Protein AF-A0AAX7T436-F1 (afdb_monomer_lite)

Organism: Astatotilapia calliptera (NCBI:txid8154)

Secondary structure (DSSP, 8-state):
--------------PPPP---TTS------EEEEEEE-HHHHHHHHHHHHHTTTHHHHHHHH-HHHHHHHHEEEE-GGG-SEEEEE-TTS-EEEEEPEEEE--TT-SGGGT--S------S---------EEEEEEETTEEEEEEGGGTEEEEGGGGTTT-BHHHHHHGGG-B-HHHHHHHHHHH--S--------HHHHHHHHHTSHHHHHHHHHHHHHHHTT-HHHHHHHHHHHHHHHHHHHHHHHHHHHHHHHHH----EEEEEBTTS-EEEEEGGG--TT-EEEE-TT-EE--SEEEEEESEEEEE-HHHH---S-EEE-PPPP-SSBP-TTTTGGGEE-TT-EEEEEESSSTTSB-EEEEEEE-GGGSHHHHHHHHHHS------HHHHHHHHHHHHHHHHHHHHHHHHHHHTTTS-HHHHHHHHHHHHHHHS-TTHHHHHHHHHHHHHHHHHTTT---SSGGGHHHHTT-------TBTTTB-SS-----B--EETTEE---BS-GGGSPSSHHHHHHHHS---EEETTEEES-HHHHHHHHHHT-EEEPPPSS-HHHHHHTTT--EEEEEE-S-TT-TT--EEEE-----

Sequence (597 aa):
MNGSGSVVEPQSGLPSPSPRDPLLSPDTHMDVQGYKWVRWRVWLCRLAALLSLGLLLLVFHWRPRFGVFARCKSCPPALADILLLRDSFGQQHVVEVLTEEMEEGSLELLGQSEDTESRDTVQLYKEEKTLLRYYLFEGLRYVWVDRKGAFCRVSVLNEDWTCNNLHGSQKGLSPLEQSFRRTIYGTNLIDVPVKPYPKLLFEEILNPFYVFQMFSIILWTVDQYYIYAICIFIISVISIGISLYETRKQSITLRNMAQLITTVTIRRKSGEEECVSSVELVPGDCLIIPQEGMLLPCDAALLAGECLVNESMLTGESVPVLKTPLQASDRKYSSDTERRHTLFSGTQLIQAKGGRPGGGGAVAVVTSTGFFTAKGDLVSSILYPQPIDFRFYRDAVKFLLILASVALIGTIYIFVVLYRSNVSELVIRSLDIVTIAVPPALPAAITTGTIYAQRRLKQRGIFCISPPRINICGKVSLFCFDKTGTLTEEGLDVWGVLEAGPAGFSELVPEPRLLPPGHLRSGLACCHTVALLRGQLLGDPLELKMVESTGWTLQEPDGDGSVLNAEFGGHKVLAVMRPPDQQAYGAVIGFIKANAY

Foldseek 3Di:
DDDDDDDDDDDPDDDDDDDDDPPDDPPWPKDKWAKAFDVVLVVVLVVVCVVVVNVSVLVCVVPVVVVRVSGIDTDQNVPGQWIWIATPVRDTDIWGKDKDFDDPPLCVVLVNDDDDPDDDDDPDDDPPGDIWIWIADLNWIWTQDVVVSDTHTLLVSQQQDFLQNLVVLLLFEAPSVLVSLCVSQPWQWQAQDQDDLVVLLVVVCSPPLVVLLVVLLVLCVVVVVNVVSVVSVVVVVVLSVVVSVVVNVLSVVLRVLRGDKDWFWWAHNVRDIDTDINRSDGFSTKTWAFFQWDQASAKWFFAFWKWWKQPCVQPVAGDTAIADHDDHDRDRDDCVVRVSRMDFHRITTRGTFGCDDVTTTTIIGGSGGHLRTSSNVVSSCLSDPDDDPDVVVVVVVVLLVVLVVVLVVVLVVLCVVCVVPDPVVNVSVSVNSVSVSDDSCPVSVVVVVLVVLQVVCVVVVRHDSHSVCSVVVVVDPDDDADVEVTVDDHFDAQQFDWDQDPVGTDPTDRQLLPDDPDDVLVCLQPVAPWDADPNDTDHDRVSSNSNVSNQKGKAADDPPCVVVCVVVVNFDFGIWIGHPDPPDPPPIDTDGPDPPD

Structure (mmCIF, N/CA/C/O backbone):
data_AF-A0AAX7T436-F1
#
_entry.id   AF-A0AAX7T436-F1
#
loop_
_atom_site.group_PDB
_atom_site.id
_atom_site.type_symbol
_atom_site.label_atom_id
_atom_site.label_alt_id
_atom_site.label_comp_id
_atom_site.label_asym_id
_atom_site.label_entity_id
_atom_site.label_seq_id
_atom_site.pdbx_PDB_ins_code
_atom_site.Cartn_x
_atom_site.Cartn_y
_atom_site.Cartn_z
_atom_site.occupancy
_atom_site.B_iso_or_equiv
_atom_site.auth_seq_id
_atom_site.auth_comp_id
_atom_site.auth_asym_id
_atom_site.auth_atom_id
_atom_site.pdbx_PDB_model_num
ATOM 1 N N . MET A 1 1 ? -20.497 16.159 -52.956 1.00 30.75 1 MET A N 1
ATOM 2 C CA . MET A 1 1 ? -19.469 15.561 -53.833 1.00 30.75 1 MET A CA 1
ATOM 3 C C . MET A 1 1 ? -18.239 15.280 -52.989 1.00 30.75 1 MET A C 1
ATOM 5 O O . MET A 1 1 ? -17.733 16.223 -52.405 1.00 30.75 1 MET A O 1
ATOM 9 N N . ASN A 1 2 ? -17.852 14.000 -52.933 1.00 28.84 2 ASN A N 1
ATOM 10 C CA . ASN A 1 2 ? -16.603 13.395 -52.431 1.00 28.84 2 ASN A CA 1
ATOM 11 C C . ASN A 1 2 ? -16.204 13.702 -50.968 1.00 28.84 2 ASN A C 1
ATOM 13 O O . ASN A 1 2 ? -15.965 14.843 -50.619 1.00 28.84 2 ASN A O 1
ATOM 17 N N . GLY A 1 3 ? -16.077 12.755 -50.036 1.00 28.00 3 GLY A N 1
ATOM 18 C CA . GLY A 1 3 ? -15.868 11.310 -50.144 1.00 28.00 3 GLY A CA 1
ATOM 19 C C . GLY A 1 3 ? -14.471 10.950 -49.632 1.00 28.00 3 GLY A C 1
ATOM 20 O O . GLY A 1 3 ? -13.509 11.062 -50.381 1.00 28.00 3 GLY A O 1
ATOM 21 N N . SER A 1 4 ? -14.368 10.488 -48.385 1.00 28.75 4 SER A N 1
ATOM 22 C CA . SER A 1 4 ? -13.281 9.617 -47.921 1.00 28.75 4 SER A CA 1
ATOM 23 C C . SER A 1 4 ? -13.739 8.877 -46.662 1.00 28.75 4 SER A C 1
ATOM 25 O O . SER A 1 4 ? -13.955 9.458 -45.602 1.00 28.75 4 SER A O 1
ATOM 27 N N . GLY A 1 5 ? -13.991 7.579 -46.832 1.00 26.27 5 GLY A N 1
ATOM 28 C CA . GLY A 1 5 ? -14.487 6.691 -45.791 1.00 26.27 5 GLY A CA 1
ATOM 29 C C . GLY A 1 5 ? -13.394 6.293 -44.805 1.00 26.27 5 GLY A C 1
ATOM 30 O O . GLY A 1 5 ? -12.285 5.933 -45.199 1.00 26.27 5 GLY A O 1
ATOM 31 N N . SER A 1 6 ? -13.735 6.314 -43.521 1.00 26.58 6 SER A N 1
ATOM 32 C CA . SER A 1 6 ? -13.041 5.541 -42.500 1.00 26.58 6 SER A CA 1
ATOM 33 C C . SER A 1 6 ? -13.606 4.120 -42.494 1.00 26.58 6 SER A C 1
ATOM 35 O O . SER A 1 6 ? -14.812 3.896 -42.399 1.00 26.58 6 SER A O 1
ATOM 37 N N . VAL A 1 7 ? -12.709 3.153 -42.648 1.00 26.84 7 VAL A N 1
ATOM 38 C CA . VAL A 1 7 ? -12.994 1.722 -42.572 1.00 26.84 7 VAL A CA 1
ATOM 39 C C . VAL A 1 7 ? -13.424 1.391 -41.141 1.00 26.84 7 VAL A C 1
ATOM 41 O O . VAL A 1 7 ? -12.648 1.544 -40.202 1.00 26.84 7 VAL A O 1
ATOM 44 N N . VAL A 1 8 ? -14.677 0.968 -40.986 1.00 27.45 8 VAL A N 1
ATOM 45 C CA . VAL A 1 8 ? -15.225 0.389 -39.755 1.00 27.45 8 VAL A CA 1
ATOM 46 C C . VAL A 1 8 ? -14.882 -1.102 -39.763 1.00 27.45 8 VAL A C 1
ATOM 48 O O . VAL A 1 8 ? -15.338 -1.836 -40.637 1.00 27.45 8 VAL A O 1
ATOM 51 N N . GLU A 1 9 ? -14.049 -1.548 -38.822 1.00 28.75 9 GLU A N 1
ATOM 52 C CA . GLU A 1 9 ? -13.829 -2.976 -38.556 1.00 28.75 9 GLU A CA 1
ATOM 53 C C . GLU A 1 9 ? -15.094 -3.623 -37.952 1.00 28.75 9 GLU A C 1
ATOM 55 O O . GLU A 1 9 ? -15.850 -2.956 -37.238 1.00 28.75 9 GLU A O 1
ATOM 60 N N . PRO A 1 10 ? -15.354 -4.917 -38.219 1.00 26.34 10 PRO A N 1
ATOM 61 C CA . PRO A 1 10 ? -16.623 -5.549 -37.887 1.00 26.34 10 PRO A CA 1
ATOM 62 C C . PRO A 1 10 ? -16.742 -5.811 -36.381 1.00 26.34 10 PRO A C 1
ATOM 64 O O . PRO A 1 10 ? -15.988 -6.592 -35.799 1.00 26.34 10 PRO A O 1
ATOM 67 N N . GLN A 1 11 ? -17.748 -5.196 -35.757 1.00 26.69 11 GLN A N 1
ATOM 68 C CA . GLN A 1 11 ? -18.244 -5.608 -34.448 1.00 26.69 11 GLN A CA 1
ATOM 69 C C . GLN A 1 11 ? -18.874 -7.001 -34.578 1.00 26.69 11 GLN A C 1
ATOM 71 O O . GLN A 1 11 ? -19.904 -7.172 -35.228 1.00 26.69 11 GLN A O 1
ATOM 76 N N . SER A 1 12 ? -18.255 -8.007 -33.960 1.00 27.77 12 SER A N 1
ATOM 77 C CA . SER A 1 12 ? -18.906 -9.292 -33.703 1.00 27.77 12 SER A CA 1
ATOM 78 C C . SER A 1 12 ? -19.720 -9.152 -32.420 1.00 27.77 12 SER A C 1
ATOM 80 O O . SER A 1 12 ? -19.179 -9.082 -31.320 1.00 27.77 12 SER A O 1
ATOM 82 N N . GLY A 1 13 ? -21.034 -9.019 -32.587 1.00 25.03 13 GLY A N 1
ATOM 83 C CA . GLY A 1 13 ? -21.986 -8.943 -31.491 1.00 25.03 13 GLY A CA 1
ATOM 84 C C . GLY A 1 13 ? -22.209 -10.304 -30.836 1.00 25.03 13 GLY A C 1
ATOM 85 O O . GLY A 1 13 ? -22.531 -11.281 -31.508 1.00 25.03 13 GLY A O 1
ATOM 86 N N . LEU A 1 14 ? -22.106 -10.326 -29.511 1.00 24.78 14 LEU A N 1
ATOM 87 C CA . LEU A 1 14 ? -22.911 -11.173 -28.635 1.00 24.78 14 LEU A CA 1
ATOM 88 C C . LEU A 1 14 ? -23.536 -10.239 -27.582 1.00 24.78 14 LEU A C 1
ATOM 90 O O . LEU A 1 14 ? -22.854 -9.323 -27.116 1.00 24.78 14 LEU A O 1
ATOM 94 N N . PRO A 1 15 ? -24.830 -10.397 -27.258 1.00 24.20 15 PRO A N 1
ATOM 95 C CA . PRO A 1 15 ? -25.561 -9.438 -26.443 1.00 24.20 15 PRO A CA 1
ATOM 96 C C . PRO A 1 15 ? -25.141 -9.543 -24.973 1.00 24.20 15 PRO A C 1
ATOM 98 O O . PRO A 1 15 ? -25.211 -10.606 -24.364 1.00 24.20 15 PRO A O 1
ATOM 101 N N . SER A 1 16 ? -24.733 -8.416 -24.396 1.00 25.06 16 SER A N 1
ATOM 102 C CA . SER A 1 16 ? -24.646 -8.226 -22.949 1.00 25.06 16 SER A CA 1
ATOM 103 C C . SER A 1 16 ? -26.055 -8.242 -22.337 1.00 25.06 16 SER A C 1
ATOM 105 O O . SER A 1 16 ? -26.913 -7.512 -22.844 1.00 25.06 16 SER A O 1
ATOM 107 N N . PRO A 1 17 ? -26.324 -8.974 -21.244 1.00 27.48 17 PRO A N 1
ATOM 108 C CA . PRO A 1 17 ? -27.559 -8.781 -20.501 1.00 27.48 17 PRO A CA 1
ATOM 109 C C . PRO A 1 17 ? -27.482 -7.470 -19.694 1.00 27.48 17 PRO A C 1
ATOM 111 O O . PRO A 1 17 ? -26.528 -7.216 -18.965 1.00 27.48 17 PRO A O 1
ATOM 114 N N . SER A 1 18 ? -28.490 -6.617 -19.869 1.00 26.55 18 SER A N 1
ATOM 115 C CA . SER A 1 18 ? -28.856 -5.463 -19.021 1.00 26.55 18 SER A CA 1
ATOM 116 C C . SER A 1 18 ? -29.828 -5.902 -17.897 1.00 26.55 18 SER A C 1
ATOM 118 O O . SER A 1 18 ? -30.373 -6.994 -18.055 1.00 26.55 18 SER A O 1
ATOM 120 N N . PRO A 1 19 ? -30.203 -5.088 -16.875 1.00 34.84 19 PRO A N 1
ATOM 121 C CA . PRO A 1 19 ? -29.939 -3.664 -16.650 1.00 34.84 19 PRO A CA 1
ATOM 122 C C . PRO A 1 19 ? -29.314 -3.330 -15.274 1.00 34.84 19 PRO A C 1
ATOM 124 O O . PRO A 1 19 ? -29.032 -4.184 -14.446 1.00 34.84 19 PRO A O 1
ATOM 127 N N . ARG A 1 20 ? -29.051 -2.032 -15.109 1.00 34.28 20 ARG A N 1
ATOM 128 C CA . ARG A 1 20 ? -28.282 -1.361 -14.059 1.00 34.28 20 ARG A CA 1
ATOM 129 C C . ARG A 1 20 ? -29.096 -1.181 -12.778 1.00 34.28 20 ARG A C 1
ATOM 131 O O . ARG A 1 20 ? -30.175 -0.598 -12.848 1.00 34.28 20 ARG A O 1
ATOM 138 N N . ASP A 1 21 ? -28.512 -1.538 -11.639 1.00 25.41 21 ASP A N 1
ATOM 139 C CA . ASP A 1 21 ? -28.921 -1.018 -10.333 1.00 25.41 21 ASP A CA 1
ATOM 140 C C . ASP A 1 21 ? -28.110 0.253 -10.013 1.00 25.41 21 ASP A C 1
ATOM 142 O O . ASP A 1 21 ? -26.878 0.204 -9.995 1.00 25.41 21 ASP A O 1
ATOM 146 N N . PRO A 1 22 ? -28.753 1.409 -9.770 1.00 23.86 22 PRO A N 1
ATOM 147 C CA . PRO A 1 22 ? -28.076 2.685 -9.519 1.00 23.86 22 PRO A CA 1
ATOM 148 C C . PRO A 1 22 ? -27.512 2.839 -8.090 1.00 23.86 22 PRO A C 1
ATOM 150 O O . PRO A 1 22 ? -27.090 3.934 -7.727 1.00 23.86 22 PRO A O 1
ATOM 153 N N . LEU A 1 23 ? -27.502 1.772 -7.280 1.00 23.27 23 LEU A N 1
ATOM 154 C CA . LEU A 1 23 ? -26.997 1.758 -5.896 1.00 23.27 23 LEU A CA 1
ATOM 155 C C . LEU A 1 23 ? -25.682 0.982 -5.713 1.00 23.27 23 LEU A C 1
ATOM 157 O O . LEU A 1 23 ? -25.148 0.950 -4.608 1.00 23.27 23 LEU A O 1
ATOM 161 N N . LEU A 1 24 ? -25.141 0.387 -6.778 1.00 25.98 24 LEU A N 1
ATOM 162 C CA . LEU A 1 24 ? -23.793 -0.177 -6.764 1.00 25.98 24 LEU A CA 1
ATOM 163 C C . LEU A 1 24 ? -22.792 0.950 -7.035 1.00 25.98 24 LEU A C 1
ATOM 165 O O . LEU A 1 24 ? -22.866 1.630 -8.062 1.00 25.98 24 LEU A O 1
ATOM 169 N N . SER A 1 25 ? -21.868 1.150 -6.098 1.00 26.78 25 SER A N 1
ATOM 170 C CA . SER A 1 25 ? -20.644 1.926 -6.298 1.00 26.78 25 SER A CA 1
ATOM 171 C C . SER A 1 25 ? -20.007 1.573 -7.650 1.00 26.78 25 SER A C 1
ATOM 173 O O . SER A 1 25 ? -20.112 0.430 -8.102 1.00 26.78 25 SER A O 1
ATOM 175 N N . PRO A 1 26 ? -19.349 2.522 -8.339 1.00 27.81 26 PRO A N 1
ATOM 176 C CA . PRO A 1 26 ? -18.664 2.254 -9.595 1.00 27.81 26 PRO A CA 1
ATOM 177 C C . PRO A 1 26 ? -17.378 1.471 -9.307 1.00 27.81 26 PRO A C 1
ATOM 179 O O . PRO A 1 26 ? -16.271 1.975 -9.484 1.00 27.81 26 PRO A O 1
ATOM 182 N N . ASP A 1 27 ? -17.505 0.233 -8.845 1.00 37.34 27 ASP A N 1
ATOM 183 C CA . ASP A 1 27 ? -16.390 -0.685 -8.716 1.00 37.34 27 ASP A CA 1
ATOM 184 C C . ASP A 1 27 ? -15.993 -1.142 -10.116 1.00 37.34 27 ASP A C 1
ATOM 186 O O . ASP A 1 27 ? -16.492 -2.129 -10.648 1.00 37.34 27 ASP A O 1
ATOM 190 N N . THR A 1 28 ? -15.149 -0.318 -10.748 1.00 45.72 28 THR A N 1
ATOM 191 C CA . THR A 1 28 ? -14.091 -0.714 -11.691 1.00 45.72 28 THR A CA 1
ATOM 192 C C . THR A 1 28 ? -14.415 -2.000 -12.449 1.00 45.72 28 THR A C 1
ATOM 194 O O . THR A 1 28 ? -13.854 -3.064 -12.195 1.00 45.72 28 THR A O 1
ATOM 197 N N . HIS A 1 29 ? -15.342 -1.898 -13.404 1.00 52.03 29 HIS A N 1
ATOM 198 C CA . HIS A 1 29 ? -15.631 -2.983 -14.330 1.00 52.03 29 HIS A CA 1
ATOM 199 C C . HIS A 1 29 ? -14.396 -3.168 -15.226 1.00 52.03 29 HIS A C 1
ATOM 201 O O . HIS A 1 29 ? -14.271 -2.537 -16.277 1.00 52.03 29 HIS A O 1
ATOM 207 N N . MET A 1 30 ? -13.431 -3.968 -14.770 1.00 67.31 30 MET A N 1
ATOM 208 C CA . MET A 1 30 ? -12.274 -4.338 -15.575 1.00 67.31 30 MET A CA 1
ATOM 209 C C . MET A 1 30 ? -12.764 -5.256 -16.691 1.00 67.31 30 MET A C 1
ATOM 211 O O . MET A 1 30 ? -13.395 -6.279 -16.431 1.00 67.31 30 MET A O 1
ATOM 215 N N . ASP A 1 31 ? -12.497 -4.892 -17.942 1.00 77.62 31 ASP A N 1
ATOM 216 C CA . ASP A 1 31 ? -12.788 -5.778 -19.069 1.00 77.62 31 ASP A CA 1
ATOM 217 C C . ASP A 1 31 ? -11.720 -6.882 -19.092 1.00 77.62 31 ASP A C 1
ATOM 219 O O . ASP A 1 31 ? -10.520 -6.600 -19.188 1.00 77.62 31 ASP A O 1
ATOM 223 N N . VAL A 1 32 ? -12.158 -8.133 -18.929 1.00 83.50 32 VAL A N 1
ATOM 224 C CA . VAL A 1 32 ? -11.290 -9.307 -18.777 1.00 83.50 32 VAL A CA 1
ATOM 225 C C . VAL A 1 32 ? -11.388 -10.171 -20.024 1.00 83.50 32 VAL A C 1
ATOM 227 O O . VAL A 1 32 ? -12.417 -10.787 -20.300 1.00 83.50 32 VAL A O 1
ATOM 230 N N . GLN A 1 33 ? -10.282 -10.282 -20.757 1.00 85.62 33 GLN A N 1
ATOM 231 C CA . GLN A 1 33 ? -10.202 -11.131 -21.944 1.00 85.62 33 GLN A CA 1
ATOM 232 C C . GLN A 1 33 ? -9.290 -12.333 -21.702 1.00 85.62 33 GLN A C 1
ATOM 234 O O . GLN A 1 33 ? -8.131 -12.177 -21.318 1.00 85.62 33 GLN A O 1
ATOM 239 N N . GLY A 1 34 ? -9.806 -13.534 -21.970 1.00 86.81 34 GLY A N 1
ATOM 240 C CA . GLY A 1 34 ? -9.086 -14.791 -21.798 1.00 86.81 34 GLY A CA 1
ATOM 241 C C . GLY A 1 34 ? -8.243 -15.202 -23.005 1.00 86.81 34 GLY A C 1
ATOM 242 O O . GLY A 1 34 ? -8.670 -15.091 -24.159 1.00 86.81 34 GLY A O 1
ATOM 243 N N . TYR A 1 35 ? -7.047 -15.724 -22.735 1.00 88.44 35 TYR A N 1
ATOM 244 C CA . TYR A 1 35 ? -6.127 -16.271 -23.727 1.00 88.44 35 TYR A CA 1
ATOM 245 C C . TYR A 1 35 ? -5.529 -17.606 -23.264 1.00 88.44 35 TYR A C 1
ATOM 247 O O . TYR A 1 35 ? -5.199 -17.795 -22.094 1.00 88.44 35 TYR A O 1
ATOM 255 N N . LYS A 1 36 ? -5.348 -18.529 -24.213 1.00 90.12 36 LYS A N 1
ATOM 256 C CA . LYS A 1 36 ? -4.738 -19.848 -23.996 1.00 90.12 36 LYS A CA 1
ATOM 257 C C . LYS A 1 36 ? -3.451 -19.999 -24.798 1.00 90.12 36 LYS A C 1
ATOM 259 O O . LYS A 1 36 ? -3.377 -19.542 -25.949 1.00 90.12 36 LYS A O 1
ATOM 264 N N . TRP A 1 37 ? -2.451 -20.665 -24.224 1.00 86.25 37 TRP A N 1
ATOM 265 C CA . TRP A 1 37 ? -1.170 -20.892 -24.894 1.00 86.25 37 TRP A CA 1
ATOM 266 C C . TRP A 1 37 ? -1.297 -21.805 -26.118 1.00 86.25 37 TRP A C 1
ATOM 268 O O . TRP A 1 37 ? -1.946 -22.852 -26.084 1.00 86.25 37 TRP A O 1
ATOM 278 N N . VAL A 1 38 ? -0.603 -21.447 -27.204 1.00 89.12 38 VAL A N 1
ATOM 279 C CA . VAL A 1 38 ? -0.532 -22.267 -28.422 1.00 89.12 38 VAL A CA 1
ATOM 280 C C . VAL A 1 38 ? 0.918 -22.672 -28.684 1.00 89.12 38 VAL A C 1
ATOM 282 O O . VAL A 1 38 ? 1.739 -21.859 -29.103 1.00 89.12 38 VAL A O 1
ATOM 285 N N . ARG A 1 39 ? 1.241 -23.955 -28.469 1.00 88.25 39 ARG A N 1
ATOM 286 C CA . ARG A 1 39 ? 2.626 -24.474 -28.476 1.00 88.25 39 ARG A CA 1
ATOM 287 C C . ARG A 1 39 ? 3.422 -24.122 -29.742 1.00 88.25 39 ARG A C 1
ATOM 289 O O . ARG A 1 39 ? 4.566 -23.691 -29.629 1.00 88.25 39 ARG A O 1
ATOM 296 N N . TRP A 1 40 ? 2.831 -24.255 -30.932 1.00 87.62 40 TRP A N 1
ATOM 297 C CA . TRP A 1 40 ? 3.531 -23.952 -32.191 1.00 87.62 40 TRP A CA 1
ATOM 298 C C . TRP A 1 40 ? 3.807 -22.452 -32.369 1.00 87.62 40 TRP A C 1
ATOM 300 O O . TRP A 1 40 ? 4.873 -22.076 -32.850 1.00 87.62 40 TRP A O 1
ATOM 310 N N . ARG A 1 41 ? 2.888 -21.584 -31.917 1.00 88.50 41 ARG A N 1
ATOM 311 C CA . ARG A 1 41 ? 3.064 -20.125 -31.952 1.00 88.50 41 ARG A CA 1
ATOM 312 C C . ARG A 1 41 ? 4.196 -19.681 -31.034 1.00 88.50 41 ARG A C 1
ATOM 314 O O . ARG A 1 41 ? 5.015 -18.855 -31.418 1.00 88.50 41 ARG A O 1
ATOM 321 N N . VAL A 1 42 ? 4.291 -20.281 -29.847 1.00 86.69 42 VAL A N 1
ATOM 322 C CA . VAL A 1 42 ? 5.401 -20.035 -28.913 1.00 86.69 42 VAL A CA 1
ATOM 323 C C . VAL A 1 42 ? 6.742 -20.411 -29.539 1.00 86.69 42 VAL A C 1
ATOM 325 O O . VAL A 1 42 ? 7.693 -19.634 -29.450 1.00 86.69 42 VAL A O 1
ATOM 328 N N . TRP A 1 43 ? 6.818 -21.571 -30.194 1.00 89.62 43 TRP A N 1
ATOM 329 C CA . TRP A 1 43 ? 8.021 -22.002 -30.910 1.00 89.62 43 TRP A CA 1
ATOM 330 C C . TRP A 1 43 ? 8.405 -21.041 -32.035 1.00 89.62 43 TRP A C 1
ATOM 332 O O . TRP A 1 43 ? 9.565 -20.638 -32.118 1.00 89.62 43 TRP A O 1
ATOM 342 N N . LEU A 1 44 ? 7.431 -20.600 -32.834 1.00 88.94 44 LEU A N 1
ATOM 343 C CA . LEU A 1 44 ? 7.652 -19.611 -33.888 1.00 88.94 44 LEU A CA 1
ATOM 344 C C . LEU A 1 44 ? 8.184 -18.285 -33.321 1.00 88.94 44 LEU A C 1
ATOM 346 O O . LEU A 1 44 ? 9.150 -17.736 -33.845 1.00 88.94 44 LEU A O 1
ATOM 350 N N . CYS A 1 45 ? 7.616 -17.794 -32.215 1.00 86.69 45 CYS A N 1
ATOM 351 C CA . CYS A 1 45 ? 8.100 -16.584 -31.550 1.00 86.69 45 CYS A CA 1
ATOM 352 C C . CYS A 1 45 ? 9.526 -16.735 -31.005 1.00 86.69 45 CYS A C 1
ATOM 354 O O . CYS A 1 45 ? 10.296 -15.781 -31.071 1.00 86.69 45 CYS A O 1
ATOM 356 N N . ARG A 1 46 ? 9.895 -17.909 -30.475 1.00 86.06 46 ARG A N 1
ATOM 357 C CA . ARG A 1 46 ? 11.266 -18.179 -30.003 1.00 86.06 46 ARG A CA 1
ATOM 358 C C . ARG A 1 46 ? 12.266 -18.210 -31.159 1.00 86.06 46 ARG A C 1
ATOM 360 O O . ARG A 1 46 ? 13.344 -17.638 -31.035 1.00 86.06 46 ARG A O 1
ATOM 367 N N . LEU A 1 47 ? 11.890 -18.812 -32.287 1.00 87.88 47 LEU A N 1
ATOM 368 C CA . LEU A 1 47 ? 12.707 -18.814 -33.500 1.00 87.88 47 LEU A CA 1
ATOM 369 C C . LEU A 1 47 ? 12.890 -17.391 -34.050 1.00 87.88 47 LEU A C 1
ATOM 371 O O . LEU A 1 47 ? 14.012 -16.974 -34.320 1.00 87.88 47 LEU A O 1
ATOM 375 N N . ALA A 1 48 ? 11.804 -16.620 -34.150 1.00 87.44 48 ALA A N 1
ATOM 376 C CA . ALA A 1 48 ? 11.850 -15.227 -34.590 1.00 87.44 48 ALA A CA 1
ATOM 377 C C . ALA A 1 48 ? 12.675 -14.345 -33.637 1.00 87.44 48 ALA A C 1
ATOM 379 O O . ALA A 1 48 ? 13.437 -13.493 -34.088 1.00 87.44 48 ALA A O 1
ATOM 380 N N . ALA A 1 49 ? 12.585 -14.581 -32.324 1.00 87.00 49 ALA A N 1
ATOM 381 C CA . ALA A 1 49 ? 13.428 -13.910 -31.342 1.00 87.00 49 ALA A CA 1
ATOM 382 C C . ALA A 1 49 ? 14.917 -14.184 -31.589 1.00 87.00 49 ALA A C 1
ATOM 384 O O . ALA A 1 49 ? 15.699 -13.234 -31.602 1.00 87.00 49 ALA A O 1
ATOM 385 N N . LEU A 1 50 ? 15.290 -15.440 -31.847 1.00 88.94 50 LEU A N 1
ATOM 386 C CA . LEU A 1 50 ? 16.670 -15.834 -32.139 1.00 88.94 50 LEU A CA 1
ATOM 387 C C . LEU A 1 50 ? 17.184 -15.197 -33.439 1.00 88.94 50 LEU A C 1
ATOM 389 O O . LEU A 1 50 ? 18.270 -14.626 -33.446 1.00 88.94 50 LEU A O 1
ATOM 393 N N . LEU A 1 51 ? 16.373 -15.207 -34.503 1.00 87.62 51 LEU A N 1
ATOM 394 C CA . LEU A 1 51 ? 16.702 -14.552 -35.777 1.00 87.62 51 LEU A CA 1
ATOM 395 C C . LEU A 1 51 ? 16.844 -13.028 -35.641 1.00 87.62 51 LEU A C 1
ATOM 397 O O . LEU A 1 51 ? 17.658 -12.419 -36.326 1.00 87.62 51 LEU A O 1
ATOM 401 N N . SER A 1 52 ? 16.077 -12.412 -34.740 1.00 86.44 52 SER A N 1
ATOM 402 C CA . SER A 1 52 ? 16.129 -10.970 -34.462 1.00 86.44 52 SER A CA 1
ATOM 403 C C . SER A 1 52 ? 17.203 -10.557 -33.447 1.00 86.44 52 SER A C 1
ATOM 405 O O . SER A 1 52 ? 17.189 -9.410 -33.004 1.00 86.44 52 SER A O 1
ATOM 407 N N . LEU A 1 53 ? 18.074 -11.478 -33.007 1.00 84.56 53 LEU A N 1
ATOM 408 C CA . LEU A 1 53 ? 19.043 -11.245 -31.922 1.00 84.56 53 LEU A CA 1
ATOM 409 C C . LEU A 1 53 ? 18.390 -10.690 -30.635 1.00 84.56 53 LEU A C 1
ATOM 411 O O . LEU A 1 53 ? 18.973 -9.888 -29.912 1.00 84.56 53 LEU A O 1
ATOM 415 N N . GLY A 1 54 ? 17.152 -11.103 -30.343 1.00 79.88 54 GLY A N 1
ATOM 416 C CA . GLY A 1 54 ? 16.399 -10.684 -29.156 1.00 79.88 54 GLY A CA 1
ATOM 417 C C . GLY A 1 54 ? 15.586 -9.392 -29.305 1.00 79.88 54 GLY A C 1
ATOM 418 O O . GLY A 1 54 ? 14.827 -9.066 -28.389 1.00 79.88 54 GLY A O 1
ATOM 419 N N . LEU A 1 55 ? 15.641 -8.699 -30.449 1.00 79.50 55 LEU A N 1
ATOM 420 C CA . LEU A 1 55 ? 14.876 -7.464 -30.679 1.00 79.50 55 LEU A CA 1
ATOM 421 C C . LEU A 1 55 ? 13.359 -7.684 -30.527 1.00 79.50 55 LEU A C 1
ATOM 423 O O . LEU A 1 55 ? 12.656 -6.865 -29.938 1.00 79.50 55 LEU A O 1
ATOM 427 N N . LEU A 1 56 ? 12.854 -8.836 -30.981 1.00 82.31 56 LEU A N 1
ATOM 428 C CA . LEU A 1 56 ? 11.445 -9.215 -30.826 1.00 82.31 56 LEU A CA 1
ATOM 429 C C . LEU A 1 56 ? 11.033 -9.366 -29.348 1.00 82.31 56 LEU A C 1
ATOM 431 O O . LEU A 1 56 ? 9.929 -8.980 -28.967 1.00 82.31 56 LEU A O 1
ATOM 435 N N . LEU A 1 57 ? 11.916 -9.906 -28.499 1.00 80.12 57 LEU A N 1
ATOM 436 C CA . LEU A 1 57 ? 11.651 -10.048 -27.060 1.00 80.12 57 LEU A CA 1
ATOM 437 C C . LEU A 1 57 ? 11.605 -8.689 -26.369 1.00 80.12 57 LEU A C 1
ATOM 439 O O . LEU A 1 57 ? 10.805 -8.494 -25.458 1.00 80.12 57 LEU A O 1
ATOM 443 N N . LEU A 1 58 ? 12.418 -7.748 -26.839 1.00 78.56 58 LEU A N 1
ATOM 444 C CA . LEU A 1 58 ? 12.446 -6.379 -26.346 1.00 78.56 58 LEU A CA 1
ATOM 445 C C . LEU A 1 58 ? 11.147 -5.637 -26.707 1.00 78.56 58 LEU A C 1
ATOM 447 O O . LEU A 1 58 ? 10.538 -4.995 -25.851 1.00 78.56 58 LEU A O 1
ATOM 451 N N . VAL A 1 59 ? 10.628 -5.842 -27.924 1.00 81.06 59 VAL A N 1
ATOM 452 C CA . VAL A 1 59 ? 9.288 -5.363 -28.314 1.00 81.06 59 VAL A CA 1
ATOM 453 C C . VAL A 1 59 ? 8.198 -5.994 -27.446 1.00 81.06 59 VAL A C 1
ATOM 455 O O . VAL A 1 59 ? 7.295 -5.288 -26.998 1.00 81.06 59 VAL A O 1
ATOM 458 N N . PHE A 1 60 ? 8.271 -7.299 -27.164 1.00 82.38 60 PHE A N 1
ATOM 459 C CA . PHE A 1 60 ? 7.318 -7.952 -26.259 1.00 82.38 60 PHE A CA 1
ATOM 460 C C . PHE A 1 60 ? 7.427 -7.449 -24.819 1.00 82.38 60 PHE A C 1
ATOM 462 O O . PHE A 1 60 ? 6.413 -7.405 -24.130 1.00 82.38 60 PHE A O 1
ATOM 469 N N . HIS A 1 61 ? 8.613 -7.041 -24.373 1.00 79.75 61 HIS A N 1
ATOM 470 C CA . HIS A 1 61 ? 8.804 -6.437 -23.059 1.00 79.75 61 HIS A CA 1
ATOM 471 C C . HIS A 1 61 ? 8.153 -5.047 -22.976 1.00 79.75 61 HIS A C 1
ATOM 473 O O . HIS A 1 61 ? 7.408 -4.779 -22.037 1.00 79.75 61 HIS A O 1
ATOM 479 N N . TRP A 1 62 ? 8.350 -4.187 -23.981 1.00 77.75 62 TRP A N 1
ATOM 480 C CA . TRP A 1 62 ? 7.737 -2.850 -24.017 1.00 77.75 62 TRP A CA 1
ATOM 481 C C . TRP A 1 62 ? 6.237 -2.865 -24.337 1.00 77.75 62 TRP A C 1
ATOM 483 O O . TRP A 1 62 ? 5.491 -1.976 -23.924 1.00 77.75 62 TRP A O 1
ATOM 493 N N . ARG A 1 63 ? 5.775 -3.857 -25.101 1.00 81.06 63 ARG A N 1
ATOM 494 C CA . ARG A 1 63 ? 4.377 -4.021 -25.514 1.00 81.06 63 ARG A CA 1
ATOM 495 C C . ARG A 1 63 ? 3.928 -5.470 -25.279 1.00 81.06 63 ARG A C 1
ATOM 497 O O . ARG A 1 63 ? 3.791 -6.239 -26.239 1.00 81.06 63 ARG A O 1
ATOM 504 N N . PRO A 1 64 ? 3.618 -5.844 -24.024 1.00 79.06 64 PRO A N 1
ATOM 505 C CA . PRO A 1 64 ? 3.268 -7.219 -23.656 1.00 79.06 64 PRO A CA 1
ATOM 506 C C . PRO A 1 64 ? 2.055 -7.770 -24.418 1.00 79.06 64 PRO A C 1
ATOM 508 O O . PRO A 1 64 ? 2.005 -8.966 -24.710 1.00 79.06 64 PRO A O 1
ATOM 511 N N . ARG A 1 65 ? 1.135 -6.900 -24.860 1.00 82.75 65 ARG A N 1
ATOM 512 C CA . ARG A 1 65 ? -0.014 -7.259 -25.709 1.00 82.75 65 ARG A CA 1
ATOM 513 C C . ARG A 1 65 ? 0.387 -7.984 -26.996 1.00 82.75 65 ARG A C 1
ATOM 515 O O . ARG A 1 65 ? -0.211 -9.004 -27.332 1.00 82.75 65 ARG A O 1
ATOM 522 N N . PHE A 1 66 ? 1.402 -7.491 -27.710 1.00 82.81 66 PHE A N 1
ATOM 523 C CA . PHE A 1 66 ? 1.865 -8.151 -28.935 1.00 82.81 66 PHE A CA 1
ATOM 524 C C . PHE A 1 66 ? 2.444 -9.529 -28.625 1.00 82.81 66 PHE A C 1
ATOM 526 O O . PHE A 1 66 ? 2.215 -10.472 -29.378 1.00 82.81 66 PHE A O 1
ATOM 533 N N . GLY A 1 67 ? 3.104 -9.673 -27.473 1.00 79.62 67 GLY A N 1
ATOM 534 C CA . GLY A 1 67 ? 3.566 -10.966 -26.981 1.00 79.62 67 GLY A CA 1
ATOM 535 C C . GLY A 1 67 ? 2.419 -11.942 -26.704 1.00 79.62 67 GLY A C 1
ATOM 536 O O . GLY A 1 67 ? 2.565 -13.132 -26.981 1.00 79.62 67 GLY A O 1
ATOM 537 N N . VAL A 1 68 ? 1.281 -11.478 -26.178 1.00 82.12 68 VAL A N 1
ATOM 538 C CA . VAL A 1 68 ? 0.094 -12.328 -25.957 1.00 82.12 68 VAL A CA 1
ATOM 539 C C . VAL A 1 68 ? -0.529 -12.739 -27.289 1.00 82.12 68 VAL A C 1
ATOM 541 O O . VAL A 1 68 ? -0.710 -13.931 -27.522 1.00 82.12 68 VAL A O 1
ATOM 544 N N . PHE A 1 69 ? -0.769 -11.800 -28.208 1.00 83.69 69 PHE A N 1
ATOM 545 C CA . PHE A 1 69 ? -1.354 -12.113 -29.519 1.00 83.69 69 PHE A CA 1
ATOM 546 C C . PHE A 1 69 ? -0.481 -13.022 -30.380 1.00 83.69 69 PHE A C 1
ATOM 548 O O . PHE A 1 69 ? -0.996 -13.907 -31.065 1.00 83.69 69 PHE A O 1
ATOM 555 N N . ALA A 1 70 ? 0.837 -12.835 -30.322 1.00 82.12 70 ALA A N 1
ATOM 556 C CA . ALA A 1 70 ? 1.764 -13.663 -31.072 1.00 82.12 70 ALA A CA 1
ATOM 557 C C . ALA A 1 70 ? 1.810 -15.103 -30.535 1.00 82.12 70 ALA A C 1
ATOM 559 O O . ALA A 1 70 ? 1.954 -16.029 -31.326 1.00 82.12 70 ALA A O 1
ATOM 560 N N . ARG A 1 71 ? 1.654 -15.311 -29.216 1.00 84.56 71 ARG A N 1
ATOM 561 C CA . ARG A 1 71 ? 1.854 -16.618 -28.552 1.00 84.56 71 ARG A CA 1
ATOM 562 C C . ARG A 1 71 ? 0.565 -17.369 -28.192 1.00 84.56 71 ARG A C 1
ATOM 564 O O . ARG A 1 71 ? 0.610 -18.587 -28.005 1.00 84.56 71 ARG A O 1
ATOM 571 N N . CYS A 1 72 ? -0.567 -16.676 -28.108 1.00 87.12 72 CYS A N 1
ATOM 572 C CA . CYS A 1 72 ? -1.814 -17.208 -27.554 1.00 87.12 72 CYS A CA 1
ATOM 573 C C . CYS A 1 72 ? -2.986 -17.110 -28.545 1.00 87.12 72 CYS A C 1
ATOM 575 O O . CYS A 1 72 ? -2.895 -16.459 -29.590 1.00 87.12 72 CYS A O 1
ATOM 577 N N . LYS A 1 73 ? -4.099 -17.779 -28.222 1.00 88.00 73 LYS A N 1
ATOM 578 C CA . LYS A 1 73 ? -5.398 -17.658 -28.910 1.00 88.00 73 LYS A CA 1
ATOM 579 C C . LYS A 1 73 ? -6.457 -17.217 -27.899 1.00 88.00 73 LYS A C 1
ATOM 581 O O . LYS A 1 73 ? -6.396 -17.645 -26.752 1.00 88.00 73 LYS A O 1
ATOM 586 N N . SER A 1 74 ? -7.404 -16.381 -28.326 1.00 87.62 74 SER A N 1
ATOM 587 C CA . SER A 1 74 ? -8.527 -15.961 -27.480 1.00 87.62 74 SER A CA 1
ATOM 588 C C . SER A 1 74 ? -9.406 -17.157 -27.096 1.00 87.62 74 SER A C 1
ATOM 590 O O . SER A 1 74 ? -9.661 -18.041 -27.924 1.00 87.62 74 SER A O 1
ATOM 592 N N . CYS A 1 75 ? -9.826 -17.192 -25.836 1.00 86.44 75 CYS A N 1
ATOM 593 C CA . CYS A 1 75 ? -10.692 -18.211 -25.252 1.00 86.44 75 CYS A CA 1
ATOM 594 C C . CYS A 1 75 ? -11.590 -17.595 -24.164 1.00 86.44 75 CYS A C 1
ATOM 596 O O . CYS A 1 75 ? -11.259 -16.530 -23.636 1.00 86.44 75 CYS A O 1
ATOM 598 N N . PRO A 1 76 ? -12.691 -18.265 -23.778 1.00 85.25 76 PRO A N 1
ATOM 599 C CA . PRO A 1 76 ? -13.486 -17.848 -22.628 1.00 85.25 76 PRO A CA 1
ATOM 600 C C . PRO A 1 76 ? -12.620 -17.735 -21.359 1.00 85.25 76 PRO A C 1
ATOM 602 O O . PRO A 1 76 ? -11.731 -18.574 -21.175 1.00 85.25 76 PRO A O 1
ATOM 605 N N . PRO A 1 77 ? -12.873 -16.752 -20.472 1.00 83.00 77 PRO A N 1
ATOM 606 C CA . PRO A 1 77 ? -12.092 -16.554 -19.246 1.00 83.00 77 PRO A CA 1
ATOM 607 C C . PRO A 1 77 ? -11.992 -17.807 -18.360 1.00 83.00 77 PRO A C 1
ATOM 609 O O . PRO A 1 77 ? -10.935 -18.060 -17.791 1.00 83.00 77 PRO A O 1
ATOM 612 N N . ALA A 1 78 ? -13.035 -18.644 -18.340 1.00 82.06 78 ALA A N 1
ATOM 613 C CA . ALA A 1 78 ? -13.082 -19.910 -17.599 1.00 82.06 78 ALA A CA 1
ATOM 614 C C . ALA A 1 78 ? -11.926 -20.876 -17.929 1.00 82.06 78 ALA A C 1
ATOM 616 O O . ALA A 1 78 ? -11.468 -21.629 -17.076 1.00 82.06 78 ALA A O 1
ATOM 617 N N . LEU A 1 79 ? -11.451 -20.868 -19.181 1.00 84.00 79 LEU A N 1
ATOM 618 C CA . LEU A 1 79 ? -10.427 -21.790 -19.691 1.00 84.00 79 LEU A CA 1
ATOM 619 C C . LEU A 1 79 ? -9.091 -21.093 -19.979 1.00 84.00 79 LEU A C 1
ATOM 621 O O . LEU A 1 79 ? -8.206 -21.699 -20.590 1.00 84.00 79 LEU A O 1
ATOM 625 N N . ALA A 1 80 ? -8.956 -19.824 -19.595 1.00 85.69 80 ALA A N 1
ATOM 626 C CA . ALA A 1 80 ? -7.806 -19.000 -19.928 1.00 85.69 80 ALA A CA 1
ATOM 627 C C . ALA A 1 80 ? -6.602 -19.294 -19.027 1.00 85.69 80 ALA A C 1
ATOM 629 O O . ALA A 1 80 ? -6.738 -19.360 -17.807 1.00 85.69 80 ALA A O 1
ATOM 630 N N . ASP A 1 81 ? -5.422 -19.419 -19.634 1.00 86.56 81 ASP A N 1
ATOM 631 C CA . ASP A 1 81 ? -4.146 -19.503 -18.909 1.00 86.56 81 ASP A CA 1
ATOM 632 C C . ASP A 1 81 ? -3.597 -18.093 -18.624 1.00 86.56 81 ASP A C 1
ATOM 634 O O . ASP A 1 81 ? -2.883 -17.861 -17.653 1.00 86.56 81 ASP A O 1
ATOM 638 N N . ILE A 1 82 ? -3.927 -17.135 -19.497 1.00 88.12 82 ILE A N 1
ATOM 639 C CA . ILE A 1 82 ? -3.525 -15.732 -19.412 1.00 88.12 82 ILE A CA 1
ATOM 640 C C . ILE A 1 82 ? -4.764 -14.856 -19.556 1.00 88.12 82 ILE A C 1
ATOM 642 O O . ILE A 1 82 ? -5.589 -15.073 -20.444 1.00 88.12 82 ILE A O 1
ATOM 646 N N . LEU A 1 83 ? -4.845 -13.814 -18.739 1.00 88.44 83 LEU A N 1
ATOM 647 C CA . LEU A 1 83 ? -5.857 -12.774 -18.829 1.00 88.44 83 LEU A CA 1
ATOM 648 C C . LEU A 1 83 ? -5.223 -11.460 -19.279 1.00 88.44 83 LEU A C 1
ATOM 650 O O . LEU A 1 83 ? -4.155 -11.061 -18.809 1.00 88.44 83 LEU A O 1
ATOM 654 N N . LEU A 1 84 ? -5.898 -10.781 -20.201 1.00 88.69 84 LEU A N 1
ATOM 655 C CA . LEU A 1 84 ? -5.635 -9.388 -20.533 1.00 88.69 84 LEU A CA 1
ATOM 656 C C . LEU A 1 84 ? -6.697 -8.547 -19.827 1.00 88.69 84 LEU A C 1
ATOM 658 O O . LEU A 1 84 ? -7.868 -8.590 -20.203 1.00 88.69 84 LEU A O 1
ATOM 662 N N . LEU A 1 85 ? -6.273 -7.815 -18.805 1.00 88.12 85 LEU A N 1
ATOM 663 C CA . LEU A 1 85 ? -7.112 -6.903 -18.040 1.00 88.12 85 LEU A CA 1
ATOM 664 C C . LEU A 1 85 ? -7.050 -5.523 -18.677 1.00 88.12 85 LEU A C 1
ATOM 666 O O . LEU A 1 85 ? -5.959 -5.035 -18.987 1.00 88.12 85 LEU A O 1
ATOM 670 N N . ARG A 1 86 ? -8.201 -4.883 -18.854 1.00 82.94 86 ARG A N 1
ATOM 671 C CA . ARG A 1 86 ? -8.278 -3.479 -19.246 1.00 82.94 86 ARG A CA 1
ATOM 672 C C . ARG A 1 86 ? -8.866 -2.672 -18.101 1.00 82.94 86 ARG A C 1
ATOM 674 O O . ARG A 1 86 ? -10.005 -2.900 -17.704 1.00 82.94 86 ARG A O 1
ATOM 681 N N . ASP A 1 87 ? -8.074 -1.739 -17.594 1.00 76.56 87 ASP A N 1
ATOM 682 C CA . ASP A 1 87 ? -8.518 -0.809 -16.563 1.00 76.56 87 ASP A CA 1
ATOM 683 C C . ASP A 1 87 ? -9.454 0.262 -17.160 1.00 76.56 87 ASP A C 1
ATOM 685 O O . ASP A 1 87 ? -9.467 0.510 -18.372 1.00 76.56 87 ASP A O 1
ATOM 689 N N . SER A 1 88 ? -10.216 0.920 -16.294 1.00 69.69 88 SER A N 1
ATOM 690 C CA . SER A 1 88 ? -11.055 2.096 -16.534 1.00 69.69 88 SER A CA 1
ATOM 691 C C . SER A 1 88 ? -10.333 3.221 -17.293 1.00 69.69 88 SER A C 1
ATOM 693 O O . SER A 1 88 ? -10.936 3.881 -18.139 1.00 69.69 88 SER A O 1
ATOM 695 N N . PHE A 1 89 ? -9.019 3.374 -17.092 1.00 67.75 89 PHE A N 1
ATOM 696 C CA . PHE A 1 89 ? -8.162 4.328 -17.814 1.00 67.75 89 PHE A CA 1
ATOM 697 C C . PHE A 1 89 ? -7.688 3.830 -19.192 1.00 67.75 89 PHE A C 1
ATOM 699 O O . PHE A 1 89 ? -6.896 4.484 -19.871 1.00 67.75 89 PHE A O 1
ATOM 706 N N . GLY A 1 90 ? -8.140 2.652 -19.628 1.00 68.31 90 GLY A N 1
ATOM 707 C CA . GLY A 1 90 ? -7.790 2.052 -20.914 1.00 68.31 90 GLY A CA 1
ATOM 708 C C . GLY A 1 90 ? -6.399 1.414 -20.971 1.00 68.31 90 GLY A C 1
ATOM 709 O O . GLY A 1 90 ? -6.018 0.922 -22.039 1.00 68.31 90 GLY A O 1
ATOM 710 N N . GLN A 1 91 ? -5.658 1.388 -19.857 1.00 75.00 91 GLN A N 1
ATOM 711 C CA . GLN A 1 91 ? -4.402 0.645 -19.744 1.00 75.00 91 GLN A CA 1
ATOM 712 C C . GLN A 1 91 ? -4.660 -0.861 -19.747 1.00 75.00 91 GLN A C 1
ATOM 714 O O . GLN A 1 91 ? -5.698 -1.333 -19.291 1.00 75.00 91 GLN A O 1
ATOM 719 N N . GLN A 1 92 ? -3.724 -1.610 -20.328 1.00 80.88 92 GLN A N 1
ATOM 720 C CA . GLN A 1 92 ? -3.845 -3.052 -20.506 1.00 80.88 92 GLN A CA 1
ATOM 721 C C . GLN A 1 92 ? -2.749 -3.772 -19.730 1.00 80.88 92 GLN A C 1
ATOM 723 O O . GLN A 1 92 ? -1.564 -3.529 -19.968 1.00 80.88 92 GLN A O 1
ATOM 728 N N . HIS A 1 93 ? -3.150 -4.696 -18.863 1.00 84.31 93 HIS A N 1
ATOM 729 C CA . HIS A 1 93 ? -2.264 -5.483 -18.013 1.00 84.31 93 HIS A CA 1
ATOM 730 C C . HIS A 1 93 ? -2.398 -6.964 -18.357 1.00 84.31 93 HIS A C 1
ATOM 732 O O . HIS A 1 93 ? -3.491 -7.455 -18.628 1.00 84.31 93 HIS A O 1
ATOM 738 N N . VAL A 1 94 ? -1.275 -7.678 -18.378 1.00 85.94 94 VAL A N 1
ATOM 739 C CA . VAL A 1 94 ? -1.249 -9.121 -18.637 1.00 85.94 94 VAL A CA 1
ATOM 740 C C . VAL A 1 94 ? -1.028 -9.832 -17.313 1.00 85.94 94 VAL A C 1
ATOM 742 O O . VAL A 1 94 ? -0.038 -9.553 -16.637 1.00 85.94 94 VAL A O 1
ATOM 745 N N . VAL A 1 95 ? -1.931 -10.745 -16.966 1.00 88.00 95 VAL A N 1
ATOM 746 C CA . VAL A 1 95 ? -1.880 -11.525 -15.725 1.00 88.00 95 VAL A CA 1
ATOM 747 C C . VAL A 1 95 ? -1.992 -13.013 -16.050 1.00 88.00 95 VAL A C 1
ATOM 749 O O . VAL A 1 95 ? -2.677 -13.403 -16.994 1.00 88.00 95 VAL A O 1
ATOM 752 N N . GLU A 1 96 ? -1.284 -13.846 -15.297 1.00 88.31 96 GLU A N 1
ATOM 753 C CA . GLU A 1 96 ? -1.337 -15.304 -15.411 1.00 88.31 96 GLU A CA 1
ATOM 754 C C . GLU A 1 96 ? -2.388 -15.881 -14.454 1.00 88.31 96 GLU A C 1
ATOM 756 O O . GLU A 1 96 ? -2.517 -15.419 -13.317 1.00 88.31 96 GLU A O 1
ATOM 761 N N . VAL A 1 97 ? -3.147 -16.875 -14.922 1.00 88.00 97 VAL A N 1
ATOM 762 C CA . VAL A 1 97 ? -4.135 -17.587 -14.104 1.00 88.00 97 VAL A CA 1
ATOM 763 C C . VAL A 1 97 ? -3.440 -18.726 -13.374 1.00 88.00 97 VAL A C 1
ATOM 765 O O . VAL A 1 97 ? -2.857 -19.617 -13.991 1.00 88.00 97 VAL A O 1
ATOM 768 N N . LEU A 1 98 ? -3.531 -18.702 -12.052 1.00 89.00 98 LEU A N 1
ATOM 769 C CA . LEU A 1 98 ? -3.023 -19.734 -11.163 1.00 89.00 98 LEU A CA 1
ATOM 770 C C . LEU A 1 98 ? -4.140 -20.724 -10.829 1.00 89.00 98 LEU A C 1
ATOM 772 O O . LEU A 1 98 ? -5.327 -20.391 -10.853 1.00 89.00 98 LEU A O 1
ATOM 776 N N . THR A 1 99 ? -3.748 -21.965 -10.556 1.00 86.19 99 THR A N 1
ATOM 777 C CA . THR A 1 99 ? -4.661 -23.059 -10.220 1.00 86.19 99 THR A CA 1
ATOM 778 C C . THR A 1 99 ? -4.159 -23.748 -8.957 1.00 86.19 99 THR A C 1
ATOM 780 O O . THR A 1 99 ? -2.978 -24.084 -8.882 1.00 86.19 99 THR A O 1
ATOM 783 N N . GLU A 1 100 ? -5.041 -23.948 -7.984 1.00 84.19 100 GLU A N 1
ATOM 784 C CA . GLU A 1 100 ? -4.747 -24.598 -6.702 1.00 84.19 100 GLU A CA 1
ATOM 785 C C . GLU A 1 100 ? -5.735 -25.754 -6.479 1.00 84.19 100 GLU A C 1
ATOM 787 O O . GLU A 1 100 ? -6.917 -25.626 -6.79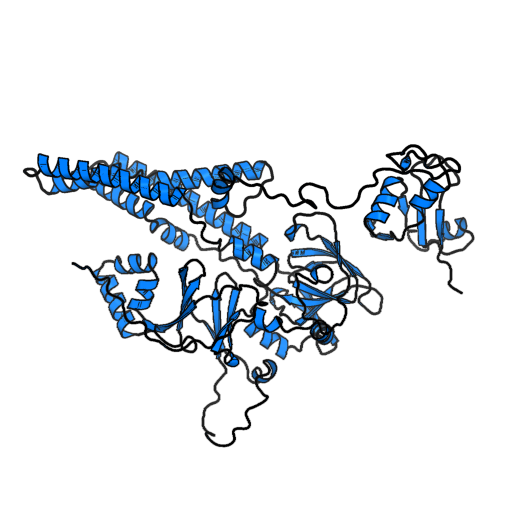8 1.00 84.19 100 GLU A O 1
ATOM 792 N N . GLU A 1 101 ? -5.253 -26.908 -6.007 1.00 80.62 101 GLU A N 1
ATOM 793 C CA . GLU A 1 101 ? -6.106 -28.075 -5.731 1.00 80.62 101 GLU A CA 1
ATOM 794 C C . GLU A 1 101 ? -6.877 -27.868 -4.417 1.00 80.62 101 GLU A C 1
ATOM 796 O O . GLU A 1 101 ? -6.286 -27.447 -3.422 1.00 80.62 101 GLU A O 1
ATOM 801 N N . MET A 1 102 ? -8.179 -28.174 -4.402 1.00 69.69 102 MET A N 1
ATOM 802 C CA . MET A 1 102 ? -9.007 -28.149 -3.190 1.00 69.69 102 MET A CA 1
ATOM 803 C C . MET A 1 102 ? -9.289 -29.573 -2.685 1.00 69.69 102 MET A C 1
ATOM 805 O O . MET A 1 102 ? -9.447 -30.500 -3.480 1.00 69.69 102 MET A O 1
ATOM 809 N N . GLU A 1 103 ? -9.365 -29.750 -1.363 1.00 63.22 103 GLU A N 1
ATOM 810 C CA . GLU A 1 103 ? -9.768 -31.019 -0.732 1.00 63.22 103 GLU A CA 1
ATOM 811 C C . GLU A 1 103 ? -11.290 -31.252 -0.851 1.00 63.22 103 GLU A C 1
ATOM 813 O O . GLU A 1 103 ? -12.071 -30.299 -0.845 1.00 63.22 103 GLU A O 1
ATOM 818 N N . GLU A 1 104 ? -11.725 -32.513 -0.965 1.00 48.22 104 GLU A N 1
ATOM 819 C CA . GLU A 1 104 ? -13.135 -32.913 -1.135 1.00 48.22 104 GLU A CA 1
ATOM 820 C C . GLU A 1 104 ? -14.015 -32.526 0.080 1.00 48.22 104 GLU A C 1
ATOM 822 O O . GLU A 1 104 ? -13.604 -32.673 1.228 1.00 48.22 104 GLU A O 1
ATOM 827 N N . GLY A 1 105 ? -15.239 -32.028 -0.167 1.00 48.50 105 GLY A N 1
ATOM 828 C CA . GLY A 1 105 ? -16.192 -31.546 0.865 1.00 48.50 105 GLY A CA 1
ATOM 829 C C . GLY A 1 105 ? -16.303 -30.016 0.989 1.00 48.50 105 GLY A C 1
ATOM 830 O O . GLY A 1 105 ? -17.108 -29.484 1.747 1.00 48.50 105 GLY A O 1
ATOM 831 N N . SER A 1 106 ? -15.515 -29.297 0.200 1.00 49.00 106 SER A N 1
ATOM 832 C CA . SER A 1 106 ? -15.365 -27.840 0.184 1.00 49.00 106 SER A CA 1
ATOM 833 C C . SER A 1 106 ? -16.471 -27.071 -0.572 1.00 49.00 106 SER A C 1
ATOM 835 O O . SER A 1 106 ? -16.653 -25.873 -0.365 1.00 49.00 106 SER A O 1
ATOM 837 N N . LEU A 1 107 ? -17.241 -27.752 -1.427 1.00 45.41 107 LEU A N 1
ATOM 838 C CA . LEU A 1 107 ? -18.259 -27.153 -2.306 1.00 45.41 107 LEU A CA 1
ATOM 839 C C . LEU A 1 107 ? -19.561 -26.753 -1.581 1.00 45.41 107 LEU A C 1
ATOM 841 O O . LEU A 1 107 ? -20.154 -25.718 -1.891 1.00 45.41 107 LEU A O 1
ATOM 845 N N . GLU A 1 108 ? -20.001 -27.530 -0.585 1.00 46.53 108 GLU A N 1
ATOM 846 C CA . GLU A 1 108 ? -21.262 -27.281 0.142 1.00 46.53 108 GLU A CA 1
ATOM 847 C C . GLU A 1 108 ? -21.236 -25.938 0.902 1.00 46.53 108 GLU A C 1
ATOM 849 O O . GLU A 1 108 ? -22.248 -25.248 1.012 1.00 46.53 108 GLU A O 1
ATOM 854 N N . LEU A 1 109 ? -20.050 -25.500 1.341 1.00 45.00 109 LEU A N 1
ATOM 855 C CA . LEU A 1 109 ? -19.826 -24.270 2.112 1.00 45.00 109 LEU A CA 1
ATOM 856 C C . LEU A 1 109 ? -19.850 -22.978 1.273 1.00 45.00 109 LEU A C 1
ATOM 858 O O . LEU A 1 109 ? -20.031 -21.895 1.826 1.00 45.00 109 LEU A O 1
ATOM 862 N N . LEU A 1 110 ? -19.726 -23.074 -0.056 1.00 43.84 110 LEU A N 1
ATOM 863 C CA . LEU A 1 110 ? -19.971 -21.962 -0.993 1.00 43.84 110 LEU A CA 1
ATOM 864 C C . LEU A 1 110 ? -21.458 -21.831 -1.366 1.00 43.84 110 LEU A C 1
ATOM 866 O O . LEU A 1 110 ? -21.817 -21.077 -2.276 1.00 43.84 110 LEU A O 1
ATOM 870 N N . GLY A 1 111 ? -22.329 -22.586 -0.687 1.00 43.12 111 GLY A N 1
ATOM 871 C CA . GLY A 1 111 ? -23.754 -22.644 -0.974 1.00 43.12 111 GLY A CA 1
ATOM 872 C C . GLY A 1 111 ? -24.054 -23.275 -2.329 1.00 43.12 111 GLY A C 1
ATOM 873 O O . GLY A 1 111 ? -25.093 -22.962 -2.895 1.00 43.12 111 GLY A O 1
ATOM 874 N N . GLN A 1 112 ? -23.162 -24.107 -2.883 1.00 44.66 112 GLN A N 1
ATOM 875 C CA . GLN A 1 112 ? -23.288 -24.681 -4.231 1.00 44.66 112 GLN A CA 1
ATOM 876 C C . GLN A 1 112 ? -24.262 -25.870 -4.336 1.00 44.66 112 GLN A C 1
ATOM 878 O O . GLN A 1 112 ? -24.355 -26.465 -5.404 1.00 44.66 112 GLN A O 1
ATOM 883 N N . SER A 1 113 ? -25.032 -26.188 -3.293 1.00 35.47 113 SER A N 1
ATOM 884 C CA . SER A 1 113 ? -25.968 -27.318 -3.304 1.00 35.47 113 SER A CA 1
ATOM 885 C C . SER A 1 113 ? -27.357 -26.964 -2.775 1.00 35.47 113 SER A C 1
ATOM 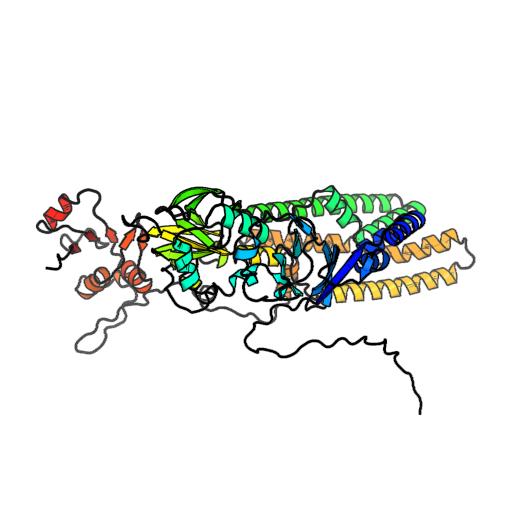887 O O . SER A 1 113 ? -27.804 -27.579 -1.820 1.00 35.47 113 SER A O 1
ATOM 889 N N . GLU A 1 114 ? -28.061 -26.027 -3.403 1.00 34.38 114 GLU A N 1
ATOM 890 C CA . GLU A 1 114 ? -29.525 -26.111 -3.488 1.00 34.38 114 GLU A CA 1
ATOM 891 C C . GLU A 1 114 ? -29.934 -25.699 -4.913 1.00 34.38 114 GLU A C 1
ATOM 893 O O . GLU A 1 114 ? -29.414 -24.726 -5.461 1.00 34.38 114 GLU A O 1
ATOM 898 N N . ASP A 1 115 ? -30.801 -26.515 -5.514 1.00 35.03 115 ASP A N 1
ATOM 899 C CA . ASP A 1 115 ? -31.421 -26.403 -6.841 1.00 35.03 115 ASP A CA 1
ATOM 900 C C . ASP A 1 115 ? -30.620 -26.871 -8.065 1.00 35.03 115 ASP A C 1
ATOM 902 O O . ASP A 1 115 ? -30.309 -26.132 -8.999 1.00 35.03 115 ASP A O 1
ATOM 906 N N . THR A 1 116 ? -30.397 -28.182 -8.158 1.00 31.55 116 THR A N 1
ATOM 907 C CA . THR A 1 116 ? -30.601 -28.862 -9.448 1.00 31.55 116 THR A CA 1
ATOM 908 C C . THR A 1 116 ? -31.193 -30.249 -9.219 1.00 31.55 116 THR A C 1
ATOM 910 O O . THR A 1 116 ? -30.510 -31.270 -9.242 1.00 31.55 116 THR A O 1
ATOM 913 N N . GLU A 1 117 ? -32.516 -30.296 -9.038 1.00 32.47 117 GLU A N 1
ATOM 914 C CA . GLU A 1 117 ? -33.287 -31.460 -9.476 1.00 32.47 117 GLU A CA 1
ATOM 915 C C . GLU A 1 117 ? -33.159 -31.558 -11.003 1.00 32.47 117 GLU A C 1
ATOM 917 O O . GLU A 1 117 ? -33.961 -31.045 -11.781 1.00 32.47 117 GLU A O 1
ATOM 922 N N . SER A 1 118 ? -32.088 -32.187 -11.464 1.00 29.50 118 SER A N 1
ATOM 923 C CA . SER A 1 118 ? -31.982 -32.708 -12.821 1.00 29.50 118 SER A CA 1
ATOM 924 C C . SER A 1 118 ? -31.371 -34.090 -12.715 1.00 29.50 118 SER A C 1
ATOM 926 O O . SER A 1 118 ? -30.160 -34.289 -12.737 1.00 29.50 118 SER A O 1
ATOM 928 N N . ARG A 1 119 ? -32.276 -35.042 -12.496 1.00 33.69 119 ARG A N 1
ATOM 929 C CA . ARG A 1 119 ? -32.026 -36.472 -12.576 1.00 33.69 119 ARG A CA 1
ATOM 930 C C . ARG A 1 119 ? -31.521 -36.857 -13.968 1.00 33.69 119 ARG A C 1
ATOM 932 O O . ARG A 1 119 ? -31.989 -36.342 -14.979 1.00 33.69 119 ARG A O 1
ATOM 939 N N . ASP A 1 120 ? -30.648 -37.857 -13.947 1.00 33.72 120 ASP A N 1
ATOM 940 C CA . ASP A 1 120 ? -30.436 -38.856 -14.992 1.00 33.72 120 ASP A CA 1
ATOM 941 C C . ASP A 1 120 ? -29.762 -38.399 -16.289 1.00 33.72 120 ASP A C 1
ATOM 943 O O . ASP A 1 120 ? -30.376 -38.338 -17.349 1.00 33.72 120 ASP A O 1
ATOM 947 N N . THR A 1 121 ? -28.441 -38.212 -16.248 1.00 31.67 121 THR A N 1
ATOM 948 C CA . THR A 1 121 ? -27.484 -38.967 -17.089 1.00 31.67 121 THR A CA 1
ATOM 949 C C . THR A 1 121 ? -26.046 -38.591 -16.716 1.00 31.67 121 THR A C 1
ATOM 951 O O . THR A 1 121 ? -25.775 -37.462 -16.334 1.00 31.67 121 THR A O 1
ATOM 954 N N . VAL A 1 122 ? -25.114 -39.536 -16.877 1.00 35.50 122 VAL A N 1
ATOM 955 C CA . VAL A 1 122 ? -23.663 -39.434 -16.592 1.00 35.50 122 VAL A CA 1
ATOM 956 C C . VAL A 1 122 ? -23.245 -39.802 -15.155 1.00 35.50 122 VAL A C 1
ATOM 958 O O . VAL A 1 122 ? -22.473 -39.122 -14.490 1.00 35.50 122 VAL A O 1
ATOM 961 N N . GLN A 1 123 ? -23.643 -41.000 -14.718 1.00 33.03 123 GLN A N 1
ATOM 962 C CA . GLN A 1 123 ? -22.738 -41.849 -13.935 1.00 33.03 123 GLN A CA 1
ATOM 963 C C . GLN A 1 123 ? -21.606 -42.305 -14.866 1.00 33.03 123 GLN A C 1
ATOM 965 O O . GLN A 1 123 ? -21.789 -43.293 -15.570 1.00 33.03 123 GLN A O 1
ATOM 970 N N . LEU A 1 124 ? -20.511 -41.537 -14.952 1.00 33.88 124 LEU A N 1
ATOM 971 C CA . LEU A 1 124 ? -19.167 -41.933 -15.426 1.00 33.88 124 LEU A CA 1
ATOM 972 C C . LEU A 1 124 ? -18.329 -40.675 -15.714 1.00 33.88 124 LEU A C 1
ATOM 974 O O . LEU A 1 124 ? -18.001 -40.404 -16.862 1.00 33.88 124 LEU A O 1
ATOM 978 N N . TYR A 1 125 ? -17.943 -39.914 -14.694 1.00 33.62 125 TYR A N 1
ATOM 979 C CA . TYR A 1 125 ? -16.742 -39.080 -14.785 1.00 33.62 125 TYR A CA 1
ATOM 980 C C . TYR A 1 125 ? -15.976 -39.166 -13.465 1.00 33.62 125 TYR A C 1
ATOM 982 O O . TYR A 1 125 ? -16.568 -39.244 -12.395 1.00 33.62 125 TYR A O 1
ATOM 990 N N . LYS A 1 126 ? -14.655 -39.289 -13.613 1.00 31.39 126 LYS A N 1
ATOM 991 C CA . LYS A 1 126 ? -13.614 -39.401 -12.586 1.00 31.39 126 LYS A CA 1
ATOM 992 C C . LYS A 1 126 ? -13.865 -38.507 -11.373 1.00 31.39 126 LYS A C 1
ATOM 994 O O . LYS A 1 126 ? -14.415 -37.428 -11.528 1.00 31.39 126 LYS A O 1
ATOM 999 N N . GLU A 1 127 ? -13.318 -38.927 -10.233 1.00 34.59 127 GLU A N 1
ATOM 1000 C CA . GLU A 1 127 ? -12.869 -38.074 -9.123 1.00 34.59 127 GLU A CA 1
ATOM 1001 C C . GLU A 1 127 ? -12.126 -36.835 -9.677 1.00 34.59 127 GLU A C 1
ATOM 1003 O O . GLU A 1 127 ? -10.906 -36.835 -9.864 1.00 34.59 127 GLU A O 1
ATOM 1008 N N . GLU A 1 128 ? -12.860 -35.794 -10.067 1.00 42.22 128 GLU A N 1
ATOM 1009 C CA . GLU A 1 128 ? -12.294 -34.525 -10.503 1.00 42.22 128 GLU A CA 1
ATOM 1010 C C . GLU A 1 128 ? -12.077 -33.690 -9.251 1.00 42.22 128 GLU A C 1
ATOM 1012 O O . GLU A 1 128 ? -12.985 -33.033 -8.749 1.00 42.22 128 GLU A O 1
ATOM 1017 N N . LYS A 1 129 ? -10.839 -33.736 -8.747 1.00 52.91 129 LYS A N 1
ATOM 1018 C CA . LYS A 1 129 ? -10.324 -32.753 -7.796 1.00 52.91 129 LYS A CA 1
ATOM 1019 C C . LYS A 1 129 ? -10.741 -31.359 -8.259 1.00 52.91 129 LYS A C 1
ATOM 1021 O O . LYS A 1 129 ? -10.404 -30.945 -9.372 1.00 52.91 129 LYS A O 1
ATOM 1026 N N . THR A 1 130 ? -11.470 -30.640 -7.422 1.00 66.12 130 THR A N 1
ATOM 1027 C CA . THR A 1 130 ? -11.958 -29.304 -7.748 1.00 66.12 130 THR A CA 1
ATOM 1028 C C . THR A 1 130 ? -10.778 -28.337 -7.732 1.00 66.12 130 THR A C 1
ATOM 1030 O O . THR A 1 130 ? -10.029 -28.224 -6.763 1.00 66.12 130 THR A O 1
ATOM 1033 N N . LEU A 1 131 ? -10.546 -27.690 -8.872 1.00 79.25 131 LEU A N 1
ATOM 1034 C CA . LEU A 1 131 ? -9.414 -26.795 -9.080 1.00 79.25 131 LEU A CA 1
ATOM 1035 C C . LEU A 1 131 ? -9.865 -25.346 -8.885 1.00 79.25 131 LEU A C 1
ATOM 1037 O O . LEU A 1 131 ? -10.632 -24.818 -9.694 1.00 79.25 131 LEU A O 1
ATOM 1041 N N . LEU A 1 132 ? -9.352 -24.677 -7.853 1.00 84.50 132 LEU A N 1
ATOM 1042 C CA . LEU A 1 132 ? -9.580 -23.252 -7.639 1.00 84.50 132 LEU A CA 1
ATOM 1043 C C . LEU A 1 132 ? -8.742 -22.449 -8.633 1.00 84.50 132 LEU A C 1
ATOM 1045 O O . LEU A 1 132 ? -7.512 -22.448 -8.571 1.00 84.50 132 LEU A O 1
ATOM 1049 N N . ARG A 1 133 ? -9.405 -21.724 -9.537 1.00 88.19 133 ARG A N 1
ATOM 1050 C CA . ARG A 1 133 ? -8.744 -20.812 -10.479 1.00 88.19 133 ARG A CA 1
ATOM 1051 C C . ARG A 1 133 ? -8.774 -19.395 -9.937 1.00 88.19 133 ARG A C 1
ATOM 1053 O O . ARG A 1 133 ? -9.846 -18.862 -9.643 1.00 88.19 133 ARG A O 1
ATOM 1060 N N . TYR A 1 134 ? -7.613 -18.760 -9.859 1.00 90.25 134 TYR A N 1
ATOM 1061 C CA . TYR A 1 134 ? -7.509 -17.385 -9.390 1.00 90.25 134 TYR A CA 1
ATOM 1062 C C . TYR A 1 134 ? -6.360 -16.642 -10.064 1.00 90.25 134 TYR A C 1
ATOM 1064 O O . TYR A 1 134 ? -5.453 -17.243 -10.635 1.00 90.25 134 TYR A O 1
ATOM 1072 N N . TYR A 1 135 ? -6.373 -15.318 -9.983 1.00 90.94 135 TYR A N 1
ATOM 1073 C CA . TYR A 1 135 ? -5.226 -14.494 -10.347 1.00 90.94 135 TYR A CA 1
ATOM 1074 C C . TYR A 1 135 ? -4.989 -13.403 -9.305 1.00 90.94 135 TYR A C 1
ATOM 1076 O O . TYR A 1 135 ? -5.869 -13.076 -8.506 1.00 90.94 135 TYR A O 1
ATOM 1084 N N . LEU A 1 136 ? -3.775 -12.854 -9.309 1.00 88.25 136 LEU A N 1
ATOM 1085 C CA . LEU A 1 136 ? -3.379 -11.740 -8.454 1.00 88.25 136 LEU A CA 1
ATOM 1086 C C . LEU A 1 136 ? -3.190 -10.496 -9.318 1.00 88.25 136 LEU A C 1
ATOM 1088 O O . LEU A 1 136 ? -2.392 -10.505 -10.257 1.00 88.25 136 LEU A O 1
ATOM 1092 N N . PHE A 1 137 ? -3.908 -9.427 -8.995 1.00 87.00 137 PHE A N 1
ATOM 1093 C CA . PHE A 1 137 ? -3.747 -8.127 -9.636 1.00 87.00 137 PHE A CA 1
ATOM 1094 C C . PHE A 1 137 ? -3.649 -7.057 -8.554 1.00 87.00 137 PHE A C 1
ATOM 1096 O O . PHE A 1 137 ? -4.503 -6.992 -7.678 1.00 87.00 137 PHE A O 1
ATOM 1103 N N . GLU A 1 138 ? -2.569 -6.274 -8.581 1.00 83.38 138 GLU A N 1
ATOM 1104 C CA . GLU A 1 138 ? -2.307 -5.210 -7.598 1.00 83.38 138 GLU A CA 1
ATOM 1105 C C . GLU A 1 138 ? -2.355 -5.693 -6.132 1.00 83.38 138 GLU A C 1
ATOM 1107 O O . GLU A 1 138 ? -2.830 -5.013 -5.233 1.00 83.38 138 GLU A O 1
ATOM 1112 N N . GLY A 1 139 ? -1.881 -6.918 -5.873 1.00 79.88 139 GLY A N 1
ATOM 1113 C CA . GLY A 1 139 ? -1.921 -7.542 -4.541 1.00 79.88 139 GLY A CA 1
ATOM 1114 C C . GLY A 1 139 ? -3.285 -8.121 -4.139 1.00 79.88 139 GLY A C 1
ATOM 1115 O O . GLY A 1 139 ? -3.351 -8.900 -3.191 1.00 79.88 139 GLY A O 1
ATOM 1116 N N . LEU A 1 140 ? -4.352 -7.824 -4.883 1.00 86.12 140 LEU A N 1
ATOM 1117 C CA . LEU A 1 140 ? -5.692 -8.359 -4.653 1.00 86.12 140 LEU A CA 1
ATOM 1118 C C . LEU A 1 140 ? -5.889 -9.692 -5.379 1.00 86.12 140 LEU A C 1
ATOM 1120 O O . LEU A 1 140 ? -5.450 -9.882 -6.519 1.00 86.12 140 LEU A O 1
ATOM 1124 N N . ARG A 1 141 ? -6.589 -10.617 -4.718 1.00 88.88 141 ARG A N 1
ATOM 1125 C CA . ARG A 1 141 ? -6.931 -11.936 -5.261 1.00 88.88 141 ARG A CA 1
ATOM 1126 C C . ARG A 1 141 ? -8.307 -11.918 -5.920 1.00 88.88 141 ARG A C 1
ATOM 1128 O O . ARG A 1 141 ? -9.283 -11.448 -5.333 1.00 88.88 141 ARG A O 1
ATOM 1135 N N . TYR A 1 142 ? -8.373 -12.463 -7.130 1.00 88.56 142 TYR A N 1
ATOM 1136 C CA . TYR A 1 142 ? -9.595 -12.622 -7.912 1.00 88.56 142 TYR A CA 1
ATOM 1137 C C . TYR A 1 142 ? -9.828 -14.101 -8.182 1.00 88.56 142 TYR A C 1
ATOM 1139 O O . TYR A 1 142 ? -8.956 -14.759 -8.745 1.00 88.56 142 TYR A O 1
ATOM 1147 N N . VAL A 1 143 ? -10.989 -14.619 -7.793 1.00 88.88 143 VAL A N 1
ATOM 1148 C CA . VAL A 1 143 ? -11.343 -16.040 -7.893 1.00 88.88 143 VAL A CA 1
ATOM 1149 C C . VAL A 1 143 ? -12.444 -16.225 -8.932 1.00 88.88 143 VAL A C 1
ATOM 1151 O O . VAL A 1 143 ? -13.322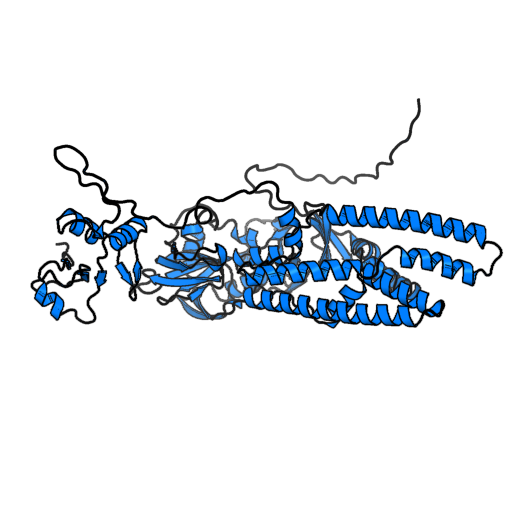 -15.373 -9.085 1.00 88.88 143 VAL A O 1
ATOM 1154 N N . TRP A 1 144 ? -12.379 -17.328 -9.673 1.00 85.44 144 TRP A N 1
ATOM 1155 C CA . TRP A 1 144 ? -13.423 -17.721 -10.612 1.00 85.44 144 TRP A CA 1
ATOM 1156 C C . TRP A 1 144 ? -14.691 -18.169 -9.872 1.00 85.44 144 TRP A C 1
ATOM 1158 O O . TRP A 1 144 ? -14.632 -19.079 -9.049 1.00 85.44 144 TRP A O 1
ATOM 1168 N N . VAL A 1 145 ? -15.834 -17.545 -10.176 1.00 82.19 145 VAL A N 1
ATOM 1169 C CA . VAL A 1 145 ? -17.138 -17.904 -9.595 1.00 82.19 145 VAL A CA 1
ATOM 1170 C C . VAL A 1 145 ? -18.062 -18.414 -10.698 1.00 82.19 145 VAL A C 1
ATOM 1172 O O . VAL A 1 145 ? -18.573 -17.622 -11.494 1.00 82.19 145 VAL A O 1
ATOM 1175 N N . ASP A 1 146 ? -18.334 -19.723 -10.718 1.00 78.25 146 ASP A N 1
ATOM 1176 C CA . ASP A 1 146 ? -19.127 -20.368 -11.778 1.00 78.25 146 ASP A CA 1
ATOM 1177 C C . ASP A 1 146 ? -20.534 -19.778 -11.926 1.00 78.25 146 ASP A C 1
ATOM 1179 O O . ASP A 1 146 ? -20.985 -19.532 -13.041 1.00 78.25 146 ASP A O 1
ATOM 1183 N N . ARG A 1 147 ? -21.193 -19.441 -10.807 1.00 75.25 147 ARG A N 1
ATOM 1184 C CA . ARG A 1 147 ? -22.532 -18.819 -10.799 1.00 75.25 147 ARG A CA 1
ATOM 1185 C C . ARG A 1 147 ? -22.590 -17.497 -11.560 1.00 75.25 147 ARG A C 1
ATOM 1187 O O . ARG A 1 147 ? -23.598 -17.192 -12.185 1.00 75.25 147 ARG A O 1
ATOM 1194 N N . LYS A 1 148 ? -21.520 -16.702 -11.473 1.00 77.00 148 LYS A N 1
ATOM 1195 C CA . LYS A 1 148 ? -21.418 -15.392 -12.131 1.00 77.00 148 LYS A CA 1
ATOM 1196 C C . LYS A 1 148 ? -20.742 -15.488 -13.503 1.00 77.00 148 LYS A C 1
ATOM 1198 O O . LYS A 1 148 ? -20.773 -14.516 -14.250 1.00 77.00 148 LYS A O 1
ATOM 1203 N N . GLY A 1 149 ? -20.119 -16.625 -13.833 1.00 79.00 149 GLY A N 1
ATOM 1204 C CA . GLY A 1 149 ? -19.353 -16.812 -15.068 1.00 79.00 149 GLY A CA 1
ATOM 1205 C C . GLY A 1 149 ? -18.193 -15.821 -15.222 1.00 79.00 149 GLY A C 1
ATOM 1206 O O . GLY A 1 149 ? -17.830 -15.471 -16.346 1.00 79.00 149 GLY A O 1
ATOM 1207 N N . ALA A 1 150 ? -17.645 -15.327 -14.108 1.00 84.06 150 ALA A N 1
ATOM 1208 C CA . ALA A 1 150 ? -16.660 -14.252 -14.087 1.00 84.06 150 ALA A CA 1
ATOM 1209 C C . ALA A 1 150 ? -15.650 -14.421 -12.943 1.00 84.06 150 ALA A C 1
ATOM 1211 O O . ALA A 1 150 ? -15.923 -15.070 -11.932 1.00 84.06 150 ALA A O 1
ATOM 1212 N N . PHE A 1 151 ? -14.482 -13.794 -13.099 1.00 84.69 151 PHE A N 1
ATOM 1213 C CA . PHE A 1 151 ? -13.548 -13.605 -11.994 1.00 84.69 151 PHE A CA 1
ATOM 1214 C C . PHE A 1 151 ? -14.029 -12.449 -11.118 1.00 84.69 151 PHE A C 1
ATOM 1216 O O . PHE A 1 151 ? -14.173 -11.324 -11.596 1.00 84.69 151 PHE A O 1
ATOM 1223 N N . CYS A 1 152 ? -14.254 -12.719 -9.838 1.00 83.75 152 CYS A N 1
ATOM 1224 C CA . CYS A 1 152 ? -14.683 -11.721 -8.866 1.00 83.75 152 CYS A CA 1
ATOM 1225 C C . CYS A 1 152 ? -13.584 -11.489 -7.830 1.00 83.75 152 CYS A C 1
ATOM 1227 O O . CYS A 1 152 ? -12.818 -12.402 -7.511 1.00 83.75 152 CYS A O 1
ATOM 1229 N N . ARG A 1 153 ? -13.518 -10.270 -7.280 1.00 85.00 153 ARG A N 1
ATOM 1230 C CA . ARG A 1 153 ? -12.697 -10.011 -6.091 1.00 85.00 153 ARG A CA 1
ATOM 1231 C C . ARG A 1 153 ? -13.154 -10.938 -4.978 1.00 85.00 153 ARG A C 1
ATOM 1233 O O . ARG A 1 153 ? -14.353 -11.118 -4.778 1.00 85.00 153 ARG A O 1
ATOM 1240 N N . VAL A 1 154 ? -12.203 -11.485 -4.235 1.00 83.25 154 VAL A N 1
ATOM 1241 C CA . VAL A 1 154 ? -12.523 -12.384 -3.123 1.00 83.25 154 VAL A CA 1
ATOM 1242 C C . VAL A 1 154 ? -13.356 -11.685 -2.035 1.00 83.25 154 VAL A C 1
ATOM 1244 O O . VAL A 1 154 ? -14.203 -12.327 -1.425 1.00 83.25 154 VAL A O 1
ATOM 1247 N N . SER A 1 155 ? -13.210 -10.366 -1.855 1.00 76.31 155 SER A N 1
ATOM 1248 C CA . SER A 1 155 ? -14.034 -9.563 -0.934 1.00 76.31 155 SER A CA 1
ATOM 1249 C C . SER A 1 155 ? -15.542 -9.667 -1.190 1.00 76.31 155 SER A C 1
ATOM 1251 O O . SER A 1 155 ? -16.316 -9.576 -0.243 1.00 76.31 155 SER A O 1
ATOM 1253 N N . VAL A 1 156 ? -15.962 -9.939 -2.433 1.00 71.06 156 VAL A N 1
ATOM 1254 C CA . VAL A 1 156 ? -17.379 -10.094 -2.814 1.00 71.06 156 VAL A CA 1
ATOM 1255 C C . VAL A 1 156 ? -18.046 -11.251 -2.067 1.00 71.06 156 VAL A C 1
ATOM 1257 O O . VAL A 1 156 ? -19.253 -11.236 -1.858 1.00 71.06 156 VAL A O 1
ATOM 1260 N N . LEU A 1 157 ? -17.275 -12.244 -1.615 1.00 71.44 157 LEU A N 1
ATOM 1261 C CA . LEU A 1 157 ? -17.796 -13.349 -0.805 1.00 71.44 157 LEU A CA 1
ATOM 1262 C C . LEU A 1 157 ? -18.231 -12.904 0.606 1.00 71.44 157 LEU A C 1
ATOM 1264 O O . LEU A 1 157 ? -19.018 -13.604 1.242 1.00 71.44 157 LEU A O 1
ATOM 1268 N N . ASN A 1 158 ? -17.754 -11.747 1.079 1.00 73.12 158 ASN A N 1
ATOM 1269 C CA . ASN A 1 158 ? -18.094 -11.174 2.385 1.00 73.12 158 ASN A CA 1
ATOM 1270 C C . ASN A 1 158 ? -19.114 -10.024 2.299 1.00 73.12 158 ASN A C 1
ATOM 1272 O O . ASN A 1 158 ? -19.648 -9.619 3.327 1.00 73.12 158 ASN A O 1
ATOM 1276 N N . GLU A 1 159 ? -19.416 -9.499 1.106 1.00 70.62 159 GLU A N 1
ATOM 1277 C CA . GLU A 1 159 ? -20.307 -8.333 0.923 1.00 70.62 159 GLU A CA 1
ATOM 1278 C C . GLU A 1 159 ? -21.760 -8.591 1.361 1.00 70.62 159 GLU A C 1
ATOM 1280 O O . GLU A 1 159 ? -22.497 -7.658 1.685 1.00 70.62 159 GLU A O 1
ATOM 1285 N N . ASP A 1 160 ? -22.178 -9.857 1.409 1.00 76.88 160 ASP A N 1
ATOM 1286 C CA . ASP A 1 160 ? -23.515 -10.258 1.858 1.00 76.88 160 ASP A CA 1
ATOM 1287 C C . ASP A 1 160 ? -23.582 -10.591 3.357 1.00 76.88 160 ASP A C 1
ATOM 1289 O O . ASP A 1 160 ? -24.615 -11.050 3.855 1.00 76.88 160 ASP A O 1
ATOM 1293 N N . TRP A 1 161 ? -22.507 -10.358 4.116 1.00 82.19 161 TRP A N 1
ATOM 1294 C CA . TRP A 1 161 ? -22.526 -10.586 5.557 1.00 82.19 161 TRP A CA 1
ATOM 1295 C C . TRP A 1 161 ? -23.381 -9.537 6.265 1.00 82.19 161 TRP A C 1
ATOM 1297 O O . TRP A 1 161 ? -23.118 -8.335 6.227 1.00 82.19 161 TRP A O 1
ATOM 1307 N N . THR A 1 162 ? -24.414 -10.008 6.957 1.00 86.94 162 THR A N 1
ATOM 1308 C CA . THR A 1 162 ? -25.188 -9.188 7.886 1.00 86.94 162 THR A CA 1
ATOM 1309 C C . THR A 1 162 ? -24.495 -9.121 9.242 1.00 86.94 162 THR A C 1
ATOM 1311 O O . THR A 1 162 ? -23.707 -10.005 9.603 1.00 86.94 162 THR A O 1
ATOM 1314 N N . CYS A 1 163 ? -24.821 -8.105 10.042 1.00 86.00 163 CYS A N 1
ATOM 1315 C CA . CYS A 1 163 ? -24.329 -8.025 11.419 1.00 86.00 163 CYS A CA 1
ATOM 1316 C C . CYS A 1 163 ? -24.719 -9.283 12.224 1.00 86.00 163 CYS A C 1
ATOM 1318 O O . CYS A 1 163 ? -23.931 -9.770 13.033 1.00 86.00 163 CYS A O 1
ATOM 1320 N N . ASN A 1 164 ? -25.885 -9.877 11.946 1.00 87.31 164 ASN A N 1
ATOM 1321 C CA . ASN A 1 164 ? -26.308 -11.152 12.535 1.00 87.31 164 ASN A CA 1
ATOM 1322 C C . ASN A 1 164 ? -25.411 -12.343 12.145 1.00 87.31 164 ASN A C 1
ATOM 1324 O O . ASN A 1 164 ? -25.078 -13.159 13.008 1.00 87.31 164 ASN A O 1
ATOM 1328 N N . ASN A 1 165 ? -24.956 -12.430 10.892 1.00 87.25 165 ASN A N 1
ATOM 1329 C CA . ASN A 1 165 ? -24.022 -13.481 10.461 1.00 87.25 165 ASN A CA 1
ATOM 1330 C C . ASN A 1 165 ? -22.664 -13.370 11.176 1.00 87.25 165 ASN A C 1
ATOM 1332 O O . ASN A 1 165 ? -22.072 -14.382 11.569 1.00 87.25 165 ASN A O 1
ATOM 1336 N N . LEU A 1 166 ? -22.192 -12.140 11.405 1.00 87.38 166 LEU A N 1
ATOM 1337 C CA . LEU A 1 166 ? -20.979 -11.884 12.187 1.00 87.38 166 LEU A CA 1
ATOM 1338 C C . LEU A 1 166 ? -21.143 -12.330 13.646 1.00 87.38 166 LEU A C 1
ATOM 1340 O O . LEU A 1 166 ? -20.267 -13.016 14.170 1.00 87.38 166 LEU A O 1
ATOM 1344 N N . HIS A 1 167 ? -22.289 -12.044 14.272 1.00 87.75 167 HIS A N 1
ATOM 1345 C CA . HIS A 1 167 ? -22.623 -12.566 15.606 1.00 87.75 167 HIS A CA 1
ATOM 1346 C C . HIS A 1 167 ? -22.655 -14.099 15.648 1.00 87.75 167 HIS A C 1
ATOM 1348 O O . HIS A 1 167 ? -22.132 -14.704 16.583 1.00 87.75 167 HIS A O 1
ATOM 1354 N N . GLY A 1 168 ? -23.171 -14.755 14.604 1.00 85.69 168 GLY A N 1
ATOM 1355 C CA . GLY A 1 168 ? -23.105 -16.216 14.469 1.00 85.69 168 GLY A CA 1
ATOM 1356 C C . GLY A 1 168 ? -21.670 -16.763 14.446 1.00 85.69 168 GLY A C 1
ATOM 1357 O O . GLY A 1 168 ? -21.403 -17.838 14.992 1.00 85.69 168 GLY A O 1
ATOM 1358 N N . SER A 1 169 ? -20.735 -15.988 13.893 1.00 87.38 169 SER A N 1
ATOM 1359 C CA . SER A 1 169 ? -19.309 -16.332 13.796 1.00 87.38 169 SER A CA 1
ATOM 1360 C C . SER A 1 169 ? -18.546 -16.171 15.121 1.00 87.38 169 SER A C 1
ATOM 1362 O O . SER A 1 169 ? -17.415 -16.637 15.237 1.00 87.38 169 SER A O 1
ATOM 1364 N N . GLN A 1 170 ? -19.169 -15.618 16.171 1.00 86.75 170 GLN A N 1
ATOM 1365 C CA . GLN A 1 170 ? -18.583 -15.517 17.519 1.00 86.75 170 GLN A CA 1
ATOM 1366 C C . GLN A 1 170 ? -18.238 -16.890 18.135 1.00 86.75 170 GLN A C 1
ATOM 1368 O O . GLN A 1 170 ? -17.399 -16.992 19.034 1.00 86.75 170 GLN A O 1
ATOM 1373 N N . LYS A 1 171 ? -18.880 -17.965 17.657 1.00 87.56 171 LYS A N 1
ATOM 1374 C CA . LYS A 1 171 ? -18.571 -19.345 18.066 1.00 87.56 171 LYS A CA 1
ATOM 1375 C C . LYS A 1 171 ? -17.236 -19.848 17.507 1.00 87.56 171 LYS A C 1
ATOM 1377 O O . LYS A 1 171 ? -16.739 -20.851 18.004 1.00 87.56 171 LYS A O 1
ATOM 1382 N N . GLY A 1 172 ? -16.653 -19.158 16.527 1.00 88.88 172 GLY A N 1
ATOM 1383 C CA . GLY A 1 172 ? -15.413 -19.558 15.874 1.00 88.88 172 GLY A CA 1
ATOM 1384 C C . GLY A 1 172 ? -15.606 -20.570 14.746 1.00 88.88 172 GLY A C 1
ATOM 1385 O O . GLY A 1 172 ? -16.628 -21.256 14.658 1.00 88.88 172 GLY A O 1
ATOM 1386 N N . LEU A 1 173 ? -14.596 -20.668 13.881 1.00 90.81 173 LEU A N 1
ATOM 1387 C CA . LEU A 1 173 ? -14.579 -21.589 12.744 1.00 90.81 173 LEU A CA 1
ATOM 1388 C C . LEU A 1 173 ? -14.059 -22.976 13.146 1.00 90.81 173 LEU A C 1
ATOM 1390 O O . LEU A 1 173 ? -13.341 -23.145 14.141 1.00 90.81 173 LEU A O 1
ATOM 1394 N N . SER A 1 174 ? -14.434 -23.988 12.362 1.00 90.44 174 SER A N 1
ATOM 1395 C CA . SER A 1 174 ? -13.803 -25.311 12.436 1.00 90.44 174 SER A CA 1
ATOM 1396 C C . SER A 1 174 ? -12.454 -25.310 11.695 1.00 90.44 174 SER A C 1
ATOM 1398 O O . SER A 1 174 ? -12.287 -24.516 10.768 1.00 90.44 174 SER A O 1
ATOM 1400 N N . PRO A 1 175 ? -11.494 -26.190 12.039 1.00 87.69 175 PRO A N 1
ATOM 1401 C CA . PRO A 1 175 ? -10.205 -26.257 11.339 1.00 87.69 175 PRO A CA 1
ATOM 1402 C C . PRO A 1 175 ? -10.340 -26.524 9.831 1.00 87.69 175 PRO A C 1
ATOM 1404 O O . PRO A 1 175 ? -9.621 -25.934 9.030 1.00 87.69 175 PRO A O 1
ATOM 1407 N N . LEU A 1 176 ? -11.308 -27.362 9.445 1.00 87.81 176 LEU A N 1
ATOM 1408 C CA . LEU A 1 176 ? -11.635 -27.672 8.048 1.00 87.81 176 LEU A CA 1
ATOM 1409 C C . LEU A 1 176 ? -12.147 -26.433 7.300 1.00 87.81 176 LEU A C 1
ATOM 1411 O O . LEU A 1 176 ? -11.663 -26.107 6.220 1.00 87.81 176 LEU A O 1
ATOM 1415 N N . GLU A 1 177 ? -13.075 -25.696 7.911 1.00 87.31 177 GLU A N 1
ATOM 1416 C CA . GLU A 1 177 ? -13.623 -24.467 7.334 1.00 87.31 177 GLU A CA 1
ATOM 1417 C C . GLU A 1 177 ? -12.571 -23.353 7.246 1.00 87.31 177 GLU A C 1
ATOM 1419 O O . GLU A 1 177 ? -12.523 -22.621 6.257 1.00 87.31 177 GLU A O 1
ATOM 1424 N N . GLN A 1 178 ? -11.689 -23.252 8.244 1.00 88.75 178 GLN A N 1
ATOM 1425 C CA . GLN A 1 178 ? -10.572 -22.311 8.220 1.00 88.75 178 GLN A CA 1
ATOM 1426 C C . GLN A 1 178 ? -9.592 -22.640 7.086 1.00 88.75 178 GLN A C 1
ATOM 1428 O O . GLN A 1 178 ? -9.231 -21.746 6.323 1.00 88.75 178 GLN A O 1
ATOM 1433 N N . SER A 1 179 ? -9.196 -23.912 6.945 1.00 87.94 179 SER A N 1
ATOM 1434 C CA . SER A 1 179 ? -8.320 -24.381 5.860 1.00 87.94 179 SER A CA 1
ATOM 1435 C C . SER A 1 179 ? -8.914 -24.056 4.489 1.00 87.94 179 SER A C 1
ATOM 1437 O O . SER A 1 179 ? -8.259 -23.450 3.643 1.00 87.94 179 SER A O 1
ATOM 1439 N N . PHE A 1 180 ? -10.204 -24.339 4.313 1.00 85.25 180 PHE A N 1
ATOM 1440 C CA . PHE A 1 180 ? -10.926 -24.037 3.084 1.00 85.25 180 PHE A CA 1
ATOM 1441 C C . PHE A 1 180 ? -10.945 -22.536 2.758 1.00 85.25 180 PHE A C 1
ATOM 1443 O O . PHE A 1 180 ? -10.587 -22.121 1.651 1.00 85.25 180 PHE A O 1
ATOM 1450 N N . ARG A 1 181 ? -11.305 -21.693 3.736 1.00 89.19 181 ARG A N 1
ATOM 1451 C CA . ARG A 1 181 ? -11.260 -20.235 3.563 1.00 89.19 181 ARG A CA 1
ATOM 1452 C C . ARG A 1 181 ? -9.834 -19.765 3.279 1.00 89.19 181 ARG A C 1
ATOM 1454 O O . ARG A 1 181 ? -9.656 -18.864 2.467 1.00 89.19 181 ARG A O 1
ATOM 1461 N N . ARG A 1 182 ? -8.809 -20.390 3.855 1.00 89.25 182 ARG A N 1
ATOM 1462 C CA . ARG A 1 182 ? -7.403 -20.045 3.597 1.00 89.25 182 ARG A CA 1
ATOM 1463 C C . ARG A 1 182 ? -7.011 -20.313 2.146 1.00 89.25 182 ARG A C 1
ATOM 1465 O O . ARG A 1 182 ? -6.336 -19.474 1.551 1.00 89.25 182 ARG A O 1
ATOM 1472 N N . THR A 1 183 ? -7.486 -21.403 1.545 1.00 87.56 183 THR A N 1
ATOM 1473 C CA . THR A 1 183 ? -7.287 -21.671 0.111 1.00 87.56 183 THR A CA 1
ATOM 1474 C C . THR A 1 183 ? -7.927 -20.584 -0.755 1.00 87.56 183 THR A C 1
ATOM 1476 O O . THR A 1 183 ? -7.324 -20.163 -1.735 1.00 87.56 183 THR A O 1
ATOM 1479 N N . ILE A 1 184 ? -9.091 -20.045 -0.372 1.00 86.75 184 ILE A N 1
ATOM 1480 C CA . ILE A 1 184 ? -9.793 -18.991 -1.130 1.00 86.75 184 ILE A CA 1
ATOM 1481 C C . ILE A 1 184 ? -9.181 -17.601 -0.903 1.00 86.75 184 ILE A C 1
ATOM 1483 O O . ILE A 1 184 ? -8.789 -16.931 -1.858 1.00 86.75 184 ILE A O 1
ATOM 1487 N N . TYR A 1 185 ? -9.082 -17.157 0.350 1.00 87.88 185 TYR A N 1
ATOM 1488 C CA . TYR A 1 185 ? -8.619 -15.815 0.725 1.00 87.88 185 TYR A CA 1
ATOM 1489 C C . TYR A 1 185 ? -7.106 -15.649 0.600 1.00 87.88 185 TYR A C 1
ATOM 1491 O O . TYR A 1 185 ? -6.625 -14.555 0.306 1.00 87.88 185 TYR A O 1
ATOM 1499 N N . GLY A 1 186 ? -6.352 -16.739 0.724 1.00 89.69 186 GLY A N 1
ATOM 1500 C CA . GLY A 1 186 ? -4.900 -16.701 0.837 1.00 89.69 186 GLY A CA 1
ATOM 1501 C C . GLY A 1 186 ? -4.457 -16.382 2.263 1.00 89.69 186 GLY A C 1
ATOM 1502 O O . GLY A 1 186 ? -5.240 -16.409 3.211 1.00 89.69 186 GLY A O 1
ATOM 1503 N N . THR A 1 187 ? -3.169 -16.104 2.423 1.00 91.44 187 THR A N 1
ATOM 1504 C CA . THR A 1 187 ? -2.585 -15.763 3.722 1.00 91.44 187 THR A CA 1
ATOM 1505 C C . THR A 1 187 ? -2.832 -14.300 4.086 1.00 91.44 187 THR A C 1
ATOM 1507 O O . THR A 1 187 ? -2.840 -13.414 3.229 1.00 91.44 187 THR A O 1
ATOM 1510 N N . ASN A 1 188 ? -2.964 -14.018 5.383 1.00 93.38 188 ASN A N 1
ATOM 1511 C CA . ASN A 1 188 ? -3.039 -12.655 5.906 1.00 93.38 188 ASN A CA 1
ATOM 1512 C C . ASN A 1 188 ? -1.636 -12.024 5.962 1.00 93.38 188 ASN A C 1
ATOM 1514 O O . ASN A 1 188 ? -1.048 -11.847 7.030 1.00 93.38 188 ASN A O 1
ATOM 1518 N N . LEU A 1 189 ? -1.059 -11.729 4.796 1.00 90.62 189 LEU A N 1
ATOM 1519 C CA . LEU A 1 189 ? 0.239 -11.069 4.688 1.00 90.62 189 LEU A CA 1
ATOM 1520 C C . LEU A 1 189 ? 0.240 -10.051 3.546 1.00 90.62 189 LEU A C 1
ATOM 1522 O O . LEU A 1 189 ? 0.018 -10.390 2.387 1.00 90.62 189 LEU A O 1
ATOM 1526 N N . ILE A 1 190 ? 0.567 -8.801 3.871 1.00 90.19 190 ILE A N 1
ATOM 1527 C CA . ILE A 1 190 ? 0.810 -7.749 2.879 1.00 90.19 190 ILE A CA 1
ATOM 1528 C C . ILE A 1 190 ? 2.271 -7.870 2.425 1.00 90.19 190 ILE A C 1
ATOM 1530 O O . ILE A 1 190 ? 3.165 -7.204 2.956 1.00 90.19 190 ILE A O 1
ATOM 1534 N N . ASP A 1 191 ? 2.548 -8.793 1.499 1.00 85.31 191 ASP A N 1
ATOM 1535 C CA . ASP A 1 191 ? 3.902 -8.979 0.968 1.00 85.31 191 ASP A CA 1
ATOM 1536 C C . ASP A 1 191 ? 4.197 -7.993 -0.163 1.00 85.31 191 ASP A C 1
ATOM 1538 O O . ASP A 1 191 ? 3.615 -8.034 -1.246 1.00 85.31 191 ASP A O 1
ATOM 1542 N N . VAL A 1 192 ? 5.141 -7.094 0.104 1.00 86.50 192 VAL A N 1
ATOM 1543 C CA . VAL A 1 192 ? 5.642 -6.142 -0.882 1.00 86.50 192 VAL A CA 1
ATOM 1544 C C . VAL A 1 192 ? 6.793 -6.800 -1.653 1.00 86.50 192 VAL A C 1
ATOM 1546 O O . VAL A 1 192 ? 7.834 -7.107 -1.052 1.00 86.50 192 VAL A O 1
ATOM 1549 N N . PRO A 1 193 ? 6.670 -7.001 -2.979 1.00 84.75 193 PRO A N 1
ATOM 1550 C CA . PRO A 1 193 ? 7.683 -7.709 -3.750 1.00 84.75 193 PRO A CA 1
ATOM 1551 C C . PRO A 1 193 ? 8.973 -6.884 -3.852 1.00 84.75 193 PRO A C 1
ATOM 1553 O O . PRO A 1 193 ? 9.041 -5.868 -4.544 1.00 84.75 193 PRO A O 1
ATOM 1556 N N . VAL A 1 194 ? 10.041 -7.350 -3.200 1.00 87.31 194 VAL A N 1
ATOM 1557 C CA . VAL A 1 194 ? 11.377 -6.745 -3.315 1.00 87.31 194 VAL A CA 1
ATOM 1558 C C . VAL A 1 194 ? 12.115 -7.410 -4.469 1.00 87.31 194 VAL A C 1
ATOM 1560 O O . VAL A 1 194 ? 12.573 -8.549 -4.369 1.00 87.31 194 VAL A O 1
ATOM 1563 N N . LYS A 1 195 ? 12.246 -6.690 -5.584 1.00 87.31 195 LYS A N 1
ATOM 1564 C CA . LYS A 1 195 ? 12.973 -7.187 -6.756 1.00 87.31 195 LYS A CA 1
ATOM 1565 C C . LYS A 1 195 ? 14.474 -7.338 -6.437 1.00 87.31 195 LYS A C 1
ATOM 1567 O O . LYS A 1 195 ? 15.058 -6.458 -5.797 1.00 87.31 195 LYS A O 1
ATOM 1572 N N . PRO A 1 196 ? 15.128 -8.427 -6.880 1.00 91.94 196 PRO A N 1
ATOM 1573 C CA . PRO A 1 196 ? 16.566 -8.593 -6.709 1.00 91.94 196 PRO A CA 1
ATOM 1574 C C . PRO A 1 196 ? 17.336 -7.629 -7.627 1.00 91.94 196 PRO A C 1
ATOM 1576 O O . PRO A 1 196 ? 16.854 -7.273 -8.704 1.00 91.94 196 PRO A O 1
ATOM 1579 N N . TYR A 1 197 ? 18.560 -7.254 -7.236 1.00 90.81 197 TYR A N 1
ATOM 1580 C CA . TYR A 1 197 ? 19.424 -6.360 -8.022 1.00 90.81 197 TYR A CA 1
ATOM 1581 C C . TYR A 1 197 ? 19.564 -6.724 -9.510 1.00 90.81 197 TYR A C 1
ATOM 1583 O O . TYR A 1 197 ? 19.412 -5.816 -10.318 1.00 90.81 197 TYR A O 1
ATOM 1591 N N . PRO A 1 198 ? 19.795 -7.989 -9.927 1.00 91.31 198 PRO A N 1
ATOM 1592 C CA . PRO A 1 198 ? 19.908 -8.316 -11.352 1.00 91.31 198 PRO A CA 1
ATOM 1593 C C . PRO A 1 198 ? 18.625 -8.036 -12.143 1.00 91.31 198 PRO A C 1
ATOM 1595 O O . PRO A 1 198 ? 18.694 -7.574 -13.277 1.00 91.31 198 PRO A O 1
ATOM 1598 N N . LYS A 1 199 ? 17.449 -8.272 -11.544 1.00 89.62 199 LYS A N 1
ATOM 1599 C CA . LYS A 1 199 ? 16.166 -7.976 -12.191 1.00 89.62 199 LYS A CA 1
ATOM 1600 C C . LYS A 1 199 ? 15.965 -6.468 -12.335 1.00 89.62 199 LYS A C 1
ATOM 1602 O O . LYS A 1 199 ? 15.584 -6.017 -13.407 1.00 89.62 199 LYS A O 1
ATOM 1607 N N . LEU A 1 200 ? 16.267 -5.705 -11.281 1.00 87.19 200 LEU A N 1
ATOM 1608 C CA . LEU A 1 200 ? 16.212 -4.242 -11.319 1.00 87.19 200 LEU A CA 1
ATOM 1609 C C . LEU A 1 200 ? 17.192 -3.669 -12.351 1.00 87.19 200 LEU A C 1
ATOM 1611 O O . LEU A 1 200 ? 16.815 -2.803 -13.123 1.00 87.19 200 LEU A O 1
ATOM 1615 N N . LEU A 1 201 ? 18.421 -4.191 -12.411 1.00 89.38 201 LEU A N 1
ATOM 1616 C CA . LEU A 1 201 ? 19.431 -3.774 -13.384 1.00 89.38 201 LEU A CA 1
ATOM 1617 C C . LEU A 1 201 ? 18.963 -4.022 -14.822 1.00 89.38 201 LEU A C 1
ATOM 1619 O O . LEU A 1 201 ? 19.129 -3.158 -15.674 1.00 89.38 201 LEU A O 1
ATOM 1623 N N . PHE A 1 202 ? 18.368 -5.185 -15.095 1.00 88.81 202 PHE A N 1
ATOM 1624 C CA . PHE A 1 202 ? 17.847 -5.507 -16.423 1.00 88.81 202 PHE A CA 1
ATOM 1625 C C . PHE A 1 202 ? 16.682 -4.594 -16.827 1.00 88.81 202 PHE A C 1
ATOM 1627 O O . PHE A 1 202 ? 16.667 -4.082 -17.943 1.00 88.81 202 PHE A O 1
ATOM 1634 N N . GLU A 1 203 ? 15.733 -4.358 -15.916 1.00 82.94 203 GLU A N 1
ATOM 1635 C CA . GLU A 1 203 ? 14.623 -3.422 -16.138 1.00 82.94 203 GLU A CA 1
ATOM 1636 C C . GLU A 1 203 ? 15.135 -1.987 -16.369 1.00 82.94 203 GLU A C 1
ATOM 1638 O O . GLU A 1 203 ? 14.649 -1.303 -17.269 1.00 82.94 203 GLU A O 1
ATOM 1643 N N . GLU A 1 204 ? 16.157 -1.560 -15.621 1.00 82.69 204 GLU A N 1
ATOM 1644 C CA . GLU A 1 204 ? 16.759 -0.230 -15.748 1.00 82.69 204 GLU A CA 1
ATOM 1645 C C . GLU A 1 204 ? 17.514 -0.072 -17.078 1.00 82.69 204 GLU A C 1
ATOM 1647 O O . GLU A 1 204 ? 17.313 0.913 -17.782 1.00 82.69 204 GLU A O 1
ATOM 1652 N N . ILE A 1 205 ? 18.324 -1.054 -17.492 1.00 84.38 205 ILE A N 1
ATOM 1653 C CA . ILE A 1 205 ? 19.065 -1.006 -18.769 1.00 84.38 205 ILE A CA 1
ATOM 1654 C C . ILE A 1 205 ? 18.115 -0.975 -19.975 1.00 84.38 205 ILE A C 1
ATOM 1656 O O . ILE A 1 205 ? 18.419 -0.329 -20.977 1.00 84.38 205 ILE A O 1
ATOM 1660 N N . LEU A 1 206 ? 16.960 -1.645 -19.888 1.00 83.06 206 LEU A N 1
ATOM 1661 C CA . LEU A 1 206 ? 15.936 -1.641 -20.939 1.00 83.06 206 LEU A CA 1
ATOM 1662 C C . LEU A 1 206 ? 15.111 -0.350 -21.003 1.00 83.06 206 LEU A C 1
ATOM 1664 O O . LEU A 1 206 ? 14.272 -0.200 -21.903 1.00 83.06 206 LEU A O 1
ATOM 1668 N N . ASN A 1 207 ? 15.336 0.589 -20.084 1.00 77.12 207 ASN A N 1
ATOM 1669 C CA . ASN A 1 207 ? 14.772 1.922 -20.192 1.00 77.12 207 ASN A CA 1
ATOM 1670 C C . ASN A 1 207 ? 15.267 2.571 -21.503 1.00 77.12 207 ASN A C 1
ATOM 1672 O O . ASN A 1 207 ? 16.478 2.577 -21.749 1.00 77.12 207 ASN A O 1
ATOM 1676 N N . PRO A 1 208 ? 14.377 3.149 -22.341 1.00 74.50 208 PRO A N 1
ATOM 1677 C CA . PRO A 1 208 ? 14.747 3.735 -23.634 1.00 74.50 208 PRO A CA 1
ATOM 1678 C C . PRO A 1 208 ? 15.944 4.688 -23.575 1.00 74.50 208 PRO A C 1
ATOM 1680 O O . PRO A 1 208 ? 16.712 4.789 -24.529 1.00 74.50 208 PRO A O 1
ATOM 1683 N N . PHE A 1 209 ? 16.127 5.361 -22.442 1.00 76.44 209 PHE A N 1
ATOM 1684 C CA . PHE A 1 209 ? 17.241 6.261 -22.229 1.00 76.44 209 PHE A CA 1
ATOM 1685 C C . PHE A 1 209 ? 18.604 5.574 -22.108 1.00 76.44 209 PHE A C 1
ATOM 1687 O O . PHE A 1 209 ? 19.559 6.001 -22.752 1.00 76.44 209 PHE A O 1
ATOM 1694 N N . TYR A 1 210 ? 18.703 4.507 -21.314 1.00 80.62 210 TYR A N 1
ATOM 1695 C CA . TYR A 1 210 ? 19.953 3.764 -21.156 1.00 80.62 210 TYR A CA 1
ATOM 1696 C C . TYR A 1 210 ? 20.290 2.972 -22.421 1.00 80.62 210 TYR A C 1
ATOM 1698 O O . TYR A 1 210 ? 21.458 2.897 -22.801 1.00 80.62 210 TYR A O 1
ATOM 1706 N N . VAL A 1 211 ? 19.274 2.481 -23.141 1.00 82.44 211 VAL A N 1
ATOM 1707 C CA . VAL A 1 211 ? 19.449 1.908 -24.486 1.00 82.44 211 VAL A CA 1
ATOM 1708 C C . VAL A 1 211 ? 20.053 2.943 -25.441 1.00 82.44 211 VAL A C 1
ATOM 1710 O O . VAL A 1 211 ? 21.028 2.649 -26.134 1.00 82.44 211 VAL A O 1
ATOM 1713 N N . PHE A 1 212 ? 19.522 4.168 -25.446 1.00 80.81 212 PHE A N 1
ATOM 1714 C CA . PHE A 1 212 ? 20.066 5.261 -26.249 1.00 80.81 212 PHE A CA 1
ATOM 1715 C C . PHE A 1 212 ? 21.491 5.642 -25.824 1.00 80.81 212 PHE A C 1
ATOM 1717 O O . PHE A 1 212 ? 22.353 5.847 -26.671 1.00 80.81 212 PHE A O 1
ATOM 1724 N N . GLN A 1 213 ? 21.778 5.668 -24.523 1.00 83.06 213 GLN A N 1
ATOM 1725 C CA . GLN A 1 213 ? 23.112 5.961 -24.000 1.00 83.06 213 GLN A CA 1
ATOM 1726 C C . GLN A 1 213 ? 24.146 4.905 -24.414 1.00 83.06 213 GLN A C 1
ATOM 1728 O O . GLN A 1 213 ? 25.252 5.261 -24.818 1.00 83.06 213 GLN A O 1
ATOM 1733 N N . MET A 1 214 ? 23.781 3.620 -24.380 1.00 86.69 214 MET A N 1
ATOM 1734 C CA . MET A 1 214 ? 24.625 2.537 -24.895 1.00 86.69 214 MET A CA 1
ATOM 1735 C C . MET A 1 214 ? 24.877 2.682 -26.396 1.00 86.69 214 MET A C 1
ATOM 1737 O O . MET A 1 214 ? 26.008 2.497 -26.845 1.00 86.69 214 MET A O 1
ATOM 1741 N N . PHE A 1 215 ? 23.855 3.066 -27.165 1.00 86.25 215 PHE A N 1
ATOM 1742 C CA . PHE A 1 215 ? 24.008 3.379 -28.584 1.00 86.25 215 PHE A CA 1
ATOM 1743 C C . PHE A 1 215 ? 24.991 4.542 -28.817 1.00 86.25 215 PHE A C 1
ATOM 1745 O O . PHE A 1 215 ? 25.895 4.407 -29.643 1.00 86.25 215 PHE A O 1
ATOM 1752 N N . SER A 1 216 ? 24.898 5.631 -28.046 1.00 86.56 216 SER A N 1
ATOM 1753 C CA . SER A 1 216 ? 25.831 6.766 -28.135 1.00 86.56 216 SER A CA 1
ATOM 1754 C C . SER A 1 216 ? 27.270 6.387 -27.774 1.00 86.56 216 SER A C 1
ATOM 1756 O O . SER A 1 216 ? 28.202 6.807 -28.455 1.00 86.56 216 SER A O 1
ATOM 1758 N N . ILE A 1 217 ? 27.472 5.554 -26.743 1.00 89.12 217 ILE A N 1
ATOM 1759 C CA . ILE A 1 217 ? 28.806 5.054 -26.363 1.00 89.12 217 ILE A CA 1
ATOM 1760 C C . ILE A 1 217 ? 29.428 4.257 -27.516 1.00 89.12 217 ILE A C 1
ATOM 1762 O O . ILE A 1 217 ? 30.602 4.456 -27.833 1.00 89.12 217 ILE A O 1
ATOM 1766 N N . ILE A 1 218 ? 28.652 3.380 -28.163 1.00 90.06 218 ILE A N 1
ATOM 1767 C CA . ILE A 1 218 ? 29.118 2.598 -29.317 1.00 90.06 218 ILE A CA 1
ATOM 1768 C C . ILE A 1 218 ? 29.501 3.533 -30.468 1.00 90.06 218 ILE A C 1
ATOM 1770 O O . ILE A 1 218 ? 30.595 3.402 -31.016 1.00 90.06 218 ILE A O 1
ATOM 1774 N N . LEU A 1 219 ? 28.642 4.499 -30.800 1.00 88.62 219 LEU A N 1
ATOM 1775 C CA . LEU A 1 219 ? 28.879 5.442 -31.893 1.00 88.62 219 LEU A CA 1
ATOM 1776 C C . LEU A 1 219 ? 30.160 6.255 -31.678 1.00 88.62 219 LEU A C 1
ATOM 1778 O O . LEU A 1 219 ? 31.024 6.282 -32.552 1.00 88.62 219 LEU A O 1
ATOM 1782 N N . TRP A 1 220 ? 30.327 6.861 -30.503 1.00 88.88 220 TRP A N 1
ATOM 1783 C CA . TRP A 1 220 ? 31.504 7.682 -30.197 1.00 88.88 220 TRP A CA 1
ATOM 1784 C C . TRP A 1 220 ? 32.792 6.866 -30.102 1.00 88.88 220 TRP A C 1
ATOM 1786 O O . TRP A 1 220 ? 33.865 7.372 -30.416 1.00 88.88 220 TRP A O 1
ATOM 1796 N N . THR A 1 221 ? 32.699 5.588 -29.731 1.00 90.06 221 THR A N 1
ATOM 1797 C CA . THR A 1 221 ? 33.844 4.669 -29.788 1.00 90.06 221 THR A CA 1
ATOM 1798 C C . THR A 1 221 ? 34.254 4.396 -31.239 1.00 90.06 221 THR A C 1
ATOM 1800 O O . THR A 1 221 ? 35.444 4.394 -31.548 1.00 90.06 221 THR A O 1
ATOM 1803 N N . VAL A 1 222 ? 33.286 4.216 -32.148 1.00 89.25 222 VAL A N 1
ATOM 1804 C CA . VAL A 1 222 ? 33.551 4.039 -33.588 1.00 89.25 222 VAL A CA 1
ATOM 1805 C C . VAL A 1 222 ? 34.194 5.295 -34.186 1.00 89.25 222 VAL A C 1
ATOM 1807 O O . VAL A 1 222 ? 35.169 5.170 -34.928 1.00 89.25 222 VAL A O 1
ATOM 1810 N N . ASP A 1 223 ? 33.733 6.487 -33.796 1.00 85.81 223 ASP A N 1
ATOM 1811 C CA . ASP A 1 223 ? 34.294 7.777 -34.238 1.00 85.81 223 ASP A CA 1
ATOM 1812 C C . ASP A 1 223 ? 35.626 8.150 -33.543 1.00 85.81 223 ASP A C 1
ATOM 1814 O O . ASP A 1 223 ? 36.132 9.254 -33.705 1.00 85.81 223 ASP A O 1
ATOM 1818 N N . GLN A 1 224 ? 36.227 7.236 -32.768 1.00 87.94 224 GLN A N 1
ATOM 1819 C CA . GLN A 1 224 ? 37.488 7.438 -32.032 1.00 87.94 224 GLN A CA 1
ATOM 1820 C C . GLN A 1 224 ? 37.431 8.507 -30.914 1.00 87.94 224 GLN A C 1
ATOM 1822 O O . GLN A 1 224 ? 38.465 8.910 -30.374 1.00 87.94 224 GLN A O 1
ATOM 1827 N N . TYR A 1 225 ? 36.236 8.918 -30.478 1.00 87.19 225 TYR A N 1
ATOM 1828 C CA . TYR A 1 225 ? 36.000 9.836 -29.352 1.00 87.19 225 TYR A CA 1
ATOM 1829 C C . TYR A 1 225 ? 35.976 9.098 -27.997 1.00 87.19 225 TYR A C 1
ATOM 1831 O O . TYR A 1 225 ? 35.034 9.202 -27.203 1.00 87.19 225 TYR A O 1
ATOM 1839 N N . TYR A 1 226 ? 37.047 8.358 -27.694 1.00 90.31 226 TYR A N 1
ATOM 1840 C CA . TYR A 1 226 ? 37.115 7.470 -26.523 1.00 90.31 226 TYR A CA 1
ATOM 1841 C C . TYR A 1 226 ? 36.943 8.180 -25.176 1.00 90.31 226 TYR A C 1
ATOM 1843 O O . TYR A 1 226 ? 36.285 7.648 -24.287 1.00 90.31 226 TYR A O 1
ATOM 1851 N N . ILE A 1 227 ? 37.508 9.383 -25.014 1.00 90.56 227 ILE A N 1
ATOM 1852 C CA . ILE A 1 227 ? 37.447 10.128 -23.744 1.00 90.56 227 ILE A CA 1
ATOM 1853 C C . ILE A 1 227 ? 35.989 10.406 -23.362 1.00 90.56 227 ILE A C 1
ATOM 1855 O O . ILE A 1 227 ? 35.570 10.119 -22.243 1.00 90.56 227 ILE A O 1
ATOM 1859 N N . TYR A 1 228 ? 35.194 10.895 -24.314 1.00 85.00 228 TYR A N 1
ATOM 1860 C CA . TYR A 1 228 ? 33.784 11.199 -24.091 1.00 85.00 228 TYR A CA 1
ATOM 1861 C C . TYR A 1 228 ? 32.951 9.934 -23.860 1.00 85.00 228 TYR A C 1
ATOM 1863 O O . TYR A 1 228 ? 32.126 9.911 -22.944 1.00 85.00 228 TYR A O 1
ATOM 1871 N N . ALA A 1 229 ? 33.201 8.867 -24.629 1.00 88.50 229 ALA A N 1
ATOM 1872 C CA . ALA A 1 229 ? 32.535 7.577 -24.446 1.00 88.50 229 ALA A CA 1
ATOM 1873 C C . ALA A 1 229 ? 32.782 6.999 -23.037 1.00 88.50 229 ALA A C 1
ATOM 1875 O O . ALA A 1 229 ? 31.839 6.571 -22.369 1.00 88.50 229 ALA A O 1
ATOM 1876 N N . ILE A 1 230 ? 34.027 7.066 -22.546 1.00 90.94 230 ILE A N 1
ATOM 1877 C CA . ILE A 1 230 ? 34.404 6.620 -21.195 1.00 90.94 230 ILE A CA 1
ATOM 1878 C C . ILE A 1 230 ? 33.747 7.495 -20.121 1.00 90.94 230 ILE A C 1
ATOM 1880 O O . ILE A 1 230 ? 33.205 6.962 -19.151 1.00 90.94 230 ILE A O 1
ATOM 1884 N N . CYS A 1 231 ? 33.746 8.822 -20.281 1.00 88.31 231 CYS A N 1
ATOM 1885 C CA . CYS A 1 231 ? 33.090 9.724 -19.331 1.00 88.31 231 CYS A CA 1
ATOM 1886 C C . CYS A 1 231 ? 31.593 9.424 -19.196 1.00 88.31 231 CYS A C 1
ATOM 1888 O O . CYS A 1 231 ? 31.092 9.318 -18.074 1.00 88.31 231 CYS A O 1
ATOM 1890 N N . ILE A 1 232 ? 30.885 9.249 -20.320 1.00 85.31 232 ILE A N 1
ATOM 1891 C CA . ILE A 1 232 ? 29.466 8.881 -20.302 1.00 85.31 232 ILE A CA 1
ATOM 1892 C C . ILE A 1 232 ? 29.285 7.540 -19.605 1.00 85.31 232 ILE A C 1
ATOM 1894 O O . ILE A 1 232 ? 28.464 7.469 -18.697 1.00 85.31 232 ILE A O 1
ATOM 1898 N N . PHE A 1 233 ? 30.063 6.522 -19.975 1.00 89.31 233 PHE A N 1
ATOM 1899 C CA . PHE A 1 233 ? 29.977 5.191 -19.379 1.00 89.31 233 PHE A CA 1
ATOM 1900 C C . PHE A 1 233 ? 30.126 5.223 -17.849 1.00 89.31 233 PHE A C 1
ATOM 1902 O O . PHE A 1 233 ? 29.296 4.655 -17.138 1.00 89.31 233 PHE A O 1
ATOM 1909 N N . ILE A 1 234 ? 31.128 5.940 -17.324 1.00 90.12 234 ILE A N 1
ATOM 1910 C CA . ILE A 1 234 ? 31.342 6.082 -15.873 1.00 90.12 234 ILE A CA 1
ATOM 1911 C C . ILE A 1 234 ? 30.126 6.740 -15.206 1.00 90.12 234 ILE A C 1
ATOM 1913 O O . ILE A 1 234 ? 29.639 6.247 -14.186 1.00 90.12 234 ILE A O 1
ATOM 1917 N N . ILE A 1 235 ? 29.604 7.824 -15.788 1.00 84.44 235 ILE A N 1
ATOM 1918 C CA . ILE A 1 235 ? 28.424 8.519 -15.258 1.00 84.44 235 ILE A CA 1
ATOM 1919 C C . ILE A 1 235 ? 27.190 7.603 -15.290 1.00 84.44 235 ILE A C 1
ATOM 1921 O O . ILE A 1 235 ? 26.444 7.572 -14.309 1.00 84.44 235 ILE A O 1
ATOM 1925 N N . SER A 1 236 ? 26.984 6.821 -16.359 1.00 84.56 236 SER A N 1
ATOM 1926 C CA . SER A 1 236 ? 25.876 5.856 -16.449 1.00 84.56 236 SER A CA 1
ATOM 1927 C C . SER A 1 236 ? 25.956 4.826 -15.333 1.00 84.56 236 SER A C 1
ATOM 1929 O O . SER A 1 236 ? 24.966 4.597 -14.642 1.00 84.56 236 SER A O 1
ATOM 1931 N N . VAL A 1 237 ? 27.133 4.224 -15.135 1.00 88.31 237 VAL A N 1
ATOM 1932 C CA . VAL A 1 237 ? 27.343 3.166 -14.139 1.00 88.31 237 VAL A CA 1
ATOM 1933 C C . VAL A 1 237 ? 27.074 3.691 -12.730 1.00 88.31 237 VAL A C 1
ATOM 1935 O O . VAL A 1 237 ? 26.356 3.044 -11.966 1.00 88.31 237 VAL A O 1
ATOM 1938 N N . ILE A 1 238 ? 27.580 4.884 -12.397 1.00 86.75 238 ILE A N 1
ATOM 1939 C CA . ILE A 1 238 ? 27.320 5.520 -11.097 1.00 86.75 238 ILE A CA 1
ATOM 1940 C C . ILE A 1 238 ? 25.824 5.826 -10.936 1.00 86.75 238 ILE A C 1
ATOM 1942 O O . ILE A 1 238 ? 25.244 5.511 -9.896 1.00 86.75 238 ILE A O 1
ATOM 1946 N N . SER A 1 239 ? 25.182 6.393 -11.963 1.00 81.06 239 SER A N 1
ATOM 1947 C CA . SER A 1 239 ? 23.752 6.727 -11.938 1.00 81.06 239 SER A CA 1
ATOM 1948 C C . SER A 1 239 ? 22.875 5.492 -11.726 1.00 81.06 239 SER A C 1
ATOM 1950 O O . SER A 1 239 ? 21.984 5.521 -10.878 1.00 81.06 239 SER A O 1
ATOM 1952 N N . ILE A 1 240 ? 23.131 4.411 -12.469 1.00 84.75 240 ILE A N 1
ATOM 1953 C CA . ILE A 1 240 ? 22.406 3.142 -12.336 1.00 84.75 240 ILE A CA 1
ATOM 1954 C C . ILE A 1 240 ? 22.644 2.564 -10.939 1.00 84.75 240 ILE A C 1
ATOM 1956 O O . ILE A 1 240 ? 21.694 2.172 -10.269 1.00 84.75 240 ILE A O 1
ATOM 1960 N N . GLY A 1 241 ? 23.889 2.564 -10.451 1.00 87.06 241 GLY A N 1
ATOM 1961 C CA . GLY A 1 241 ? 24.220 2.066 -9.114 1.00 87.06 241 GLY A CA 1
ATOM 1962 C C . GLY A 1 241 ? 23.450 2.779 -7.996 1.00 87.06 241 GLY A C 1
ATOM 1963 O O . GLY A 1 241 ? 22.883 2.117 -7.123 1.00 87.06 241 GLY A O 1
ATOM 1964 N N . ILE A 1 242 ? 23.379 4.115 -8.047 1.00 82.38 242 ILE A N 1
ATOM 1965 C CA . ILE A 1 242 ? 22.610 4.921 -7.084 1.00 82.38 242 ILE A CA 1
ATOM 1966 C C . ILE A 1 242 ? 21.111 4.620 -7.206 1.00 82.38 242 ILE A C 1
ATOM 1968 O O . ILE A 1 242 ? 20.480 4.326 -6.188 1.00 82.38 242 ILE A O 1
ATOM 1972 N N . SER A 1 243 ? 20.566 4.630 -8.429 1.00 79.75 243 SER A N 1
ATOM 1973 C CA . SER A 1 243 ? 19.152 4.330 -8.707 1.00 79.75 243 SER A CA 1
ATOM 1974 C C . SER A 1 243 ? 18.749 2.970 -8.119 1.00 79.75 243 SER A C 1
ATOM 1976 O O . SER A 1 243 ? 17.855 2.886 -7.278 1.00 79.75 243 SER A O 1
ATOM 1978 N N . LEU A 1 244 ? 19.502 1.908 -8.432 1.00 86.12 244 LEU A N 1
ATOM 1979 C CA . LEU A 1 244 ? 19.234 0.545 -7.961 1.00 86.12 244 LEU A CA 1
ATOM 1980 C C . LEU A 1 244 ? 19.289 0.409 -6.437 1.00 86.12 244 LEU A C 1
ATOM 1982 O O . LEU A 1 244 ? 18.436 -0.262 -5.842 1.00 86.12 244 LEU A O 1
ATOM 1986 N N . TYR A 1 245 ? 20.297 1.013 -5.800 1.00 86.12 245 TYR A N 1
ATOM 1987 C CA . TYR A 1 245 ? 20.437 0.977 -4.346 1.00 86.12 245 TYR A CA 1
ATOM 1988 C C . TYR A 1 245 ? 19.252 1.663 -3.662 1.00 86.12 245 TYR A C 1
ATOM 1990 O O . TYR A 1 245 ? 18.673 1.116 -2.718 1.00 86.12 245 TYR A O 1
ATOM 1998 N N . GLU A 1 246 ? 18.861 2.840 -4.148 1.00 80.00 246 GLU A N 1
ATOM 1999 C CA . GLU A 1 246 ? 17.774 3.611 -3.557 1.00 80.00 246 GLU A CA 1
ATOM 2000 C C . GLU A 1 246 ? 16.406 2.980 -3.798 1.00 80.00 246 GLU A C 1
ATOM 2002 O O . GLU A 1 246 ? 15.656 2.823 -2.830 1.00 80.00 246 GLU A O 1
ATOM 2007 N N . THR A 1 247 ? 16.106 2.534 -5.022 1.00 81.44 247 THR A N 1
ATOM 2008 C CA . THR A 1 247 ? 14.857 1.823 -5.332 1.00 81.44 247 THR A CA 1
ATOM 2009 C C . THR A 1 247 ? 14.707 0.590 -4.449 1.00 81.44 247 THR A C 1
ATOM 2011 O O . THR A 1 247 ? 13.670 0.407 -3.810 1.00 81.44 247 THR A O 1
ATOM 2014 N N . ARG A 1 248 ? 15.760 -0.231 -4.316 1.00 87.12 248 ARG A N 1
ATOM 2015 C CA . ARG A 1 248 ? 15.700 -1.422 -3.458 1.00 87.12 248 ARG A CA 1
ATOM 2016 C C . ARG A 1 248 ? 15.529 -1.055 -1.983 1.00 87.12 248 ARG A C 1
ATOM 2018 O O . ARG A 1 248 ? 14.721 -1.676 -1.293 1.00 87.12 248 ARG A O 1
ATOM 2025 N N . LYS A 1 249 ? 16.262 -0.051 -1.490 1.00 84.44 249 LYS A N 1
ATOM 2026 C CA . LYS A 1 249 ? 16.149 0.425 -0.102 1.00 84.44 249 LYS A CA 1
ATOM 2027 C C . LYS A 1 249 ? 14.736 0.923 0.214 1.00 84.44 249 LYS A C 1
ATOM 2029 O O . LYS A 1 249 ? 14.219 0.631 1.294 1.00 84.44 249 LYS A O 1
ATOM 2034 N N . GLN A 1 250 ? 14.108 1.641 -0.716 1.00 80.88 250 GLN A N 1
ATOM 2035 C CA . GLN A 1 250 ? 12.718 2.083 -0.597 1.00 80.88 250 GLN A CA 1
ATOM 2036 C C . GLN A 1 250 ? 11.759 0.888 -0.547 1.00 80.88 250 GLN A C 1
ATOM 2038 O O . GLN A 1 250 ? 10.958 0.816 0.383 1.00 80.88 250 GLN A O 1
ATOM 2043 N N . SER A 1 251 ? 11.893 -0.092 -1.451 1.00 84.56 251 SER A N 1
ATOM 2044 C CA . SER A 1 251 ? 11.053 -1.303 -1.438 1.00 84.56 251 SER A CA 1
ATOM 2045 C C . SER A 1 251 ? 11.185 -2.109 -0.141 1.00 84.56 251 SER A C 1
ATOM 2047 O O . SER A 1 251 ? 10.181 -2.582 0.380 1.00 84.56 251 SER A O 1
ATOM 2049 N N . ILE A 1 252 ? 12.397 -2.240 0.415 1.00 88.81 252 ILE A N 1
ATOM 2050 C CA . ILE A 1 252 ? 12.621 -2.926 1.702 1.00 88.81 252 ILE A CA 1
ATOM 2051 C C . ILE A 1 252 ? 11.970 -2.154 2.853 1.00 88.81 252 ILE A C 1
ATOM 2053 O O . ILE A 1 252 ? 11.319 -2.747 3.707 1.00 88.81 252 ILE A O 1
ATOM 2057 N N . THR A 1 253 ? 12.127 -0.829 2.874 1.00 85.25 253 THR A N 1
ATOM 2058 C CA . THR A 1 253 ? 11.529 0.013 3.920 1.00 85.25 253 THR A CA 1
ATOM 2059 C C . THR A 1 253 ? 10.005 -0.105 3.894 1.00 85.25 253 THR A C 1
ATOM 2061 O O . THR A 1 253 ? 9.395 -0.324 4.937 1.00 85.25 253 THR A O 1
ATOM 2064 N N . LEU A 1 254 ? 9.403 -0.035 2.703 1.00 83.81 254 LEU A N 1
ATOM 2065 C CA . LEU A 1 254 ? 7.961 -0.192 2.521 1.00 83.81 254 LEU A CA 1
ATOM 2066 C C . LEU A 1 254 ? 7.485 -1.591 2.932 1.00 83.81 254 LEU A C 1
ATOM 2068 O O . LEU A 1 254 ? 6.488 -1.708 3.639 1.00 83.81 254 LEU A O 1
ATOM 2072 N N . ARG A 1 255 ? 8.228 -2.643 2.565 1.00 88.50 255 ARG A N 1
ATOM 2073 C CA . ARG A 1 255 ? 7.947 -4.017 3.001 1.00 88.50 255 ARG A CA 1
ATOM 2074 C C . ARG A 1 255 ? 7.913 -4.140 4.523 1.00 88.50 255 ARG A C 1
ATOM 2076 O O . ARG A 1 255 ? 6.964 -4.704 5.051 1.00 88.50 255 ARG A O 1
ATOM 2083 N N . ASN A 1 256 ? 8.903 -3.582 5.218 1.00 87.00 256 ASN A N 1
ATOM 2084 C CA . ASN A 1 256 ? 8.983 -3.646 6.679 1.00 87.00 256 ASN A CA 1
ATOM 2085 C C . ASN A 1 256 ? 7.865 -2.851 7.376 1.00 87.00 256 ASN A C 1
ATOM 2087 O O . ASN A 1 256 ? 7.466 -3.209 8.476 1.00 87.00 256 ASN A O 1
ATOM 2091 N N . MET A 1 257 ? 7.360 -1.778 6.758 1.00 81.81 257 MET A N 1
ATOM 2092 C CA . MET A 1 257 ? 6.212 -1.017 7.276 1.00 81.81 257 MET A CA 1
ATOM 2093 C C . MET A 1 257 ? 4.875 -1.741 7.027 1.00 81.81 257 MET A C 1
ATOM 2095 O O . MET A 1 257 ? 3.946 -1.667 7.839 1.00 81.81 257 MET A O 1
ATOM 2099 N N . ALA A 1 258 ? 4.766 -2.442 5.897 1.00 85.25 258 ALA A N 1
ATOM 2100 C CA . ALA A 1 258 ? 3.564 -3.171 5.509 1.00 85.25 258 ALA A CA 1
ATOM 2101 C C . ALA A 1 258 ? 3.408 -4.491 6.282 1.00 85.25 258 ALA A C 1
ATOM 2103 O O . ALA A 1 258 ? 2.325 -4.763 6.808 1.00 85.25 258 ALA A O 1
ATOM 2104 N N . GLN A 1 259 ? 4.482 -5.280 6.388 1.00 85.38 259 GLN A N 1
ATOM 2105 C CA . GLN A 1 259 ? 4.462 -6.606 7.005 1.00 85.38 259 GLN A CA 1
ATOM 2106 C C . GLN A 1 259 ? 4.282 -6.521 8.518 1.00 85.38 259 GLN A C 1
ATOM 2108 O O . GLN A 1 259 ? 5.057 -5.883 9.225 1.00 85.38 259 GLN A O 1
ATOM 2113 N N . LEU A 1 260 ? 3.260 -7.215 9.008 1.00 84.62 260 LEU A N 1
ATOM 2114 C CA . LEU A 1 260 ? 2.965 -7.362 10.421 1.00 84.62 260 LEU A CA 1
ATOM 2115 C C . LEU A 1 260 ? 2.700 -8.842 10.690 1.00 84.62 260 LEU A C 1
ATOM 2117 O O . LEU A 1 260 ? 1.728 -9.390 10.183 1.00 84.62 260 LEU A O 1
ATOM 2121 N N . ILE A 1 261 ? 3.590 -9.481 11.451 1.00 89.50 261 ILE A N 1
ATOM 2122 C CA . ILE A 1 261 ? 3.453 -10.879 11.864 1.00 89.50 261 ILE A CA 1
ATOM 2123 C C . ILE A 1 261 ? 3.453 -10.907 13.387 1.00 89.50 261 ILE A C 1
ATOM 2125 O O . ILE A 1 261 ? 4.463 -10.622 14.028 1.00 89.50 261 ILE A O 1
ATOM 2129 N N . THR A 1 262 ? 2.304 -11.240 13.953 1.00 90.44 262 THR A N 1
ATOM 2130 C CA . THR A 1 262 ? 2.086 -11.423 15.390 1.00 90.44 262 THR A CA 1
ATOM 2131 C C . THR A 1 262 ? 1.403 -12.762 15.659 1.00 90.44 262 THR A C 1
ATOM 2133 O O . THR A 1 262 ? 0.871 -13.397 14.747 1.00 90.44 262 THR A O 1
ATOM 2136 N N . THR A 1 263 ? 1.439 -13.222 16.904 1.00 93.25 263 THR A N 1
ATOM 2137 C CA . THR A 1 263 ? 0.637 -14.356 17.381 1.00 93.25 263 THR A CA 1
ATOM 2138 C C . THR A 1 263 ? -0.671 -13.839 17.953 1.00 93.25 263 THR A C 1
ATOM 2140 O O . THR A 1 263 ? -0.664 -12.865 18.708 1.00 93.25 263 THR A O 1
ATOM 2143 N N . VAL A 1 264 ? -1.779 -14.489 17.614 1.00 93.25 264 VAL A N 1
ATOM 2144 C CA . VAL A 1 264 ? -3.122 -14.099 18.049 1.00 93.25 264 VAL A CA 1
ATOM 2145 C C . VAL A 1 264 ? -3.859 -15.290 18.634 1.00 93.25 264 VAL A C 1
ATOM 2147 O O . VAL A 1 264 ? -3.647 -16.423 18.212 1.00 93.25 264 VAL A O 1
ATOM 2150 N N . THR A 1 265 ? -4.734 -15.040 19.601 1.00 94.12 265 THR A N 1
ATOM 2151 C CA . THR A 1 265 ? -5.588 -16.080 20.173 1.00 94.12 265 THR A CA 1
ATOM 2152 C C . THR A 1 265 ? -6.917 -16.104 19.431 1.00 94.12 265 THR A C 1
ATOM 2154 O O . THR A 1 265 ? -7.605 -15.083 19.353 1.00 94.12 265 THR A O 1
ATOM 2157 N N . ILE A 1 266 ? -7.280 -17.262 18.888 1.00 94.19 266 ILE A N 1
ATOM 2158 C CA . ILE A 1 266 ? -8.551 -17.479 18.198 1.00 94.19 266 ILE A CA 1
ATOM 2159 C C . ILE A 1 266 ? -9.404 -18.488 18.953 1.00 94.19 266 ILE A C 1
ATOM 2161 O O . ILE A 1 266 ? -8.888 -19.413 19.580 1.00 94.19 266 ILE A O 1
ATOM 2165 N N . ARG A 1 267 ? -10.721 -18.322 18.879 1.00 93.00 267 ARG A N 1
ATOM 2166 C CA . ARG A 1 267 ? -11.688 -19.296 19.381 1.00 93.00 267 ARG A CA 1
ATOM 2167 C C . ARG A 1 267 ? -12.111 -20.229 18.256 1.00 93.00 267 ARG A C 1
ATOM 2169 O O . ARG A 1 267 ? -12.496 -19.767 17.181 1.00 93.00 267 ARG A O 1
ATOM 2176 N N . ARG A 1 268 ? -12.072 -21.534 18.514 1.00 92.56 268 ARG A N 1
ATOM 2177 C CA . ARG A 1 268 ? -12.566 -22.578 17.609 1.00 92.56 268 ARG A CA 1
ATOM 2178 C C . ARG A 1 268 ? -14.034 -22.881 17.871 1.00 92.56 268 ARG A C 1
ATOM 2180 O O . ARG A 1 268 ? -14.525 -22.673 18.977 1.00 92.56 268 ARG A O 1
ATOM 2187 N N . LYS A 1 269 ? -14.702 -23.491 16.887 1.00 89.81 269 LYS A N 1
ATOM 2188 C CA . LYS A 1 269 ? -16.088 -23.982 17.020 1.00 89.81 269 LYS A CA 1
ATOM 2189 C C . LYS A 1 269 ? -16.285 -24.969 18.185 1.00 89.81 269 LYS A C 1
ATOM 2191 O O . LYS A 1 269 ? -17.393 -25.072 18.704 1.00 89.81 269 LYS A O 1
ATOM 2196 N N . SER A 1 270 ? -15.227 -25.674 18.604 1.00 86.69 270 SER A N 1
ATOM 2197 C CA . SER A 1 270 ? -15.212 -26.540 19.798 1.00 86.69 270 SER A CA 1
ATOM 2198 C C . SER A 1 270 ? -15.308 -25.765 21.121 1.00 86.69 270 SER A C 1
ATOM 2200 O O . SER A 1 270 ? -15.567 -26.366 22.158 1.00 86.69 270 SER A O 1
ATOM 2202 N N . GLY A 1 271 ? -15.111 -24.443 21.096 1.00 85.69 271 GLY A N 1
ATOM 2203 C CA . GLY A 1 271 ? -14.989 -23.583 22.272 1.00 85.69 271 GLY A CA 1
ATOM 2204 C C . GLY A 1 271 ? -13.553 -23.434 22.781 1.00 85.69 271 GLY A C 1
ATOM 2205 O O . GLY A 1 271 ? -13.309 -22.589 23.640 1.00 85.69 271 GLY A O 1
ATOM 2206 N N . GLU A 1 272 ? -12.606 -24.207 22.245 1.00 89.25 272 GLU A N 1
ATOM 2207 C CA . GLU A 1 272 ? -11.192 -24.135 22.615 1.00 89.25 272 GLU A CA 1
ATOM 2208 C C . GLU A 1 272 ? -10.528 -22.869 22.062 1.00 89.25 272 GLU A C 1
ATOM 2210 O O . GLU A 1 272 ? -10.890 -22.358 20.997 1.00 89.25 272 GLU A O 1
ATOM 2215 N N . GLU A 1 273 ? -9.550 -22.361 22.807 1.00 91.62 273 GLU A N 1
ATOM 2216 C CA . GLU A 1 273 ? -8.810 -21.147 22.476 1.00 91.62 273 GLU A CA 1
ATOM 2217 C C . GLU A 1 273 ? -7.381 -21.522 22.112 1.00 91.62 273 GLU A C 1
ATOM 2219 O O . GLU A 1 273 ? -6.678 -22.170 22.887 1.00 91.62 273 GLU A O 1
ATOM 2224 N N . GLU A 1 274 ? -6.962 -21.129 20.916 1.00 92.38 274 GLU A N 1
ATOM 2225 C CA . GLU A 1 274 ? -5.696 -21.543 20.326 1.00 92.38 274 GLU A CA 1
ATOM 2226 C C . GLU A 1 274 ? -4.881 -20.312 19.925 1.00 92.38 274 GLU A C 1
ATOM 2228 O O . GLU A 1 274 ? -5.412 -19.358 19.353 1.00 92.38 274 GLU A O 1
ATOM 2233 N N . CYS A 1 275 ? -3.580 -20.326 20.212 1.00 93.06 275 CYS A N 1
ATOM 2234 C CA . CYS A 1 275 ? -2.658 -19.295 19.747 1.00 93.06 275 CYS A CA 1
ATOM 2235 C C . CYS A 1 275 ? -2.134 -19.658 18.357 1.00 93.06 275 CYS A C 1
ATOM 2237 O O . CYS A 1 275 ? -1.371 -20.610 18.209 1.00 93.06 275 CYS A O 1
ATOM 2239 N N . VAL A 1 276 ? -2.509 -18.868 17.355 1.00 93.31 276 VAL A N 1
ATOM 2240 C CA . VAL A 1 276 ? -2.175 -19.093 15.946 1.00 93.31 276 VAL A CA 1
ATOM 2241 C C . VAL A 1 276 ? -1.378 -17.906 15.404 1.00 93.31 276 VAL A C 1
ATOM 2243 O O . VAL A 1 276 ? -1.451 -16.782 15.911 1.00 93.31 276 VAL A O 1
ATOM 2246 N N . SER A 1 277 ? -0.568 -18.141 14.374 1.00 94.94 277 SER A N 1
ATOM 2247 C CA . SER A 1 277 ? 0.106 -17.055 13.664 1.00 94.94 277 SER A CA 1
ATOM 2248 C C . SER A 1 277 ? -0.913 -16.196 12.913 1.00 94.94 277 SER A C 1
ATOM 2250 O O . SER A 1 277 ? -1.769 -16.705 12.194 1.00 94.94 277 SER A O 1
ATOM 2252 N N . SER A 1 278 ? -0.773 -14.875 13.013 1.00 94.00 278 SER A N 1
ATOM 2253 C CA . SER A 1 278 ? -1.591 -13.895 12.281 1.00 94.00 278 SER A CA 1
ATOM 2254 C C . SER A 1 278 ? -1.638 -14.123 10.770 1.00 94.00 278 SER A C 1
ATOM 2256 O O . SER A 1 278 ? -2.612 -13.713 10.151 1.00 94.00 278 SER A O 1
ATOM 2258 N N . VAL A 1 279 ? -0.628 -14.780 10.186 1.00 94.75 279 VAL A N 1
ATOM 2259 C CA . VAL A 1 279 ? -0.539 -15.107 8.750 1.00 94.75 279 VAL A CA 1
ATOM 2260 C C . VAL A 1 279 ? -1.631 -16.090 8.314 1.00 94.75 279 VAL A C 1
ATOM 2262 O O . VAL A 1 279 ? -1.997 -16.129 7.138 1.00 94.75 279 VAL A O 1
ATOM 2265 N N . GLU A 1 280 ? -2.148 -16.888 9.245 1.00 93.38 280 GLU A N 1
ATOM 2266 C CA . GLU A 1 280 ? -3.127 -17.946 8.972 1.00 93.38 280 GLU A CA 1
ATOM 2267 C C . GLU A 1 280 ? -4.574 -17.489 9.157 1.00 93.38 280 GLU A C 1
ATOM 2269 O O . GLU A 1 280 ? -5.488 -18.265 8.899 1.00 93.38 280 GLU A O 1
ATOM 2274 N N . LEU A 1 281 ? -4.775 -16.240 9.586 1.00 94.06 281 LEU A N 1
ATOM 2275 C CA . LEU A 1 281 ? -6.100 -15.677 9.797 1.00 94.06 281 LEU A CA 1
ATOM 2276 C C . LEU A 1 281 ? -6.889 -15.591 8.498 1.00 94.06 281 LEU A C 1
ATOM 2278 O O . LEU A 1 281 ? -6.377 -15.144 7.465 1.00 94.06 281 LEU A O 1
ATOM 2282 N N . VAL A 1 282 ? -8.168 -15.934 8.596 1.00 93.94 282 VAL A N 1
ATOM 2283 C CA . VAL A 1 282 ? -9.136 -15.820 7.505 1.00 93.94 282 VAL A CA 1
ATOM 2284 C C . VAL A 1 282 ? -10.377 -15.059 7.971 1.00 93.94 282 VAL A C 1
ATOM 2286 O O . VAL A 1 282 ? -10.691 -15.062 9.165 1.00 93.94 282 VAL A O 1
ATOM 2289 N N . PRO A 1 283 ? -11.125 -14.419 7.056 1.00 93.19 283 PRO A N 1
ATOM 2290 C CA . PRO A 1 283 ? -12.409 -13.824 7.400 1.00 93.19 283 PRO A CA 1
ATOM 2291 C C . PRO A 1 283 ? -13.342 -14.836 8.072 1.00 93.19 283 PRO A C 1
ATOM 2293 O O . PRO A 1 283 ? -13.522 -15.954 7.583 1.00 93.19 283 PRO A O 1
ATOM 2296 N N . GLY A 1 284 ? -13.960 -14.427 9.178 1.00 91.88 284 GLY A N 1
ATOM 2297 C CA . GLY A 1 284 ? -14.833 -15.240 10.026 1.00 91.88 284 GLY A CA 1
ATOM 2298 C C . GLY A 1 284 ? -14.150 -15.860 11.245 1.00 91.88 284 GLY A C 1
ATOM 2299 O O . GLY A 1 284 ? -14.855 -16.338 12.132 1.00 91.88 284 GLY A O 1
ATOM 2300 N N . ASP A 1 285 ? -12.815 -15.831 11.338 1.00 94.06 285 ASP A N 1
ATOM 2301 C CA . ASP A 1 285 ? -12.125 -16.249 12.560 1.00 94.06 285 ASP A CA 1
ATOM 2302 C C . ASP A 1 285 ? -12.531 -15.356 13.743 1.00 94.06 285 ASP A C 1
ATOM 2304 O O . ASP A 1 285 ? -12.612 -14.130 13.631 1.00 94.06 285 ASP A O 1
ATOM 2308 N N . CYS A 1 286 ? -12.777 -15.974 14.898 1.00 94.62 286 CYS A N 1
ATOM 2309 C CA . CYS A 1 286 ? -13.140 -15.271 16.124 1.00 94.62 286 CYS A CA 1
ATOM 2310 C C . CYS A 1 286 ? -11.878 -14.967 16.938 1.00 94.62 286 CYS A C 1
ATOM 2312 O O . CYS A 1 286 ? -11.333 -15.848 17.604 1.00 94.62 286 CYS A O 1
ATOM 2314 N N . LEU A 1 287 ? -11.432 -13.714 16.908 1.00 94.75 287 LEU A N 1
ATOM 2315 C CA . LEU A 1 287 ? -10.305 -13.205 17.676 1.00 94.75 287 LEU A CA 1
ATOM 2316 C C . LEU A 1 287 ? -10.688 -12.932 19.129 1.00 94.75 287 LEU A C 1
ATOM 2318 O O . LEU A 1 287 ? -11.719 -12.326 19.439 1.00 94.75 287 LEU A O 1
ATOM 2322 N N . ILE A 1 288 ? -9.784 -13.317 20.017 1.00 93.69 288 ILE A N 1
ATOM 2323 C CA . ILE A 1 288 ? -9.813 -12.961 21.426 1.00 93.69 288 ILE A CA 1
ATOM 2324 C C . ILE A 1 288 ? -8.764 -11.883 21.651 1.00 93.69 288 ILE A C 1
ATOM 2326 O O . ILE A 1 288 ? -7.564 -12.120 21.511 1.00 93.69 288 ILE A O 1
ATOM 2330 N N . ILE A 1 289 ? -9.228 -10.700 22.034 1.00 93.50 289 ILE A N 1
ATOM 2331 C CA . ILE A 1 289 ? -8.362 -9.564 22.320 1.00 93.50 289 ILE A CA 1
ATOM 2332 C C . ILE A 1 289 ? -8.005 -9.596 23.813 1.00 93.50 289 ILE A C 1
ATOM 2334 O O . ILE A 1 289 ? -8.916 -9.554 24.652 1.00 93.50 289 ILE A O 1
ATOM 2338 N N . PRO A 1 290 ? -6.709 -9.659 24.171 1.00 90.75 290 PRO A N 1
ATOM 2339 C CA . PRO A 1 290 ? -6.274 -9.643 25.562 1.00 90.75 290 PRO A CA 1
ATOM 2340 C C . PRO A 1 290 ? -6.539 -8.278 26.208 1.00 90.75 290 PRO A C 1
ATOM 2342 O O . PRO A 1 290 ? -6.590 -7.244 25.542 1.00 90.75 290 PRO A O 1
ATOM 2345 N N . GLN A 1 291 ? -6.670 -8.256 27.536 1.00 86.19 291 GLN A N 1
ATOM 2346 C CA . GLN A 1 291 ? -6.965 -7.028 28.283 1.00 86.19 291 GLN A CA 1
ATOM 2347 C C . GLN A 1 291 ? -5.866 -5.964 28.142 1.00 86.19 291 GLN A C 1
ATOM 2349 O O . GLN A 1 291 ? -6.161 -4.771 28.161 1.00 86.19 291 GLN A O 1
ATOM 2354 N N . GLU A 1 292 ? -4.611 -6.386 27.980 1.00 84.56 292 GLU A N 1
ATOM 2355 C CA . GLU A 1 292 ? -3.451 -5.503 27.803 1.00 84.56 292 GLU A CA 1
ATOM 2356 C C . GLU A 1 292 ? -3.364 -4.859 26.414 1.00 84.56 292 GLU A C 1
ATOM 2358 O O . GLU A 1 292 ? -2.475 -4.037 26.195 1.00 84.56 292 GLU A O 1
ATOM 2363 N N . GLY A 1 293 ? -4.279 -5.206 25.505 1.00 84.81 293 GLY A N 1
ATOM 2364 C CA . GLY A 1 293 ? -4.236 -4.750 24.127 1.00 84.81 293 GLY A CA 1
ATOM 2365 C C . GLY A 1 293 ? -3.203 -5.503 23.283 1.00 84.81 293 GLY A C 1
ATOM 2366 O O . GLY A 1 293 ? -2.494 -6.393 23.749 1.00 84.81 293 GLY A O 1
ATOM 2367 N N . MET A 1 294 ? -3.166 -5.189 21.994 1.00 91.38 294 MET A N 1
ATOM 2368 C CA . MET A 1 294 ? -2.291 -5.815 21.003 1.00 91.38 294 MET A CA 1
ATOM 2369 C C . MET A 1 294 ? -2.253 -4.973 19.725 1.00 91.38 294 MET A C 1
ATOM 2371 O O . MET A 1 294 ? -3.150 -4.176 19.458 1.00 91.38 294 MET A O 1
ATOM 2375 N N . LEU A 1 295 ? -1.232 -5.173 18.895 1.00 91.94 295 LEU A N 1
ATOM 2376 C CA . LEU A 1 295 ? -1.218 -4.613 17.547 1.00 91.94 295 LEU A CA 1
ATOM 2377 C C . LEU A 1 295 ? -2.092 -5.483 16.636 1.00 91.94 295 LEU A C 1
ATOM 2379 O O . LEU A 1 295 ? -1.835 -6.684 16.503 1.00 91.94 295 LEU A O 1
ATOM 2383 N N . LEU A 1 296 ? -3.127 -4.897 16.036 1.00 94.25 296 LEU A N 1
ATOM 2384 C CA . LEU A 1 296 ? -4.119 -5.664 15.290 1.00 94.25 296 LEU A CA 1
ATOM 2385 C C . LEU A 1 296 ? -3.592 -6.051 13.890 1.00 94.25 296 LEU A C 1
ATOM 2387 O O . LEU A 1 296 ? -3.198 -5.163 13.133 1.00 94.25 296 LEU A O 1
ATOM 2391 N N . PRO A 1 297 ? -3.568 -7.346 13.512 1.00 94.12 297 PRO A N 1
ATOM 2392 C CA . PRO A 1 297 ? -2.989 -7.788 12.239 1.00 94.12 297 PRO A CA 1
ATOM 2393 C C . PRO A 1 297 ? -3.964 -7.814 11.051 1.00 94.12 297 PRO A C 1
ATOM 2395 O O . PRO A 1 297 ? -3.539 -8.049 9.922 1.00 94.12 297 PRO A O 1
ATOM 2398 N N . CYS A 1 298 ? -5.259 -7.618 11.277 1.00 94.62 298 CYS A N 1
ATOM 2399 C CA . CYS A 1 298 ? -6.319 -7.699 10.266 1.00 94.62 298 CYS A CA 1
ATOM 2400 C C . CYS A 1 298 ? -7.444 -6.715 10.608 1.00 94.62 298 CYS A C 1
ATOM 2402 O O . CYS A 1 298 ? -7.417 -6.130 11.688 1.00 94.62 298 CYS A O 1
ATOM 2404 N N . ASP A 1 299 ? -8.407 -6.530 9.708 1.00 95.06 299 ASP A N 1
ATOM 2405 C CA . ASP A 1 299 ? -9.612 -5.767 10.036 1.00 95.06 299 ASP A CA 1
ATOM 2406 C C . ASP A 1 299 ? -10.630 -6.713 10.681 1.00 95.06 299 ASP A C 1
ATOM 2408 O O . ASP A 1 299 ? -10.825 -7.844 10.219 1.00 95.06 299 ASP A O 1
ATOM 2412 N N . ALA A 1 300 ? -11.259 -6.271 11.768 1.00 95.19 300 ALA A N 1
ATOM 2413 C CA . ALA A 1 300 ? -12.189 -7.084 12.539 1.00 95.19 300 ALA A CA 1
ATOM 2414 C C . ALA A 1 300 ? -13.365 -6.265 13.081 1.00 95.19 300 ALA A C 1
ATOM 2416 O O . ALA A 1 300 ? -13.198 -5.131 13.531 1.00 95.19 300 ALA A O 1
ATOM 2417 N N . ALA A 1 301 ? -14.554 -6.862 13.100 1.00 95.19 301 ALA A N 1
ATOM 2418 C CA . ALA A 1 301 ? -15.731 -6.303 13.751 1.00 95.19 301 ALA A CA 1
ATOM 2419 C C . ALA A 1 301 ? -15.738 -6.687 15.237 1.00 95.19 301 ALA A C 1
ATOM 2421 O O . ALA A 1 301 ? -15.687 -7.870 15.581 1.00 95.19 301 ALA A O 1
ATOM 2422 N N . LEU A 1 302 ? -15.810 -5.699 16.125 1.00 94.94 302 LEU A N 1
ATOM 2423 C CA . LEU A 1 302 ? -15.923 -5.895 17.568 1.00 94.94 302 LEU A CA 1
ATOM 2424 C C . LEU A 1 302 ? -17.343 -6.366 17.903 1.00 94.94 302 LEU A C 1
ATOM 2426 O O . LEU A 1 302 ? -18.299 -5.659 17.609 1.00 94.94 302 LEU A O 1
ATOM 2430 N N . LEU A 1 303 ? -17.501 -7.541 18.515 1.00 92.75 303 LEU A N 1
ATOM 2431 C CA . LEU A 1 303 ? -18.820 -8.117 18.824 1.00 92.75 303 LEU A CA 1
ATOM 2432 C C . LEU A 1 303 ? -19.160 -8.074 20.312 1.00 92.75 303 LEU A C 1
ATOM 2434 O O . LEU A 1 303 ? -20.329 -7.968 20.672 1.00 92.75 303 LEU A O 1
ATOM 2438 N N . ALA A 1 304 ? -18.152 -8.165 21.180 1.00 90.12 304 ALA A N 1
ATOM 2439 C CA . ALA A 1 304 ? -18.346 -8.086 22.622 1.00 90.12 304 ALA A CA 1
ATOM 2440 C C . ALA A 1 304 ? -17.179 -7.372 23.302 1.00 90.12 304 ALA A C 1
ATOM 2442 O O . ALA A 1 304 ? -16.013 -7.654 23.016 1.00 90.12 304 ALA A O 1
ATOM 2443 N N . GLY A 1 305 ? -17.513 -6.517 24.265 1.00 86.12 305 GLY A N 1
ATOM 2444 C CA . GLY A 1 305 ? -16.560 -5.678 24.979 1.00 86.12 305 GLY A CA 1
ATOM 2445 C C . GLY A 1 305 ? -16.289 -4.350 24.282 1.00 86.12 305 GLY A C 1
ATOM 2446 O O . GLY A 1 305 ? -16.792 -4.079 23.195 1.00 86.12 305 GLY A O 1
ATOM 2447 N N . GLU A 1 306 ? -15.490 -3.528 24.944 1.00 86.75 306 GLU A N 1
ATOM 2448 C CA . GLU A 1 306 ? -15.066 -2.208 24.493 1.00 86.75 306 GLU A CA 1
ATOM 2449 C C . GLU A 1 306 ? -13.550 -2.194 24.338 1.00 86.75 306 GLU A C 1
ATOM 2451 O O . GLU A 1 306 ? -12.828 -2.772 25.161 1.00 86.75 306 GLU A O 1
ATOM 2456 N N . CYS A 1 307 ? -13.068 -1.526 23.293 1.00 86.81 307 CYS A N 1
ATOM 2457 C CA . CYS A 1 307 ? -11.645 -1.436 22.990 1.00 86.81 307 CYS A CA 1
ATOM 2458 C C . CYS A 1 307 ? -11.210 0.023 22.876 1.00 86.81 307 CYS A C 1
ATOM 2460 O O . CYS A 1 307 ? -11.826 0.793 22.146 1.00 86.81 307 CYS A O 1
ATOM 2462 N N . LEU A 1 308 ? -10.114 0.391 23.535 1.00 86.50 308 LEU A N 1
ATOM 2463 C CA . LEU A 1 308 ? -9.448 1.673 23.314 1.00 86.50 308 LEU A CA 1
ATOM 2464 C C . LEU A 1 308 ? -8.345 1.488 22.273 1.00 86.50 308 LEU A C 1
ATOM 2466 O O . LEU A 1 308 ? -7.457 0.650 22.460 1.00 86.50 308 LEU A O 1
ATOM 2470 N N . VAL A 1 309 ? -8.392 2.256 21.186 1.00 89.25 309 VAL A N 1
ATOM 2471 C CA . VAL A 1 309 ? -7.565 2.022 19.995 1.00 89.25 309 VAL A CA 1
ATOM 2472 C C . VAL A 1 309 ? -6.849 3.293 19.569 1.00 89.25 309 VAL A C 1
ATOM 2474 O O . VAL A 1 309 ? -7.460 4.350 19.485 1.00 89.25 309 VAL A O 1
ATOM 2477 N N . ASN A 1 310 ? -5.563 3.190 19.250 1.00 85.81 310 ASN A N 1
ATOM 2478 C CA . ASN A 1 310 ? -4.816 4.251 18.586 1.00 85.81 310 ASN A CA 1
ATOM 2479 C C . ASN A 1 310 ? -4.788 3.996 17.071 1.00 85.81 310 ASN A C 1
ATOM 2481 O O . ASN A 1 310 ? -4.156 3.040 16.606 1.00 85.81 310 ASN A O 1
ATOM 2485 N N . GLU A 1 311 ? -5.470 4.861 16.314 1.00 87.75 311 GLU A N 1
ATOM 2486 C CA . GLU A 1 311 ? -5.587 4.784 14.851 1.00 87.75 311 GLU A CA 1
ATOM 2487 C C . GLU A 1 311 ? -4.575 5.665 14.093 1.00 87.75 311 GLU A C 1
ATOM 2489 O O . GLU A 1 311 ? -4.641 5.735 12.865 1.00 87.75 311 GLU A O 1
ATOM 2494 N N . SER A 1 312 ? -3.586 6.256 14.781 1.00 79.31 312 SER A N 1
ATOM 2495 C CA . SER A 1 312 ? -2.578 7.159 14.187 1.00 79.31 312 SER A CA 1
ATOM 2496 C C . SER A 1 312 ? -1.878 6.626 12.941 1.00 79.31 312 SER A C 1
ATOM 2498 O O . SER A 1 312 ? -1.512 7.407 12.068 1.00 79.31 312 SER A O 1
ATOM 2500 N N . MET A 1 313 ? -1.700 5.309 12.806 1.00 76.12 313 MET A N 1
ATOM 2501 C CA . MET A 1 313 ? -1.078 4.728 11.613 1.00 76.12 313 MET A CA 1
ATOM 2502 C C . MET A 1 313 ? -1.924 4.926 10.342 1.00 76.12 313 MET A C 1
ATOM 2504 O O . MET A 1 313 ? -1.363 5.011 9.249 1.00 76.12 313 MET A O 1
ATOM 2508 N N . LEU A 1 314 ? -3.252 4.969 10.477 1.00 78.56 314 LEU A N 1
ATOM 2509 C CA . LEU A 1 314 ? -4.202 5.051 9.366 1.00 78.56 314 LEU A CA 1
ATOM 2510 C C . LEU A 1 314 ? -4.732 6.468 9.157 1.00 78.56 314 LEU A C 1
ATOM 2512 O O . LEU A 1 314 ? -4.798 6.913 8.014 1.00 78.56 314 LEU A O 1
ATOM 2516 N N . THR A 1 315 ? -5.108 7.164 10.234 1.00 78.12 315 THR A N 1
ATOM 2517 C CA . THR A 1 315 ? -5.668 8.525 10.142 1.00 78.12 315 THR A CA 1
ATOM 2518 C C . THR A 1 315 ? -4.607 9.612 10.282 1.00 78.12 315 THR A C 1
ATOM 2520 O O . THR A 1 315 ? -4.787 10.719 9.789 1.00 78.12 315 THR A O 1
ATOM 2523 N N . GLY A 1 316 ? -3.463 9.299 10.900 1.00 71.56 316 GLY A N 1
ATOM 2524 C CA . GLY A 1 316 ? -2.464 10.296 11.293 1.00 71.56 316 GLY A CA 1
ATOM 2525 C C . GLY A 1 316 ? -2.779 10.986 12.622 1.00 71.56 316 GLY A C 1
ATOM 2526 O O . GLY A 1 316 ? -1.962 11.774 13.096 1.00 71.56 316 GLY A O 1
ATOM 2527 N N . GLU A 1 317 ? -3.915 10.671 13.246 1.00 70.88 317 GLU A N 1
ATOM 2528 C CA . GLU A 1 317 ? -4.376 11.293 14.486 1.00 70.88 317 GLU A CA 1
ATOM 2529 C C . GLU A 1 317 ? -3.904 10.503 15.712 1.00 70.88 317 GLU A C 1
ATOM 2531 O O . GLU A 1 317 ? -4.004 9.278 15.769 1.00 70.88 317 GLU A O 1
ATOM 2536 N N . SER A 1 318 ? -3.360 11.191 16.716 1.00 65.69 318 SER A N 1
ATOM 2537 C CA . SER A 1 318 ? -2.767 10.561 17.904 1.00 65.69 318 SER A CA 1
ATOM 2538 C C . SER A 1 318 ? -3.753 10.304 19.046 1.00 65.69 318 SER A C 1
ATOM 2540 O O . SER A 1 318 ? -3.370 9.657 20.025 1.00 65.69 318 SER A O 1
ATOM 2542 N N . VAL A 1 319 ? -4.994 10.793 18.952 1.00 74.00 319 VAL A N 1
ATOM 2543 C CA . VAL A 1 319 ? -5.997 10.658 20.014 1.00 74.00 319 VAL A CA 1
ATOM 2544 C C . VAL A 1 319 ? -6.581 9.239 20.002 1.00 74.00 319 VAL A C 1
ATOM 2546 O O . VAL A 1 319 ? -7.095 8.792 18.976 1.00 74.00 319 VAL A O 1
ATOM 2549 N N . PRO A 1 320 ? -6.523 8.495 21.122 1.00 78.56 320 PRO A N 1
ATOM 2550 C CA . PRO A 1 320 ? -7.154 7.186 21.205 1.00 78.56 320 PRO A CA 1
ATOM 2551 C C . PRO A 1 320 ? -8.677 7.261 21.061 1.00 78.56 320 PRO A C 1
ATOM 2553 O O . PRO A 1 320 ? -9.334 8.083 21.696 1.00 78.56 320 PRO A O 1
ATOM 2556 N N . VAL A 1 321 ? -9.245 6.347 20.279 1.00 83.69 321 VAL A N 1
ATOM 2557 C CA . VAL A 1 321 ? -10.684 6.245 20.020 1.00 83.69 321 VAL A CA 1
ATOM 2558 C C . VAL A 1 321 ? -11.255 5.035 20.755 1.00 83.69 321 VAL A C 1
ATOM 2560 O O . VAL A 1 321 ? -10.712 3.930 20.678 1.00 83.69 321 VAL A O 1
ATOM 2563 N N . LEU A 1 322 ? -12.375 5.232 21.455 1.00 84.19 322 LEU A N 1
ATOM 2564 C CA . LEU A 1 322 ? -13.140 4.146 22.065 1.00 84.19 322 LEU A CA 1
ATOM 2565 C C . LEU A 1 322 ? -14.023 3.462 21.011 1.00 84.19 322 LEU A C 1
ATOM 2567 O O . LEU A 1 322 ? -14.810 4.109 20.318 1.00 84.19 322 LEU A O 1
ATOM 2571 N N . LYS A 1 323 ? -13.901 2.141 20.912 1.00 89.06 323 LYS A N 1
ATOM 2572 C CA . LYS A 1 323 ? -14.677 1.271 20.026 1.00 89.06 323 LYS A CA 1
ATOM 2573 C C . LYS A 1 323 ? -15.678 0.474 20.842 1.00 89.06 323 LYS A C 1
ATOM 2575 O O . LYS A 1 323 ? -15.325 -0.108 21.869 1.00 89.06 323 LYS A O 1
ATOM 2580 N N . THR A 1 324 ? -16.910 0.434 20.358 1.00 88.44 324 THR A N 1
ATOM 2581 C CA . THR A 1 324 ? -18.040 -0.234 21.013 1.00 88.44 324 THR A CA 1
ATOM 2582 C C . THR A 1 324 ? -18.464 -1.469 20.219 1.00 88.44 324 THR A C 1
ATOM 2584 O O . THR A 1 324 ? -18.171 -1.554 19.023 1.00 88.44 324 THR A O 1
ATOM 2587 N N . PRO A 1 325 ? -19.142 -2.449 20.835 1.00 90.62 325 PRO A N 1
ATOM 2588 C CA . PRO A 1 325 ? -19.531 -3.666 20.136 1.00 90.62 325 PRO A CA 1
ATOM 2589 C C . PRO A 1 325 ? -20.635 -3.405 19.102 1.00 90.62 325 PRO A C 1
ATOM 2591 O O . PRO A 1 325 ? -21.541 -2.600 19.324 1.00 90.62 325 PRO A O 1
ATOM 2594 N N . LEU A 1 326 ? -20.552 -4.106 17.973 1.00 91.31 326 LEU A N 1
ATOM 2595 C CA . LEU A 1 326 ? -21.516 -4.074 16.881 1.00 91.31 326 LEU A CA 1
ATOM 2596 C C . LEU A 1 326 ? -22.854 -4.653 17.344 1.00 91.31 326 LEU A C 1
ATOM 2598 O O . LEU A 1 326 ? -22.921 -5.774 17.853 1.00 91.31 326 LEU A O 1
ATOM 2602 N N . GLN A 1 327 ? -23.941 -3.922 17.112 1.00 87.62 327 GLN A N 1
ATOM 2603 C CA . GLN A 1 327 ? -25.277 -4.409 17.441 1.00 87.62 327 GLN A CA 1
ATOM 2604 C C . GLN A 1 327 ? -25.756 -5.454 16.428 1.00 87.62 327 GLN A C 1
ATOM 2606 O O . GLN A 1 327 ? -25.560 -5.321 15.218 1.00 87.62 327 GLN A O 1
ATOM 2611 N N . ALA A 1 328 ? -26.413 -6.497 16.935 1.00 86.00 328 ALA A N 1
ATOM 2612 C CA . ALA A 1 328 ? -27.059 -7.509 16.112 1.00 86.00 328 ALA A CA 1
ATOM 2613 C C . ALA A 1 328 ? -28.184 -6.862 15.286 1.00 86.00 328 ALA A C 1
ATOM 2615 O O . ALA A 1 328 ? -29.107 -6.256 15.833 1.00 86.00 328 ALA A O 1
ATOM 2616 N N . SER A 1 329 ? -28.079 -6.944 13.962 1.00 86.69 329 SER A N 1
ATOM 2617 C CA . SER A 1 329 ? -29.093 -6.455 13.030 1.00 86.69 329 SER A CA 1
ATOM 2618 C C . SER A 1 329 ? -29.009 -7.205 11.701 1.00 86.69 329 SER A C 1
ATOM 2620 O O . SER A 1 329 ? -27.957 -7.729 11.330 1.00 86.69 329 SER A O 1
ATOM 2622 N N . ASP A 1 330 ? -30.110 -7.218 10.949 1.00 86.06 330 ASP A N 1
ATOM 2623 C CA . ASP A 1 330 ? -30.152 -7.785 9.592 1.00 86.06 330 ASP A CA 1
ATOM 2624 C C . ASP A 1 330 ? -29.580 -6.833 8.527 1.00 86.06 330 ASP A C 1
ATOM 2626 O O . ASP A 1 330 ? -29.683 -7.085 7.326 1.00 86.06 330 ASP A O 1
ATOM 2630 N N . ARG A 1 331 ? -28.970 -5.716 8.944 1.00 86.56 331 ARG A N 1
ATOM 2631 C CA . ARG A 1 331 ? -28.297 -4.795 8.026 1.00 86.56 331 ARG A CA 1
ATOM 2632 C C . ARG A 1 331 ? -26.997 -5.422 7.531 1.00 86.56 331 ARG A C 1
ATOM 2634 O O . ARG A 1 331 ? -26.319 -6.135 8.273 1.00 86.56 331 ARG A O 1
ATOM 2641 N N . LYS A 1 332 ? -26.653 -5.137 6.273 1.00 87.00 332 LYS A N 1
ATOM 2642 C CA . LYS A 1 332 ? -25.351 -5.502 5.707 1.00 87.00 332 LYS A CA 1
ATOM 2643 C C . LYS A 1 332 ? -24.252 -4.763 6.462 1.00 87.00 332 LYS A C 1
ATOM 2645 O O . LYS A 1 332 ? -24.360 -3.554 6.673 1.00 87.00 332 LYS A O 1
ATOM 2650 N N . TYR A 1 333 ? -23.224 -5.492 6.869 1.00 87.69 333 TYR A N 1
ATOM 2651 C CA . TYR A 1 333 ? -22.067 -4.905 7.523 1.00 87.69 333 TYR A CA 1
ATOM 2652 C C . TYR A 1 333 ? -21.175 -4.220 6.482 1.00 87.69 333 TYR A C 1
ATOM 2654 O O . TYR A 1 333 ? -20.844 -4.804 5.453 1.00 87.69 333 TYR A O 1
ATOM 2662 N N . SER A 1 334 ? -20.761 -2.988 6.769 1.00 86.06 334 SER A N 1
ATOM 2663 C CA . SER A 1 334 ? -19.722 -2.285 6.019 1.00 86.06 334 SER A CA 1
ATOM 2664 C C . SER A 1 334 ? -18.780 -1.592 6.994 1.00 86.06 334 SER A C 1
ATOM 2666 O O . SER A 1 334 ? -19.221 -0.932 7.939 1.00 86.06 334 SER A O 1
ATOM 2668 N N . SER A 1 335 ? -17.475 -1.736 6.759 1.00 83.94 335 SER A N 1
ATOM 2669 C CA . SER A 1 335 ? -16.425 -1.127 7.582 1.00 83.94 335 SER A CA 1
ATOM 2670 C C . SER A 1 335 ? -16.501 0.399 7.603 1.00 83.94 335 SER A C 1
ATOM 2672 O O . SER A 1 335 ? -16.136 1.015 8.605 1.00 83.94 335 SER A O 1
ATOM 2674 N N . ASP A 1 336 ? -16.996 1.005 6.521 1.00 82.31 336 ASP A N 1
ATOM 2675 C CA . ASP A 1 336 ? -17.062 2.460 6.371 1.00 82.31 336 ASP A CA 1
ATOM 2676 C C . ASP A 1 336 ? -18.222 3.053 7.170 1.00 82.31 336 ASP A C 1
ATOM 2678 O O . ASP A 1 336 ? -18.061 4.062 7.858 1.00 82.31 336 ASP A O 1
ATOM 2682 N N . THR A 1 337 ? -19.389 2.403 7.1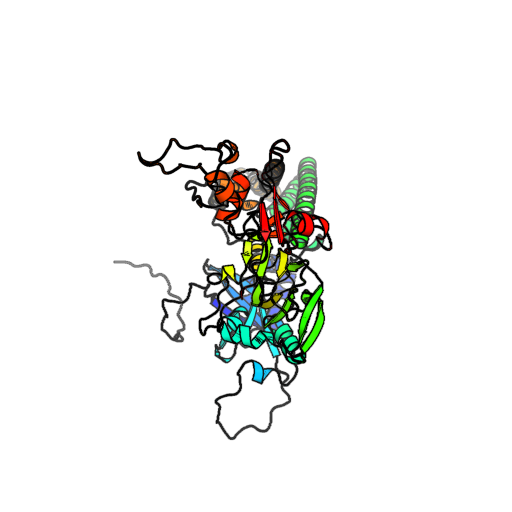30 1.00 83.94 337 THR A N 1
ATOM 2683 C CA . THR A 1 337 ? -20.564 2.846 7.891 1.00 83.94 337 THR A CA 1
ATOM 2684 C C . THR A 1 337 ? -20.433 2.505 9.372 1.00 83.94 337 THR A C 1
ATOM 2686 O O . THR A 1 337 ? -20.793 3.315 10.222 1.00 83.94 337 THR A O 1
ATOM 2689 N N . GLU A 1 338 ? -19.866 1.339 9.693 1.00 86.19 338 GLU A N 1
ATOM 2690 C CA . GLU A 1 338 ? -19.728 0.822 11.060 1.00 86.19 338 GLU A CA 1
ATOM 2691 C C . GLU A 1 338 ? -18.309 1.036 11.623 1.00 86.19 338 GLU A C 1
ATOM 2693 O O . GLU A 1 338 ? -17.782 0.222 12.392 1.00 86.19 338 GLU A O 1
ATOM 2698 N N . ARG A 1 339 ? -17.664 2.161 11.275 1.00 87.56 339 ARG A N 1
ATOM 2699 C CA . ARG A 1 339 ? -16.289 2.490 11.702 1.00 87.56 339 ARG A CA 1
ATOM 2700 C C . ARG A 1 339 ? -16.106 2.456 13.226 1.00 87.56 339 ARG A C 1
ATOM 2702 O O . ARG A 1 339 ? -15.039 2.087 13.713 1.00 87.56 339 ARG A O 1
ATOM 2709 N N . ARG A 1 340 ? -17.140 2.815 13.999 1.00 86.50 340 ARG A N 1
ATOM 2710 C CA . ARG A 1 340 ? -17.130 2.791 15.481 1.00 86.50 340 ARG A CA 1
ATOM 2711 C C . ARG A 1 340 ? -17.033 1.382 16.073 1.00 86.50 340 ARG A C 1
ATOM 2713 O O . ARG A 1 340 ? -16.556 1.236 17.195 1.00 86.50 340 ARG A O 1
ATOM 2720 N N . HIS A 1 341 ? -17.441 0.376 15.308 1.00 91.94 341 HIS A N 1
ATOM 2721 C CA . HIS A 1 341 ? -17.453 -1.031 15.706 1.00 91.94 341 HIS A CA 1
ATOM 2722 C C . HIS A 1 341 ? -16.370 -1.849 14.997 1.00 91.94 341 HIS A C 1
ATOM 2724 O O . HIS A 1 341 ? -16.242 -3.049 15.227 1.00 91.94 341 HIS A O 1
ATOM 2730 N N . THR A 1 342 ? -15.586 -1.207 14.132 1.00 94.06 342 THR A N 1
ATOM 2731 C CA . THR A 1 342 ? -14.544 -1.849 13.334 1.00 94.06 342 THR A CA 1
ATOM 2732 C C . THR A 1 342 ? -13.172 -1.497 13.891 1.00 94.06 342 THR A C 1
ATOM 2734 O O . THR A 1 342 ? -12.870 -0.334 14.175 1.00 94.06 342 THR A O 1
ATOM 2737 N N . LEU A 1 343 ? -12.354 -2.528 14.065 1.00 95.00 343 LEU A N 1
ATOM 2738 C CA . LEU A 1 343 ? -10.958 -2.462 14.461 1.00 95.00 343 LEU A CA 1
ATOM 2739 C C . LEU A 1 343 ? -10.113 -2.673 13.201 1.00 95.00 343 LEU A C 1
ATOM 2741 O O . LEU A 1 343 ? -10.343 -3.638 12.475 1.00 95.00 343 LEU A O 1
ATOM 2745 N N . PHE A 1 344 ? -9.156 -1.786 12.934 1.00 94.94 344 PHE A N 1
ATOM 2746 C CA . PHE A 1 344 ? -8.402 -1.799 11.677 1.00 94.94 344 PHE A CA 1
ATOM 2747 C C . PHE A 1 344 ? -6.977 -2.344 11.829 1.00 94.94 344 PHE A C 1
ATOM 2749 O O . PHE A 1 344 ? -6.307 -2.133 12.845 1.00 94.94 344 PHE A O 1
ATOM 2756 N N . SER A 1 345 ? -6.479 -3.009 10.791 1.00 93.94 345 SER A N 1
ATOM 2757 C CA . SER A 1 345 ? -5.131 -3.563 10.722 1.00 93.94 345 SER A CA 1
ATOM 2758 C C . SER A 1 345 ? -4.067 -2.473 10.865 1.00 93.94 345 SER A C 1
ATOM 2760 O O . SER A 1 345 ? -4.132 -1.417 10.237 1.00 93.94 345 SER A O 1
ATOM 2762 N N . GLY A 1 346 ? -3.053 -2.732 11.689 1.00 90.00 346 GLY A N 1
ATOM 2763 C CA . GLY A 1 346 ? -1.986 -1.781 12.008 1.00 90.00 346 GLY A CA 1
ATOM 2764 C C . GLY A 1 346 ? -2.329 -0.778 13.111 1.00 90.00 346 GLY A C 1
ATOM 2765 O O . GLY A 1 346 ? -1.447 -0.022 13.513 1.00 90.00 346 GLY A O 1
ATOM 2766 N N . THR A 1 347 ? -3.556 -0.787 13.638 1.00 91.56 347 THR A N 1
ATOM 2767 C CA . THR A 1 347 ? -3.919 0.029 14.806 1.00 91.56 347 THR A CA 1
ATOM 2768 C C . THR A 1 347 ? -3.479 -0.643 16.104 1.00 91.56 347 THR A C 1
ATOM 2770 O O . THR A 1 347 ? -3.496 -1.874 16.236 1.00 91.56 347 THR A O 1
ATOM 2773 N N . GLN A 1 348 ? -3.047 0.165 17.072 1.00 90.62 348 GLN A N 1
ATOM 2774 C CA . GLN A 1 348 ? -2.615 -0.337 18.372 1.00 90.62 348 GLN A CA 1
ATOM 2775 C C . GLN A 1 348 ? -3.811 -0.352 19.323 1.00 90.62 348 GLN A C 1
ATOM 2777 O O . GLN A 1 348 ? -4.274 0.702 19.760 1.00 90.62 348 GLN A O 1
ATOM 2782 N N . LEU A 1 349 ? -4.298 -1.544 19.671 1.00 90.62 349 LEU A N 1
ATOM 2783 C CA . LEU A 1 349 ? -5.249 -1.703 20.766 1.00 90.62 349 LEU A CA 1
ATOM 2784 C C . LEU A 1 349 ? -4.491 -1.456 22.068 1.00 90.62 349 LEU A C 1
ATOM 2786 O O . LEU A 1 349 ? -3.551 -2.181 22.387 1.00 90.62 349 LEU A O 1
ATOM 2790 N N . ILE A 1 350 ? -4.886 -0.417 22.793 1.00 87.44 350 ILE A N 1
ATOM 2791 C CA . ILE A 1 350 ? -4.299 -0.043 24.083 1.00 87.44 350 ILE A CA 1
ATOM 2792 C C . ILE A 1 350 ? -4.924 -0.890 25.190 1.00 87.44 350 ILE A C 1
ATOM 2794 O O . ILE A 1 350 ? -4.243 -1.294 26.133 1.00 87.44 350 ILE A O 1
ATOM 2798 N N . GLN A 1 351 ? -6.229 -1.151 25.084 1.00 83.94 351 GLN A N 1
ATOM 2799 C CA . GLN A 1 351 ? -6.952 -1.931 26.075 1.00 83.94 351 GLN A CA 1
ATOM 2800 C C . GLN A 1 351 ? -8.231 -2.542 25.508 1.00 83.94 351 GLN A C 1
ATOM 2802 O O . GLN A 1 351 ? -8.860 -1.952 24.633 1.00 83.94 351 GLN A O 1
ATOM 2807 N N . ALA A 1 352 ? -8.644 -3.673 26.079 1.00 86.94 352 ALA A N 1
ATOM 2808 C CA . ALA A 1 352 ? -9.957 -4.272 25.881 1.00 86.94 352 ALA A CA 1
ATOM 2809 C C . ALA A 1 352 ? -10.617 -4.651 27.221 1.00 86.94 352 ALA A C 1
ATOM 2811 O O . ALA A 1 352 ? -9.954 -5.206 28.105 1.00 86.94 352 ALA A O 1
ATOM 2812 N N . LYS A 1 353 ? -11.918 -4.380 27.380 1.00 82.00 353 LYS A N 1
ATOM 2813 C CA . LYS A 1 353 ? -12.695 -4.689 28.598 1.00 82.00 353 LYS A CA 1
ATOM 2814 C C . LYS A 1 353 ? -14.079 -5.254 28.282 1.00 82.00 353 LYS A C 1
ATOM 2816 O O . LYS A 1 353 ? -14.664 -4.947 27.250 1.00 82.00 353 LYS A O 1
ATOM 2821 N N . GLY A 1 354 ? -14.642 -6.014 29.224 1.00 73.81 354 GLY A N 1
ATOM 2822 C CA . GLY A 1 354 ? -16.083 -6.294 29.278 1.00 73.81 354 GLY A CA 1
ATOM 2823 C C . GLY A 1 354 ? -16.616 -7.322 28.275 1.00 73.81 354 GLY A C 1
ATOM 2824 O O . GLY A 1 354 ? -17.819 -7.561 28.250 1.00 73.81 354 GLY A O 1
ATOM 2825 N N . GLY A 1 355 ? -15.764 -7.958 27.466 1.00 73.94 355 GLY A N 1
ATOM 2826 C CA . GLY A 1 355 ? -16.205 -8.910 26.442 1.00 73.94 355 GLY A CA 1
ATOM 2827 C C . GLY A 1 355 ? -16.320 -10.369 26.888 1.00 73.94 355 GLY A C 1
ATOM 2828 O O . GLY A 1 355 ? -16.773 -11.199 26.101 1.00 73.94 355 GLY A O 1
ATOM 2829 N N . ARG A 1 356 ? -15.907 -10.721 28.116 1.00 75.75 356 ARG A N 1
ATOM 2830 C CA . ARG A 1 356 ? -15.887 -12.112 28.614 1.00 75.75 356 ARG A CA 1
ATOM 2831 C C . ARG A 1 356 ? -16.526 -12.278 29.996 1.00 75.75 356 ARG A C 1
ATOM 2833 O O . ARG A 1 356 ? -16.485 -11.341 30.796 1.00 75.75 356 ARG A O 1
ATOM 2840 N N . PRO A 1 357 ? -17.022 -13.488 30.332 1.00 61.28 357 PRO A N 1
ATOM 2841 C CA . PRO A 1 357 ? -17.349 -13.857 31.709 1.00 61.28 357 PRO A CA 1
ATOM 2842 C C . PRO A 1 357 ? -16.092 -13.713 32.584 1.00 61.28 357 PRO A C 1
ATOM 2844 O O . PRO A 1 357 ? -15.100 -14.397 32.351 1.00 61.28 357 PRO A O 1
ATOM 2847 N N . GLY A 1 358 ? -16.102 -12.772 33.533 1.00 58.97 358 GLY A N 1
ATOM 2848 C CA . GLY A 1 358 ? -14.915 -12.364 34.307 1.00 58.97 358 GLY A CA 1
ATOM 2849 C C . GLY A 1 358 ? -14.355 -10.975 33.957 1.00 58.97 358 GLY A C 1
ATOM 2850 O O . GLY A 1 358 ? -13.418 -10.521 34.603 1.00 58.97 358 GLY A O 1
ATOM 2851 N N . GLY A 1 359 ? -14.932 -10.273 32.973 1.00 60.53 359 GLY A N 1
ATOM 2852 C CA . GLY A 1 359 ? -14.695 -8.844 32.707 1.00 60.53 359 GLY A CA 1
ATOM 2853 C C . GLY A 1 359 ? -13.431 -8.488 31.910 1.00 60.53 359 GLY A C 1
ATOM 2854 O O . GLY A 1 359 ? -13.268 -7.327 31.533 1.00 60.53 359 GLY A O 1
ATOM 2855 N N . GLY A 1 360 ? -12.555 -9.453 31.616 1.00 69.12 360 GLY A N 1
ATOM 2856 C CA . GLY A 1 360 ? -11.298 -9.230 30.888 1.00 69.12 360 GLY A CA 1
ATOM 2857 C C . GLY A 1 360 ? -11.395 -9.464 29.376 1.00 69.12 360 GLY A C 1
ATOM 2858 O O . GLY A 1 360 ? -11.965 -10.461 28.937 1.00 69.12 360 GLY A O 1
ATOM 2859 N N . GLY A 1 361 ? -10.785 -8.580 28.580 1.00 83.75 361 GLY A N 1
ATOM 2860 C CA . GLY A 1 361 ? -10.643 -8.732 27.127 1.00 83.75 361 GLY A CA 1
ATOM 2861 C C . GLY A 1 361 ? -11.901 -8.412 26.313 1.00 83.75 361 GLY A C 1
ATOM 2862 O O . GLY A 1 361 ? -12.932 -8.007 26.854 1.00 83.75 361 GLY A O 1
ATOM 2863 N N . ALA A 1 362 ? -11.795 -8.598 24.998 1.00 91.38 362 ALA A N 1
ATOM 2864 C CA . ALA A 1 362 ? -12.873 -8.390 24.031 1.00 91.38 362 ALA A CA 1
ATOM 2865 C C . ALA A 1 362 ? -12.914 -9.510 22.983 1.00 91.38 362 ALA A C 1
ATOM 2867 O O . ALA A 1 362 ? -11.952 -10.265 22.821 1.00 91.38 362 ALA A O 1
ATOM 2868 N N . VAL A 1 363 ? -14.041 -9.626 22.284 1.00 93.31 363 VAL A N 1
ATOM 2869 C CA . VAL A 1 363 ? -14.246 -10.610 21.215 1.00 93.31 363 VAL A CA 1
ATOM 2870 C C . VAL A 1 363 ? -14.540 -9.875 19.918 1.00 93.31 363 VAL A C 1
ATOM 2872 O O . VAL A 1 363 ? -15.474 -9.073 19.857 1.00 93.31 363 VAL A O 1
ATOM 2875 N N . ALA A 1 364 ? -13.761 -10.170 18.883 1.00 95.12 364 ALA A N 1
ATOM 2876 C CA . ALA A 1 364 ? -13.921 -9.594 17.554 1.00 95.12 364 ALA A CA 1
ATOM 2877 C C . ALA A 1 364 ? -13.890 -10.694 16.488 1.00 95.12 364 ALA A C 1
ATOM 2879 O O . ALA A 1 364 ? -13.282 -11.738 16.696 1.00 95.12 364 ALA A O 1
ATOM 2880 N N . VAL A 1 365 ? -14.532 -10.473 15.346 1.00 95.25 365 VAL A N 1
ATOM 2881 C CA . VAL A 1 365 ? -14.519 -11.409 14.212 1.00 95.25 365 VAL A CA 1
ATOM 2882 C C . VAL A 1 365 ? -13.813 -10.767 13.032 1.00 95.25 365 VAL A C 1
ATOM 2884 O O . VAL A 1 365 ? -14.095 -9.620 12.693 1.00 95.25 365 VAL A O 1
ATOM 2887 N N . VAL A 1 366 ? -12.895 -11.506 12.411 1.00 95.31 366 VAL A N 1
ATOM 2888 C CA . VAL A 1 366 ? -12.130 -11.041 11.249 1.00 95.31 366 VAL A CA 1
ATOM 2889 C C . VAL A 1 366 ? -13.072 -10.784 10.075 1.00 95.31 366 VAL A C 1
ATOM 2891 O O . VAL A 1 366 ? -13.837 -11.668 9.688 1.00 95.31 366 VAL A O 1
ATOM 2894 N N . THR A 1 367 ? -12.996 -9.598 9.482 1.00 92.94 367 THR A N 1
ATOM 2895 C CA . THR A 1 367 ? -13.803 -9.204 8.315 1.00 92.94 367 THR A CA 1
ATOM 2896 C C . THR A 1 367 ? -12.962 -9.189 7.043 1.00 92.94 367 THR A C 1
ATOM 2898 O O . THR A 1 367 ? -13.381 -9.741 6.023 1.00 92.94 367 THR A O 1
ATOM 2901 N N . SER A 1 368 ? -11.740 -8.655 7.126 1.00 92.56 368 SER A N 1
ATOM 2902 C CA . SER A 1 368 ? -10.809 -8.566 5.997 1.00 92.56 368 SER A CA 1
ATOM 2903 C C . SER A 1 368 ? -9.374 -8.880 6.414 1.00 92.56 368 SER A C 1
ATOM 2905 O O . SER A 1 368 ? -8.939 -8.560 7.521 1.00 92.56 368 SER A O 1
ATOM 2907 N N . THR A 1 369 ? -8.608 -9.482 5.502 1.00 93.38 369 THR A N 1
ATOM 2908 C CA . THR A 1 369 ? -7.207 -9.880 5.711 1.00 93.38 369 THR A CA 1
ATOM 2909 C C . THR A 1 369 ? -6.311 -9.428 4.555 1.00 93.38 369 THR A C 1
ATOM 2911 O O . THR A 1 369 ? -6.767 -9.191 3.435 1.00 93.38 369 THR A O 1
ATOM 2914 N N . GLY A 1 370 ? -5.011 -9.272 4.817 1.00 92.00 370 GLY A N 1
ATOM 2915 C CA . GLY A 1 370 ? -4.002 -8.944 3.810 1.00 92.00 370 GLY A CA 1
ATOM 2916 C C . GLY A 1 370 ? -4.288 -7.632 3.071 1.00 92.00 370 GLY A C 1
ATOM 2917 O O . GLY A 1 370 ? -4.585 -6.607 3.689 1.00 92.00 370 GLY A O 1
ATOM 2918 N N . PHE A 1 371 ? -4.200 -7.669 1.738 1.00 90.31 371 PHE A N 1
ATOM 2919 C CA . PHE A 1 371 ? -4.456 -6.517 0.863 1.00 90.31 371 PHE A CA 1
ATOM 2920 C C . PHE A 1 371 ? -5.918 -6.036 0.862 1.00 90.31 371 PHE A C 1
ATOM 2922 O O . PHE A 1 371 ? -6.167 -4.934 0.395 1.00 90.31 371 PHE A O 1
ATOM 2929 N N . PHE A 1 372 ? -6.862 -6.812 1.409 1.00 90.12 372 PHE A N 1
ATOM 2930 C CA . PHE A 1 372 ? -8.271 -6.409 1.530 1.00 90.12 372 PHE A CA 1
ATOM 2931 C C . PHE A 1 372 ? -8.560 -5.555 2.774 1.00 90.12 372 PHE A C 1
ATOM 2933 O O . PHE A 1 372 ? -9.680 -5.088 2.946 1.00 90.12 372 PHE A O 1
ATOM 2940 N N . THR A 1 373 ? -7.581 -5.388 3.668 1.00 92.12 373 THR A N 1
ATOM 2941 C CA . THR A 1 373 ? -7.704 -4.488 4.825 1.00 92.12 373 THR A CA 1
ATOM 2942 C C . THR A 1 373 ? -7.545 -3.029 4.410 1.00 92.12 373 THR A C 1
ATOM 2944 O O . THR A 1 373 ? -6.884 -2.748 3.409 1.00 92.12 373 THR A O 1
ATOM 2947 N N . ALA A 1 374 ? -8.026 -2.087 5.224 1.00 90.06 374 ALA A N 1
ATOM 2948 C CA . ALA A 1 374 ? -7.800 -0.654 4.999 1.00 90.06 374 ALA A CA 1
ATOM 2949 C C . ALA A 1 374 ? -6.298 -0.312 4.876 1.00 90.06 374 ALA A C 1
ATOM 2951 O O . ALA A 1 374 ? -5.882 0.449 4.001 1.00 90.06 374 ALA A O 1
ATOM 2952 N N . LYS A 1 375 ? -5.449 -0.936 5.707 1.00 90.44 375 LYS A N 1
ATOM 2953 C CA . LYS A 1 375 ? -3.983 -0.825 5.601 1.00 90.44 375 LYS A CA 1
ATOM 2954 C C . LYS A 1 375 ? -3.463 -1.400 4.279 1.00 90.44 375 LYS A C 1
ATOM 2956 O O . LYS A 1 375 ? -2.577 -0.816 3.655 1.00 90.44 375 LYS A O 1
ATOM 2961 N N . GLY A 1 376 ? -3.974 -2.561 3.881 1.00 90.25 376 GLY A N 1
ATOM 2962 C CA . GLY A 1 376 ? -3.614 -3.250 2.647 1.00 90.25 376 GLY A CA 1
ATOM 2963 C C . GLY A 1 376 ? -3.927 -2.434 1.399 1.00 90.25 376 GLY A C 1
ATOM 2964 O O . GLY A 1 376 ? -3.068 -2.321 0.525 1.00 90.25 376 GLY A O 1
ATOM 2965 N N . ASP A 1 377 ? -5.096 -1.803 1.362 1.00 86.81 377 ASP A N 1
ATOM 2966 C CA . ASP A 1 377 ? -5.540 -0.968 0.247 1.00 86.81 377 ASP A CA 1
ATOM 2967 C C . ASP A 1 377 ? -4.687 0.307 0.103 1.00 86.81 377 ASP A C 1
ATOM 2969 O O . ASP A 1 377 ? -4.233 0.655 -0.993 1.00 86.81 377 ASP A O 1
ATOM 2973 N N . LEU A 1 378 ? -4.321 0.936 1.231 1.00 85.81 378 LEU A N 1
ATOM 2974 C CA . LEU A 1 378 ? -3.342 2.029 1.248 1.00 85.81 378 LEU A CA 1
ATOM 2975 C C . LEU A 1 378 ? -1.988 1.583 0.677 1.00 85.81 378 LEU A C 1
ATOM 2977 O O . LEU A 1 378 ? -1.425 2.266 -0.182 1.00 85.81 378 LEU A O 1
ATOM 2981 N N . VAL A 1 379 ? -1.463 0.432 1.117 1.00 87.31 379 VAL A N 1
ATOM 2982 C CA . VAL A 1 379 ? -0.194 -0.120 0.604 1.00 87.31 379 VAL A CA 1
ATOM 2983 C C . VAL A 1 379 ? -0.298 -0.474 -0.883 1.00 87.31 379 VAL A C 1
ATOM 2985 O O . VAL A 1 379 ? 0.644 -0.201 -1.631 1.00 87.31 379 VAL A O 1
ATOM 2988 N N . SER A 1 380 ? -1.425 -1.025 -1.337 1.00 85.44 380 SER A N 1
ATOM 2989 C CA . SER A 1 380 ? -1.664 -1.315 -2.754 1.00 85.44 380 SER A CA 1
ATOM 2990 C C . SER A 1 380 ? -1.635 -0.040 -3.597 1.00 85.44 380 SER A C 1
ATOM 2992 O O . SER A 1 380 ? -0.850 0.057 -4.541 1.00 85.44 380 SER A O 1
ATOM 2994 N N . SER A 1 381 ? -2.360 0.997 -3.173 1.00 81.69 381 SER A N 1
ATOM 2995 C CA . SER A 1 381 ? -2.394 2.312 -3.828 1.00 81.69 381 SER A CA 1
ATOM 2996 C C . SER A 1 381 ? -1.024 3.007 -3.901 1.00 81.69 381 SER A C 1
ATOM 2998 O O . SER A 1 381 ? -0.788 3.859 -4.765 1.00 81.69 381 SER A O 1
ATOM 3000 N N . ILE A 1 382 ? -0.106 2.664 -2.991 1.00 79.62 382 ILE A N 1
ATOM 3001 C CA . ILE A 1 382 ? 1.288 3.128 -2.998 1.00 79.62 382 ILE A CA 1
ATOM 3002 C C . ILE A 1 382 ? 2.130 2.355 -4.022 1.00 79.62 382 ILE A C 1
ATOM 3004 O O . ILE A 1 382 ? 2.959 2.957 -4.709 1.00 79.62 382 ILE A O 1
ATOM 3008 N N . LEU A 1 383 ? 1.953 1.034 -4.103 1.00 78.50 383 LEU A N 1
ATOM 3009 C CA . LEU A 1 383 ? 2.713 0.154 -4.999 1.00 78.50 383 LEU A CA 1
ATOM 3010 C C . LEU A 1 383 ? 2.274 0.266 -6.456 1.00 78.50 383 LEU A C 1
ATOM 3012 O O . LEU A 1 383 ? 3.113 0.202 -7.358 1.00 78.50 383 LEU A O 1
ATOM 3016 N N . TYR A 1 384 ? 0.975 0.442 -6.664 1.00 77.62 384 TYR A N 1
ATOM 3017 C CA . TYR A 1 384 ? 0.320 0.490 -7.962 1.00 77.62 384 TYR A CA 1
ATOM 3018 C C . TYR A 1 384 ? -0.403 1.835 -8.096 1.00 77.62 384 TYR A C 1
ATOM 3020 O O . TYR A 1 384 ? -1.630 1.908 -8.086 1.00 77.62 384 TYR A O 1
ATOM 3028 N N . PRO A 1 385 ? 0.350 2.953 -8.150 1.00 69.06 385 PRO A N 1
ATOM 3029 C CA . PRO A 1 385 ? -0.263 4.259 -8.263 1.00 69.06 385 PRO A CA 1
ATOM 3030 C C . PRO A 1 385 ? -0.970 4.370 -9.611 1.00 69.06 385 PRO A C 1
ATOM 3032 O O . PRO A 1 385 ? -0.386 4.089 -10.659 1.00 69.06 385 PRO A O 1
ATOM 3035 N N . GLN A 1 386 ? -2.202 4.869 -9.571 1.00 66.62 386 GLN A N 1
ATOM 3036 C CA . GLN A 1 386 ? -2.960 5.195 -10.770 1.00 66.62 386 GLN A CA 1
ATOM 3037 C C . GLN A 1 386 ? -2.130 6.095 -11.703 1.00 66.62 386 GLN A C 1
ATOM 3039 O O . GLN A 1 386 ? -1.490 7.047 -11.229 1.00 66.62 386 GLN A O 1
ATOM 3044 N N . PRO A 1 387 ? -2.093 5.800 -13.014 1.00 63.66 387 PRO A N 1
ATOM 3045 C CA . PRO A 1 387 ? -1.276 6.535 -13.963 1.00 63.66 387 PRO A CA 1
ATOM 3046 C C . PRO A 1 387 ? -1.771 7.976 -14.046 1.00 63.66 387 PRO A C 1
ATOM 3048 O O . PRO A 1 387 ? -2.842 8.270 -14.570 1.00 63.66 387 PRO A O 1
ATOM 3051 N N . ILE A 1 388 ? -0.973 8.905 -13.528 1.00 61.72 388 ILE A N 1
ATOM 3052 C CA . ILE A 1 388 ? -1.276 10.326 -13.645 1.00 61.72 388 ILE A CA 1
ATOM 3053 C C . ILE A 1 388 ? -0.779 10.775 -15.016 1.00 61.72 388 ILE A C 1
ATOM 3055 O O . ILE A 1 388 ? 0.426 10.741 -15.277 1.00 61.72 388 ILE A O 1
ATOM 3059 N N . ASP A 1 389 ? -1.696 11.216 -15.880 1.00 58.25 389 ASP A N 1
ATOM 3060 C CA . ASP A 1 389 ? -1.385 11.807 -17.185 1.00 58.25 389 ASP A CA 1
ATOM 3061 C C . ASP A 1 389 ? -0.575 13.100 -17.004 1.00 58.25 389 ASP A C 1
ATOM 3063 O O . ASP A 1 389 ? -1.083 14.227 -16.943 1.00 58.25 389 ASP A O 1
ATOM 3067 N N . PHE A 1 390 ? 0.740 12.950 -16.854 1.00 63.12 390 PHE A N 1
ATOM 3068 C CA . PHE A 1 390 ? 1.595 14.063 -16.491 1.00 63.12 390 PHE A CA 1
ATOM 3069 C C . PHE A 1 390 ? 1.893 14.920 -17.721 1.00 63.12 390 PHE A C 1
ATOM 3071 O O . PHE A 1 390 ? 2.631 14.523 -18.627 1.00 63.12 390 PHE A O 1
ATOM 3078 N N . ARG A 1 391 ? 1.379 16.160 -17.720 1.00 63.59 391 ARG A N 1
ATOM 3079 C CA . ARG A 1 391 ? 1.655 17.161 -18.771 1.00 63.59 391 ARG A CA 1
ATOM 3080 C C . ARG A 1 391 ? 3.150 17.324 -19.046 1.00 63.59 391 ARG A C 1
ATOM 3082 O O . ARG A 1 391 ? 3.520 17.497 -20.192 1.00 63.59 391 ARG A O 1
ATOM 3089 N N . PHE A 1 392 ? 4.009 17.200 -18.035 1.00 67.31 392 PHE A N 1
ATOM 3090 C CA . PHE A 1 392 ? 5.459 17.303 -18.217 1.00 67.31 392 PHE A CA 1
ATOM 3091 C C . PHE A 1 392 ? 6.056 16.128 -18.993 1.00 67.31 392 PHE A C 1
ATOM 3093 O O . PHE A 1 392 ? 6.974 16.369 -19.760 1.00 67.31 392 PHE A O 1
ATOM 3100 N N . TYR A 1 393 ? 5.541 14.894 -18.883 1.00 66.00 393 TYR A N 1
ATOM 3101 C CA . TYR A 1 393 ? 6.001 13.815 -19.771 1.00 66.00 393 TYR A CA 1
ATOM 3102 C C . TYR A 1 393 ? 5.568 14.097 -21.212 1.00 66.00 393 TYR A C 1
ATOM 3104 O O . TYR A 1 393 ? 6.366 13.988 -22.137 1.00 66.00 393 TYR A O 1
ATOM 3112 N N . ARG A 1 394 ? 4.332 14.574 -21.406 1.00 71.62 394 ARG A N 1
ATOM 3113 C CA . ARG A 1 394 ? 3.853 15.023 -22.721 1.00 71.62 394 ARG A CA 1
ATOM 3114 C C . ARG A 1 394 ? 4.692 16.181 -23.275 1.00 71.62 394 ARG A C 1
ATOM 3116 O O . ARG A 1 394 ? 4.988 16.196 -24.464 1.00 71.62 394 ARG A O 1
ATOM 3123 N N . ASP A 1 395 ? 5.081 17.136 -22.438 1.00 77.25 395 ASP A N 1
ATOM 3124 C CA . ASP A 1 395 ? 5.915 18.273 -22.828 1.00 77.25 395 ASP A CA 1
ATOM 3125 C C . ASP A 1 395 ? 7.374 17.855 -23.060 1.00 77.25 395 ASP A C 1
ATOM 3127 O O . ASP A 1 395 ? 7.987 18.341 -24.003 1.00 77.25 395 ASP A O 1
ATOM 3131 N N . ALA A 1 396 ? 7.900 16.887 -22.304 1.00 73.31 396 ALA A N 1
ATOM 3132 C CA . ALA A 1 396 ? 9.200 16.268 -22.554 1.00 73.31 396 ALA A CA 1
ATOM 3133 C C . ALA A 1 396 ? 9.212 15.517 -23.891 1.00 73.31 396 ALA A C 1
ATOM 3135 O O . ALA A 1 396 ? 10.165 15.649 -24.652 1.00 73.31 396 ALA A O 1
ATOM 3136 N N . VAL A 1 397 ? 8.134 14.798 -24.229 1.00 74.62 397 VAL A N 1
ATOM 3137 C CA . VAL A 1 397 ? 7.970 14.162 -25.545 1.00 74.62 397 VAL A CA 1
ATOM 3138 C C . VAL A 1 397 ? 7.886 15.214 -26.653 1.00 74.62 397 VAL A C 1
ATOM 3140 O O . VAL A 1 397 ? 8.553 15.059 -27.669 1.00 74.62 397 VAL A O 1
ATOM 3143 N N . LYS A 1 398 ? 7.138 16.313 -26.476 1.00 82.44 398 LYS A N 1
ATOM 3144 C CA . LYS A 1 398 ? 7.127 17.423 -27.453 1.00 82.44 398 LYS A CA 1
ATOM 3145 C C . LYS A 1 398 ? 8.513 18.047 -27.622 1.00 82.44 398 LYS A C 1
ATOM 3147 O O . LYS A 1 398 ? 8.926 18.296 -28.747 1.00 82.44 398 LYS A O 1
ATOM 3152 N N . PHE A 1 399 ? 9.226 18.287 -26.524 1.00 81.88 399 PHE A N 1
ATOM 3153 C CA . PHE A 1 399 ? 10.589 18.814 -26.545 1.00 81.88 399 PHE A CA 1
ATOM 3154 C C . PHE A 1 399 ? 11.539 17.862 -27.279 1.00 81.88 399 PHE A C 1
ATOM 3156 O O . PHE A 1 399 ? 12.292 18.296 -28.146 1.00 81.88 399 PHE A O 1
ATOM 3163 N N . LEU A 1 400 ? 11.430 16.557 -27.016 1.00 80.69 400 LEU A N 1
ATOM 3164 C CA . LEU A 1 400 ? 12.188 15.528 -27.720 1.00 80.69 400 LEU A CA 1
ATOM 3165 C C . LEU A 1 400 ? 11.848 15.489 -29.218 1.00 80.69 400 LEU A C 1
ATOM 3167 O O . LEU A 1 400 ? 12.751 15.348 -30.034 1.00 80.69 400 LEU A O 1
ATOM 3171 N N . LEU A 1 401 ? 10.577 15.669 -29.597 1.00 83.31 401 LEU A N 1
ATOM 3172 C CA . LEU A 1 401 ? 10.157 15.772 -31.000 1.00 83.31 401 LEU A CA 1
ATOM 3173 C C . LEU A 1 401 ? 10.723 17.024 -31.684 1.00 83.31 401 LEU A C 1
ATOM 3175 O O . LEU A 1 401 ? 11.143 16.944 -32.837 1.00 83.31 401 LEU A O 1
ATOM 3179 N N . ILE A 1 402 ? 10.779 18.162 -30.986 1.00 88.38 402 ILE A N 1
ATOM 3180 C CA . ILE A 1 402 ? 11.414 19.385 -31.501 1.00 88.38 402 ILE A CA 1
ATOM 3181 C C . ILE A 1 402 ? 12.911 19.138 -31.718 1.00 88.38 402 ILE A C 1
ATOM 3183 O O . ILE A 1 402 ? 13.412 19.395 -32.811 1.00 88.38 402 ILE A O 1
ATOM 3187 N N . LEU A 1 403 ? 13.611 18.573 -30.732 1.00 85.31 403 LEU A N 1
ATOM 3188 C CA . LEU A 1 403 ? 15.027 18.215 -30.863 1.00 85.31 403 LEU A CA 1
ATOM 3189 C C . LEU A 1 403 ? 15.267 17.228 -32.011 1.00 85.31 403 LEU A C 1
ATOM 3191 O O . LEU A 1 403 ? 16.185 17.427 -32.801 1.00 85.31 403 LEU A O 1
ATOM 3195 N N . ALA A 1 404 ? 14.408 16.218 -32.158 1.00 84.38 404 ALA A N 1
ATOM 3196 C CA . ALA A 1 404 ? 14.474 15.266 -33.261 1.00 84.38 404 ALA A CA 1
ATOM 3197 C C . ALA A 1 404 ? 14.251 15.943 -34.623 1.00 84.38 404 ALA A C 1
ATOM 3199 O O . ALA A 1 404 ? 14.916 15.589 -35.591 1.00 84.38 404 ALA A O 1
ATOM 3200 N N . SER A 1 405 ? 13.363 16.940 -34.710 1.00 88.88 405 SER A N 1
ATOM 3201 C CA . SER A 1 405 ? 13.149 17.702 -35.947 1.00 88.88 405 SER A CA 1
ATOM 3202 C C . SER A 1 405 ? 14.370 18.545 -36.330 1.00 88.88 405 SER A C 1
ATOM 3204 O O . SER A 1 405 ? 14.762 18.560 -37.495 1.00 88.88 405 SER A O 1
ATOM 3206 N N . VAL A 1 406 ? 15.028 19.179 -35.353 1.00 89.62 406 VAL A N 1
ATOM 3207 C CA . VAL A 1 406 ? 16.272 19.934 -35.571 1.00 89.62 406 VAL A CA 1
ATOM 3208 C C . VAL A 1 406 ? 17.405 18.991 -35.974 1.00 89.62 406 VAL A C 1
ATOM 3210 O O . VAL A 1 406 ? 18.121 19.274 -36.935 1.00 89.62 406 VAL A O 1
ATOM 3213 N N . ALA A 1 407 ? 17.528 17.845 -35.297 1.00 88.19 407 ALA A N 1
ATOM 3214 C CA . ALA A 1 407 ? 18.488 16.805 -35.649 1.00 88.19 407 ALA A CA 1
ATOM 3215 C C . ALA A 1 407 ? 18.266 16.308 -37.083 1.00 88.19 407 ALA A C 1
ATOM 3217 O O . ALA A 1 407 ? 19.217 16.241 -37.850 1.00 88.19 407 ALA A O 1
ATOM 3218 N N . LEU A 1 408 ? 17.013 16.060 -37.480 1.00 89.88 408 LEU A N 1
ATOM 3219 C CA . LEU A 1 408 ? 16.666 15.625 -38.833 1.00 89.88 408 LEU A CA 1
ATOM 3220 C C . LEU A 1 408 ? 17.073 16.656 -39.895 1.00 89.88 408 LEU A C 1
ATOM 3222 O O . LEU A 1 408 ? 17.642 16.278 -40.916 1.00 89.88 408 LEU A O 1
ATOM 3226 N N . ILE A 1 409 ? 16.824 17.948 -39.657 1.00 92.25 409 ILE A N 1
ATOM 3227 C CA . ILE A 1 409 ? 17.260 19.023 -40.566 1.00 92.25 409 ILE A CA 1
ATOM 3228 C C . ILE A 1 409 ? 18.791 19.032 -40.683 1.00 92.25 409 ILE A C 1
ATOM 3230 O O . ILE A 1 409 ? 19.319 19.103 -41.793 1.00 92.25 409 ILE A O 1
ATOM 3234 N N . GLY A 1 410 ? 19.502 18.904 -39.558 1.00 89.50 410 GLY A N 1
ATOM 3235 C CA . GLY A 1 410 ? 20.963 18.798 -39.534 1.00 89.50 410 GLY A CA 1
ATOM 3236 C C . GLY A 1 410 ? 21.481 17.577 -40.299 1.00 89.50 410 GLY A C 1
ATOM 3237 O O . GLY A 1 410 ? 22.409 17.696 -41.098 1.00 89.50 410 GLY A O 1
ATOM 3238 N N . THR A 1 411 ? 20.841 16.419 -40.128 1.00 89.00 411 THR A N 1
ATOM 3239 C CA . THR A 1 411 ? 21.166 15.189 -40.857 1.00 89.00 411 THR A CA 1
ATOM 3240 C C . THR A 1 411 ? 20.935 15.345 -42.360 1.00 89.00 411 THR A C 1
ATOM 3242 O O . THR A 1 411 ? 21.796 14.949 -43.140 1.00 89.00 411 THR A O 1
ATOM 3245 N N . ILE A 1 412 ? 19.826 15.961 -42.790 1.00 90.19 412 ILE A N 1
ATOM 3246 C CA . ILE A 1 412 ? 19.563 16.241 -44.214 1.00 90.19 412 ILE A CA 1
ATOM 3247 C C . ILE A 1 412 ? 20.634 17.181 -44.781 1.00 90.19 412 ILE A C 1
ATOM 3249 O O . ILE A 1 412 ? 21.139 16.941 -45.876 1.00 90.19 412 ILE A O 1
ATOM 3253 N N . TYR A 1 413 ? 21.016 18.222 -44.039 1.00 90.19 413 TYR A N 1
ATOM 3254 C CA . TYR A 1 413 ? 22.073 19.142 -44.458 1.00 90.19 413 TYR A CA 1
ATOM 3255 C C . TYR A 1 413 ? 23.418 18.424 -44.645 1.00 90.19 413 TYR A C 1
ATOM 3257 O O . TYR A 1 413 ? 24.029 18.546 -45.708 1.00 90.19 413 TYR A O 1
ATOM 3265 N N . ILE A 1 414 ? 23.848 17.621 -43.663 1.00 88.06 414 ILE A N 1
ATOM 3266 C CA . ILE A 1 414 ? 25.064 16.800 -43.782 1.00 88.06 414 ILE A CA 1
ATOM 3267 C C . ILE A 1 414 ? 24.953 15.849 -44.971 1.00 88.06 414 ILE A C 1
ATOM 3269 O O . ILE A 1 414 ? 25.903 15.733 -45.741 1.00 88.06 414 ILE A O 1
ATOM 3273 N N . PHE A 1 415 ? 23.793 15.219 -45.157 1.00 87.56 415 PHE A N 1
ATOM 3274 C CA . PHE A 1 415 ? 23.566 14.308 -46.269 1.00 87.56 415 PHE A CA 1
ATOM 3275 C C . PHE A 1 415 ? 23.767 14.988 -47.627 1.00 87.56 415 PHE A C 1
ATOM 3277 O O . PHE A 1 415 ? 24.420 14.424 -48.499 1.00 87.56 415 PHE A O 1
ATOM 3284 N N . VAL A 1 416 ? 23.258 16.212 -47.799 1.00 87.94 416 VAL A N 1
ATOM 3285 C CA . VAL A 1 416 ? 23.399 16.986 -49.043 1.00 87.94 416 VAL A CA 1
ATOM 3286 C C . VAL A 1 416 ? 24.845 17.430 -49.276 1.00 87.94 416 VAL A C 1
ATOM 3288 O O . VAL A 1 416 ? 25.343 17.314 -50.396 1.00 87.94 416 VAL A O 1
ATOM 3291 N N . VAL A 1 417 ? 25.536 17.920 -48.241 1.00 86.88 417 VAL A N 1
ATOM 3292 C CA . VAL A 1 417 ? 26.907 18.447 -48.376 1.00 86.88 417 VAL A CA 1
ATOM 3293 C C . VAL A 1 417 ? 27.932 17.322 -48.564 1.00 86.88 417 VAL A C 1
ATOM 3295 O O . VAL A 1 417 ? 28.843 17.454 -49.379 1.00 86.88 417 VAL A O 1
ATOM 3298 N N . LEU A 1 418 ? 27.776 16.205 -47.849 1.00 85.31 418 LEU A N 1
ATOM 3299 C CA . LEU A 1 418 ? 28.708 15.073 -47.857 1.00 85.31 418 LEU A CA 1
ATOM 3300 C C . LEU A 1 418 ? 28.233 13.912 -48.750 1.00 85.31 418 LEU A C 1
ATOM 3302 O O . LEU A 1 418 ? 28.773 12.812 -48.658 1.00 85.31 418 LEU A O 1
ATOM 3306 N N . TYR A 1 419 ? 27.275 14.130 -49.661 1.00 84.25 419 TYR A N 1
ATOM 3307 C CA . TYR A 1 419 ? 26.759 13.066 -50.540 1.00 84.25 419 TYR A CA 1
ATOM 3308 C C . TYR A 1 419 ? 27.852 12.387 -51.389 1.00 84.25 419 TYR A C 1
ATOM 3310 O O . TYR A 1 419 ? 27.713 11.234 -51.789 1.00 84.25 419 TYR A O 1
ATOM 3318 N N . ARG A 1 420 ? 28.952 13.099 -51.674 1.00 81.94 420 ARG A N 1
ATOM 3319 C CA . ARG A 1 420 ? 30.105 12.582 -52.434 1.00 81.94 420 ARG A CA 1
ATOM 3320 C C . ARG A 1 420 ? 31.233 12.014 -51.567 1.00 81.94 420 ARG A C 1
ATOM 3322 O O . ARG A 1 420 ? 32.235 11.566 -52.119 1.00 81.94 420 ARG A O 1
ATOM 3329 N N . SER A 1 421 ? 31.096 12.059 -50.247 1.00 81.88 421 SER A N 1
ATOM 3330 C CA . SER A 1 421 ? 32.089 11.559 -49.294 1.00 81.88 421 SER A CA 1
ATOM 3331 C C . SER A 1 421 ? 31.930 10.052 -49.055 1.00 81.88 421 SER A C 1
ATOM 3333 O O . SER A 1 421 ? 31.038 9.399 -49.598 1.00 81.88 421 SER A O 1
ATOM 3335 N N . ASN A 1 422 ? 32.800 9.480 -48.220 1.00 85.25 422 ASN A N 1
ATOM 3336 C CA . ASN A 1 422 ? 32.703 8.078 -47.825 1.00 85.25 422 ASN A CA 1
ATOM 3337 C C . ASN A 1 422 ? 31.377 7.797 -47.101 1.00 85.25 422 ASN A C 1
ATOM 3339 O O . ASN A 1 422 ? 30.999 8.509 -46.170 1.00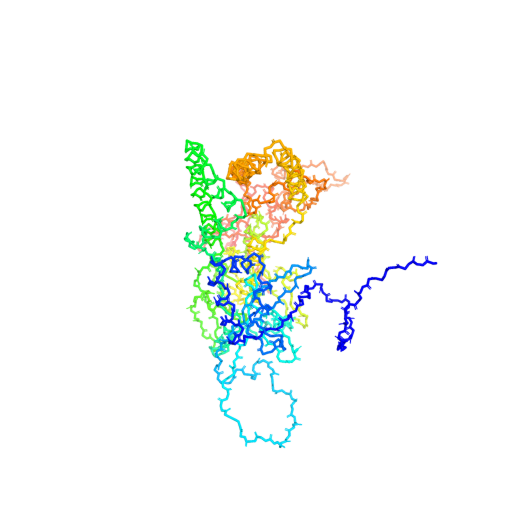 85.25 422 ASN A O 1
ATOM 3343 N N . VAL A 1 423 ? 30.699 6.709 -47.483 1.00 84.88 423 VAL A N 1
ATOM 3344 C CA . VAL A 1 423 ? 29.408 6.305 -46.892 1.00 84.88 423 VAL A CA 1
ATOM 3345 C C . VAL A 1 423 ? 29.528 6.064 -45.383 1.00 84.88 423 VAL A C 1
ATOM 3347 O O . VAL A 1 423 ? 28.613 6.387 -44.633 1.00 84.88 423 VAL A O 1
ATOM 3350 N N . SER A 1 424 ? 30.666 5.539 -44.919 1.00 82.94 424 SER A N 1
ATOM 3351 C CA . SER A 1 424 ? 30.936 5.337 -43.491 1.00 82.94 424 SER A CA 1
ATOM 3352 C C . SER A 1 424 ? 30.947 6.653 -42.712 1.00 82.94 424 SER A C 1
ATOM 3354 O O . SER A 1 424 ? 30.286 6.763 -41.683 1.00 82.94 424 SER A O 1
ATOM 3356 N N . GLU A 1 425 ? 31.643 7.664 -43.226 1.00 82.69 425 GLU A N 1
ATOM 3357 C CA . GLU A 1 425 ? 31.730 8.993 -42.617 1.00 82.69 425 GLU A CA 1
ATOM 3358 C C . GLU A 1 425 ? 30.367 9.695 -42.615 1.00 82.69 425 GLU A C 1
ATOM 3360 O O . GLU A 1 425 ? 29.961 10.265 -41.603 1.00 82.69 425 GLU A O 1
ATOM 3365 N N . LEU A 1 426 ? 29.614 9.570 -43.712 1.00 86.44 426 LEU A N 1
ATOM 3366 C CA . LEU A 1 426 ? 28.252 10.088 -43.833 1.00 86.44 426 LEU A CA 1
ATOM 3367 C C . LEU A 1 426 ? 27.320 9.513 -42.756 1.00 86.44 426 LEU A C 1
ATOM 3369 O O . LEU A 1 426 ? 26.576 10.259 -42.116 1.00 86.44 426 LEU A O 1
ATOM 3373 N N . VAL A 1 427 ? 27.366 8.192 -42.548 1.00 85.31 427 VAL A N 1
ATOM 3374 C CA . VAL A 1 427 ? 26.529 7.491 -41.562 1.00 85.31 427 VAL A CA 1
ATOM 3375 C C . VAL A 1 427 ? 26.925 7.872 -40.137 1.00 85.31 427 VAL A C 1
ATOM 3377 O O . VAL A 1 427 ? 26.045 8.214 -39.347 1.00 85.31 427 VAL A O 1
ATOM 3380 N N . ILE A 1 428 ? 28.223 7.872 -39.813 1.00 85.50 428 ILE A N 1
ATOM 3381 C CA . ILE A 1 428 ? 28.712 8.217 -38.468 1.00 85.50 428 ILE A CA 1
ATOM 3382 C C . ILE A 1 428 ? 28.325 9.659 -38.115 1.00 85.50 428 ILE A C 1
ATOM 3384 O O . ILE A 1 428 ? 27.697 9.878 -37.081 1.00 85.50 428 ILE A O 1
ATOM 3388 N N . ARG A 1 429 ? 28.587 10.630 -39.003 1.00 84.94 429 ARG A N 1
ATOM 3389 C CA . ARG A 1 429 ? 28.240 12.048 -38.779 1.00 84.94 429 ARG A CA 1
ATOM 3390 C C . ARG A 1 429 ? 26.734 12.289 -38.671 1.00 84.94 429 ARG A C 1
ATOM 3392 O O . ARG A 1 429 ? 26.296 13.115 -37.876 1.00 84.94 429 ARG A O 1
ATOM 3399 N N . SER A 1 430 ? 25.935 11.560 -39.449 1.00 85.94 430 SER A N 1
ATOM 3400 C CA . SER A 1 430 ? 24.470 11.654 -39.400 1.00 85.94 430 SER A CA 1
ATOM 3401 C C . SER A 1 430 ? 23.902 11.156 -38.074 1.00 85.94 430 SER A C 1
ATOM 3403 O O . SER A 1 430 ? 23.013 11.793 -37.509 1.00 85.94 430 SER A O 1
ATOM 3405 N N . LEU A 1 431 ? 24.410 10.024 -37.580 1.00 85.62 431 LEU A N 1
ATOM 3406 C CA . LEU A 1 431 ? 23.986 9.451 -36.306 1.00 85.62 431 LEU A CA 1
ATOM 3407 C C . LEU A 1 431 ? 24.524 10.263 -35.112 1.00 85.62 431 LEU A C 1
ATOM 3409 O O . LEU A 1 431 ? 23.825 10.380 -34.107 1.00 85.62 431 LEU A O 1
ATOM 3413 N N . ASP A 1 432 ? 25.706 10.874 -35.235 1.00 85.69 432 ASP A N 1
ATOM 3414 C CA . ASP A 1 432 ? 26.300 11.712 -34.186 1.00 85.69 432 ASP A CA 1
ATOM 3415 C C . ASP A 1 432 ? 25.403 12.916 -33.841 1.00 85.69 432 ASP A C 1
ATOM 3417 O O . ASP A 1 432 ? 25.083 13.137 -32.670 1.00 85.69 432 ASP A O 1
ATOM 3421 N N . ILE A 1 433 ? 24.853 13.606 -34.853 1.00 86.88 433 ILE A N 1
ATOM 3422 C CA . ILE A 1 433 ? 23.862 14.686 -34.656 1.00 86.88 433 ILE A CA 1
ATOM 3423 C C . ILE A 1 433 ? 22.670 14.213 -33.815 1.00 86.88 433 ILE A C 1
ATOM 3425 O O . ILE A 1 433 ? 22.213 14.930 -32.920 1.00 86.88 433 ILE A O 1
ATOM 3429 N N . VAL A 1 434 ? 22.163 13.008 -34.085 1.00 82.19 434 VAL A N 1
ATOM 3430 C CA . VAL A 1 434 ? 21.034 12.439 -33.338 1.00 82.19 434 VAL A CA 1
ATOM 3431 C C . VAL A 1 434 ? 21.430 12.181 -31.883 1.00 82.19 434 VAL A C 1
ATOM 3433 O O . VAL A 1 434 ? 20.650 12.486 -30.979 1.00 82.19 434 VAL A O 1
ATOM 3436 N N . THR A 1 435 ? 22.645 11.678 -31.637 1.00 81.25 435 THR A N 1
ATOM 3437 C CA . THR A 1 435 ? 23.148 11.424 -30.276 1.00 81.25 435 THR A CA 1
ATOM 3438 C C . THR A 1 435 ? 23.407 12.689 -29.465 1.00 81.25 435 THR A C 1
ATOM 3440 O O . THR A 1 435 ? 23.125 12.703 -28.268 1.00 81.25 435 THR A O 1
ATOM 3443 N N . ILE A 1 436 ? 23.858 13.770 -30.106 1.00 81.00 436 ILE A N 1
ATOM 3444 C CA . ILE A 1 436 ? 24.077 15.075 -29.464 1.00 81.00 436 ILE A CA 1
ATOM 3445 C C . ILE A 1 436 ? 22.744 15.741 -29.090 1.00 81.00 436 ILE A C 1
ATOM 3447 O O . ILE A 1 436 ? 22.657 16.429 -28.072 1.00 81.00 436 ILE A O 1
ATOM 3451 N N . ALA A 1 437 ? 21.693 15.531 -29.888 1.00 79.88 437 ALA A N 1
ATOM 3452 C CA . ALA A 1 437 ? 20.404 16.184 -29.684 1.00 79.88 437 ALA A CA 1
ATOM 3453 C C . ALA A 1 437 ? 19.687 15.746 -28.395 1.00 79.88 437 ALA A C 1
ATOM 3455 O O . ALA A 1 437 ? 18.954 16.545 -27.815 1.00 79.88 437 ALA A O 1
ATOM 3456 N N . VAL A 1 438 ? 19.878 14.505 -27.931 1.00 73.69 438 VAL A N 1
ATOM 3457 C CA . VAL A 1 438 ? 19.193 13.968 -26.743 1.00 73.69 438 VAL A CA 1
ATOM 3458 C C . VAL A 1 438 ? 20.184 13.854 -25.581 1.00 73.69 438 VAL A C 1
ATOM 3460 O O . VAL A 1 438 ? 21.023 12.957 -25.591 1.00 73.69 438 VAL A O 1
ATOM 3463 N N . PRO A 1 439 ? 20.095 14.711 -24.542 1.00 69.62 439 PRO A N 1
ATOM 3464 C CA . PRO A 1 439 ? 21.090 14.727 -23.477 1.00 69.62 439 PRO A CA 1
ATOM 3465 C C . PRO A 1 439 ? 21.074 13.420 -22.667 1.00 69.62 439 PRO A C 1
ATOM 3467 O O . PRO A 1 439 ? 20.099 13.172 -21.950 1.00 69.62 439 PRO A O 1
ATOM 3470 N N . PRO A 1 440 ? 22.164 12.629 -22.666 1.00 65.19 440 PRO A N 1
ATOM 3471 C CA . PRO A 1 440 ? 22.258 11.351 -21.955 1.00 65.19 440 PRO A CA 1
ATOM 3472 C C . PRO A 1 440 ? 22.359 11.505 -20.427 1.00 65.19 440 PRO A C 1
ATOM 3474 O O . PRO A 1 440 ? 22.512 10.519 -19.714 1.00 65.19 440 PRO A O 1
ATOM 3477 N N . ALA A 1 441 ? 22.190 12.718 -19.891 1.00 67.88 441 ALA A N 1
ATOM 3478 C CA . ALA A 1 441 ? 22.062 12.981 -18.456 1.00 67.88 441 ALA A CA 1
ATOM 3479 C C . ALA A 1 441 ? 20.629 13.332 -17.992 1.00 67.88 441 ALA A C 1
ATOM 3481 O O . ALA A 1 441 ? 20.398 13.457 -16.791 1.00 67.88 441 ALA A O 1
ATOM 3482 N N . LEU A 1 442 ? 19.656 13.505 -18.899 1.00 72.94 442 LEU A N 1
ATOM 3483 C CA . LEU A 1 442 ? 18.358 14.117 -18.574 1.00 72.94 442 LEU A CA 1
ATOM 3484 C C . LEU A 1 442 ? 17.498 13.289 -17.572 1.00 72.94 442 LEU A C 1
ATOM 3486 O O . LEU A 1 442 ? 17.208 13.793 -16.488 1.00 72.94 442 LEU A O 1
ATOM 3490 N N . PRO A 1 443 ? 17.108 12.031 -17.845 1.00 64.31 443 PRO A N 1
ATOM 3491 C CA . PRO A 1 443 ? 16.486 11.115 -16.883 1.00 64.31 443 PRO A CA 1
ATOM 3492 C C . PRO A 1 443 ? 17.218 10.934 -15.554 1.00 64.31 443 PRO A C 1
ATOM 3494 O O . PRO A 1 443 ? 16.573 10.935 -14.502 1.00 64.31 443 PRO A O 1
ATOM 3497 N N . ALA A 1 444 ? 18.549 10.834 -15.578 1.00 67.94 444 ALA A N 1
ATOM 3498 C CA . ALA A 1 444 ? 19.345 10.759 -14.355 1.00 67.94 444 ALA A CA 1
ATOM 3499 C C . ALA A 1 444 ? 19.185 12.038 -13.513 1.00 67.94 444 ALA A C 1
ATOM 3501 O O . ALA A 1 444 ? 18.979 11.964 -12.298 1.00 67.94 444 ALA A O 1
ATOM 3502 N N . ALA A 1 445 ? 19.188 13.212 -14.156 1.00 75.19 445 ALA A N 1
ATOM 3503 C CA . ALA A 1 445 ? 18.960 14.495 -13.497 1.00 75.19 445 ALA A CA 1
ATOM 3504 C C . ALA A 1 445 ? 17.540 14.614 -12.912 1.00 75.19 445 ALA A C 1
ATOM 3506 O O . ALA A 1 445 ? 17.389 15.069 -11.777 1.00 75.19 445 ALA A O 1
ATOM 3507 N N . ILE A 1 446 ? 16.505 14.159 -13.631 1.00 75.25 446 ILE A N 1
ATOM 3508 C CA . ILE A 1 446 ? 15.108 14.163 -13.148 1.00 75.25 446 ILE A CA 1
ATOM 3509 C C . ILE A 1 446 ? 14.955 13.276 -11.902 1.00 75.25 446 ILE A C 1
ATOM 3511 O O . ILE A 1 446 ? 14.343 13.682 -10.906 1.00 75.25 446 ILE A O 1
ATOM 3515 N N . THR A 1 447 ? 15.538 12.078 -11.941 1.00 70.75 447 THR A N 1
ATOM 3516 C CA . THR A 1 447 ? 15.481 11.110 -10.837 1.00 70.75 447 THR A CA 1
ATOM 3517 C C . THR A 1 447 ? 16.215 11.656 -9.614 1.00 70.75 447 THR A C 1
ATOM 3519 O O . THR A 1 447 ? 15.623 11.780 -8.540 1.00 70.75 447 THR A O 1
ATOM 3522 N N . THR A 1 448 ? 17.457 12.116 -9.800 1.00 74.12 448 THR A N 1
ATOM 3523 C CA . THR A 1 448 ? 18.282 12.720 -8.738 1.00 74.12 448 THR A CA 1
ATOM 3524 C C . THR A 1 448 ? 17.604 13.940 -8.111 1.00 74.12 448 THR A C 1
ATOM 3526 O O . THR A 1 448 ? 17.593 14.083 -6.887 1.00 74.12 448 THR A O 1
ATOM 3529 N N . GLY A 1 449 ? 16.980 14.799 -8.924 1.00 82.25 449 GLY A N 1
ATOM 3530 C CA . GLY A 1 449 ? 16.228 15.957 -8.436 1.00 82.25 449 GLY A CA 1
ATOM 3531 C C . GLY A 1 449 ? 15.047 15.561 -7.545 1.00 82.25 449 GLY A C 1
ATOM 3532 O O . GLY A 1 449 ? 14.843 16.156 -6.484 1.00 82.25 449 GLY A O 1
ATOM 3533 N N . THR A 1 450 ? 14.313 14.512 -7.925 1.00 80.31 450 THR A N 1
ATOM 3534 C CA . THR A 1 450 ? 13.176 13.993 -7.144 1.00 80.31 450 THR A CA 1
ATOM 3535 C C . THR A 1 450 ? 13.639 13.401 -5.809 1.00 80.31 450 THR A C 1
ATOM 3537 O O . THR A 1 450 ? 13.058 13.698 -4.763 1.00 80.31 450 THR A O 1
ATOM 3540 N N . ILE A 1 451 ? 14.732 12.634 -5.815 1.00 78.69 451 ILE A N 1
ATOM 3541 C CA . ILE A 1 451 ? 15.346 12.064 -4.604 1.00 78.69 451 ILE A CA 1
ATOM 3542 C C . ILE A 1 451 ? 15.820 13.170 -3.657 1.00 78.69 451 ILE A C 1
ATOM 3544 O O . ILE A 1 451 ? 15.563 13.121 -2.450 1.00 78.69 451 ILE A O 1
ATOM 3548 N N . TYR A 1 452 ? 16.497 14.191 -4.188 1.00 85.19 452 TYR A N 1
ATOM 3549 C CA . TYR A 1 452 ? 16.963 15.322 -3.391 1.00 85.19 452 TYR A CA 1
ATOM 3550 C C . TYR A 1 452 ? 15.790 16.064 -2.736 1.00 85.19 452 TYR A C 1
ATOM 3552 O O . TYR A 1 452 ? 15.822 16.345 -1.533 1.00 85.19 452 TYR A O 1
ATOM 3560 N N . ALA A 1 453 ? 14.715 16.311 -3.493 1.00 89.44 453 ALA A N 1
ATOM 3561 C CA . ALA A 1 453 ? 13.498 16.919 -2.967 1.00 89.44 453 ALA A CA 1
ATOM 3562 C C . ALA A 1 453 ? 12.858 16.067 -1.856 1.00 89.44 453 ALA A C 1
ATOM 3564 O O . ALA A 1 453 ? 12.489 16.609 -0.813 1.00 89.44 453 ALA A O 1
ATOM 3565 N N . GLN A 1 454 ? 12.798 14.743 -2.029 1.00 85.56 454 GLN A N 1
ATOM 3566 C CA . GLN A 1 454 ? 12.284 13.816 -1.017 1.00 85.56 454 GLN A CA 1
ATOM 3567 C C . GLN A 1 454 ? 13.121 13.849 0.270 1.00 85.56 454 GLN A C 1
ATOM 3569 O O . GLN A 1 454 ? 12.565 13.935 1.366 1.00 85.56 454 GLN A O 1
ATOM 3574 N N . ARG A 1 455 ? 14.458 13.823 0.160 1.00 84.19 455 ARG A N 1
ATOM 3575 C CA . ARG A 1 455 ? 15.361 13.917 1.323 1.00 84.19 455 ARG A CA 1
ATOM 3576 C C . ARG A 1 455 ? 15.171 15.235 2.077 1.00 84.19 455 ARG A C 1
ATOM 3578 O O . ARG A 1 455 ? 15.094 15.220 3.304 1.00 84.19 455 ARG A O 1
ATOM 3585 N N . ARG A 1 456 ? 15.034 16.351 1.354 1.00 91.50 456 ARG A N 1
ATOM 3586 C CA . ARG A 1 456 ? 14.772 17.678 1.936 1.00 91.50 456 ARG A CA 1
ATOM 3587 C C . ARG A 1 456 ? 13.432 17.736 2.678 1.00 91.50 456 ARG A C 1
ATOM 3589 O O . ARG A 1 456 ? 13.361 18.329 3.748 1.00 91.50 456 ARG A O 1
ATOM 3596 N N . LEU A 1 457 ? 12.379 17.125 2.130 1.00 91.44 457 LEU A N 1
ATOM 3597 C CA . LEU A 1 457 ? 11.067 17.039 2.787 1.00 91.44 457 LEU A CA 1
ATOM 3598 C C . LEU A 1 457 ? 11.130 16.191 4.062 1.00 91.44 457 LEU A C 1
ATOM 3600 O O . LEU A 1 457 ? 10.632 16.612 5.104 1.00 91.44 457 LEU A O 1
ATOM 3604 N N . LYS A 1 458 ? 11.843 15.060 4.012 1.00 86.00 458 LYS A N 1
ATOM 3605 C CA . LYS A 1 458 ? 12.026 14.173 5.167 1.00 86.00 458 LYS A CA 1
ATOM 3606 C C . LYS A 1 458 ? 12.702 14.873 6.349 1.00 86.00 458 LYS A C 1
ATOM 3608 O O . LYS A 1 458 ? 12.307 14.653 7.487 1.00 86.00 458 LYS A O 1
ATOM 3613 N N . GLN A 1 459 ? 13.686 15.738 6.094 1.00 89.69 459 GLN A N 1
ATOM 3614 C CA . GLN A 1 459 ? 14.336 16.539 7.144 1.00 89.69 459 GLN A CA 1
ATOM 3615 C C . GLN A 1 459 ? 13.371 17.497 7.862 1.00 89.69 459 GLN A C 1
ATOM 3617 O O . GLN A 1 459 ? 13.656 17.911 8.979 1.00 89.69 459 GLN A O 1
ATOM 3622 N N . ARG A 1 460 ? 12.233 17.834 7.244 1.00 92.12 460 ARG A N 1
ATOM 3623 C CA . ARG A 1 460 ? 11.169 18.659 7.833 1.00 92.12 460 ARG A CA 1
ATOM 3624 C C . ARG A 1 460 ? 10.009 17.832 8.399 1.00 92.12 460 ARG A C 1
ATOM 3626 O O . ARG A 1 460 ? 8.942 18.382 8.628 1.00 92.12 460 ARG A O 1
ATOM 3633 N N . GLY A 1 461 ? 10.181 16.518 8.562 1.00 85.88 461 GLY A N 1
ATOM 3634 C CA . GLY A 1 461 ? 9.118 15.624 9.032 1.00 85.88 461 GLY A CA 1
ATOM 3635 C C . GLY A 1 461 ? 8.040 15.311 7.987 1.00 85.88 461 GLY A C 1
ATOM 3636 O O . GLY A 1 461 ? 7.042 14.687 8.322 1.00 85.88 461 GLY A O 1
ATOM 3637 N N . ILE A 1 462 ? 8.226 15.704 6.719 1.00 86.38 462 ILE A N 1
ATOM 3638 C CA . ILE A 1 462 ? 7.274 15.412 5.639 1.00 86.38 462 ILE A CA 1
ATOM 3639 C C . ILE A 1 462 ? 7.724 14.143 4.917 1.00 86.38 462 ILE A C 1
ATOM 3641 O O . ILE A 1 462 ? 8.702 14.137 4.159 1.00 86.38 462 ILE A O 1
ATOM 3645 N N . PHE A 1 463 ? 6.995 13.054 5.134 1.00 79.06 463 PHE A N 1
ATOM 3646 C CA . PHE A 1 463 ? 7.297 11.758 4.540 1.00 79.06 463 PHE A CA 1
ATOM 3647 C C . PHE A 1 463 ? 6.507 11.575 3.246 1.00 79.06 463 PHE A C 1
ATOM 3649 O O . PHE A 1 463 ? 5.299 11.369 3.251 1.00 79.06 463 PHE A O 1
ATOM 3656 N N . CYS A 1 464 ? 7.199 11.650 2.108 1.00 74.44 464 CYS A N 1
ATOM 3657 C CA . CYS A 1 464 ? 6.578 11.370 0.819 1.00 74.44 464 CYS A CA 1
ATOM 3658 C C . CYS A 1 464 ? 6.642 9.872 0.517 1.00 74.44 464 CYS A C 1
ATOM 3660 O O . CYS A 1 464 ? 7.734 9.307 0.392 1.00 74.44 464 CYS A O 1
ATOM 3662 N N . ILE A 1 465 ? 5.466 9.267 0.370 1.00 67.31 465 ILE A N 1
ATOM 3663 C CA . ILE A 1 465 ? 5.314 7.841 0.094 1.00 67.31 465 ILE A CA 1
ATOM 3664 C C . ILE A 1 465 ? 5.445 7.536 -1.413 1.00 67.31 465 ILE A C 1
ATOM 3666 O O . ILE A 1 465 ? 5.992 6.507 -1.791 1.00 67.31 465 ILE A O 1
ATOM 3670 N N . SER A 1 466 ? 5.028 8.465 -2.283 1.00 67.31 466 SER A N 1
ATOM 3671 C CA . SER A 1 466 ? 5.099 8.330 -3.746 1.00 67.31 466 SER A CA 1
ATOM 3672 C C . SER A 1 466 ? 5.913 9.480 -4.368 1.00 67.31 466 SER A C 1
ATOM 3674 O O . SER A 1 466 ? 5.335 10.532 -4.669 1.00 67.31 466 SER A O 1
ATOM 3676 N N . PRO A 1 467 ? 7.225 9.300 -4.633 1.00 72.44 467 PRO A N 1
ATOM 3677 C CA . PRO A 1 467 ? 8.116 10.365 -5.106 1.00 72.44 467 PRO A CA 1
ATOM 3678 C C . PRO A 1 467 ? 7.650 11.129 -6.361 1.00 72.44 467 PRO A C 1
ATOM 3680 O O . PRO A 1 467 ? 7.777 12.355 -6.369 1.00 72.44 467 PRO A O 1
ATOM 3683 N N . PRO A 1 468 ? 7.039 10.499 -7.391 1.00 70.44 468 PRO A N 1
ATOM 3684 C CA . PRO A 1 468 ? 6.538 11.236 -8.557 1.00 70.44 468 PRO A CA 1
ATOM 3685 C C . PRO A 1 468 ? 5.502 12.321 -8.218 1.00 70.44 468 PRO A C 1
ATOM 3687 O O . PRO A 1 468 ? 5.401 13.321 -8.932 1.00 70.44 468 PRO A O 1
ATOM 3690 N N . ARG A 1 469 ? 4.764 12.176 -7.104 1.00 77.19 469 ARG A N 1
ATOM 3691 C CA . ARG A 1 469 ? 3.752 13.152 -6.666 1.00 77.19 469 ARG A CA 1
ATOM 3692 C C . ARG A 1 469 ? 4.365 14.461 -6.160 1.00 77.19 469 ARG A C 1
ATOM 3694 O O . ARG A 1 469 ? 3.687 15.482 -6.198 1.00 77.19 469 ARG A O 1
ATOM 3701 N N . ILE A 1 470 ? 5.651 14.480 -5.792 1.00 83.50 470 ILE A N 1
ATOM 3702 C CA . ILE A 1 470 ? 6.354 15.701 -5.354 1.00 83.50 470 ILE A CA 1
ATOM 3703 C C . ILE A 1 470 ? 6.284 16.791 -6.435 1.00 83.50 470 ILE A C 1
ATOM 3705 O O . ILE A 1 470 ? 6.019 17.954 -6.134 1.00 83.50 470 ILE A O 1
ATOM 3709 N N . ASN A 1 471 ? 6.452 16.415 -7.707 1.00 79.50 471 ASN A N 1
ATOM 3710 C CA . ASN A 1 471 ? 6.387 17.358 -8.827 1.00 79.50 471 ASN A CA 1
ATOM 3711 C C . ASN A 1 471 ? 4.962 17.874 -9.092 1.00 79.50 471 ASN A C 1
ATOM 3713 O O . ASN A 1 471 ? 4.790 18.942 -9.679 1.00 79.50 471 ASN A O 1
ATOM 3717 N N . ILE A 1 472 ? 3.939 17.127 -8.666 1.00 78.06 472 ILE A N 1
ATOM 3718 C CA . ILE A 1 472 ? 2.527 17.499 -8.814 1.00 78.06 472 ILE A CA 1
ATOM 3719 C C . ILE A 1 472 ? 2.142 18.536 -7.764 1.00 78.06 472 ILE A C 1
ATOM 3721 O O . ILE A 1 472 ? 1.448 19.492 -8.102 1.00 78.06 472 ILE A O 1
ATOM 3725 N N . CYS A 1 473 ? 2.650 18.410 -6.534 1.00 82.00 473 CYS A N 1
ATOM 3726 C CA . CYS A 1 473 ? 2.394 19.366 -5.453 1.00 82.00 473 CYS A CA 1
ATOM 3727 C C . CYS A 1 473 ? 2.727 20.816 -5.847 1.00 82.00 473 CYS A C 1
ATOM 3729 O O . CYS A 1 473 ? 2.038 21.735 -5.422 1.00 82.00 473 CYS A O 1
ATOM 3731 N N . GLY A 1 474 ? 3.728 21.033 -6.711 1.00 81.94 474 GLY A N 1
ATOM 3732 C CA . GLY A 1 474 ? 4.079 22.365 -7.220 1.00 81.94 474 GLY A CA 1
ATOM 3733 C C . GLY A 1 474 ? 3.101 22.961 -8.245 1.00 81.94 474 GLY A C 1
ATOM 3734 O O . GLY A 1 474 ? 3.267 24.113 -8.632 1.00 81.94 474 GLY A O 1
ATOM 3735 N N . LYS A 1 475 ? 2.111 22.195 -8.716 1.00 80.31 475 LYS A N 1
ATOM 3736 C CA . LYS A 1 475 ? 1.110 22.618 -9.716 1.00 80.31 475 LYS A CA 1
ATOM 3737 C C . LYS A 1 475 ? -0.323 22.603 -9.182 1.00 80.31 475 LYS A C 1
ATOM 3739 O O . LYS A 1 475 ? -1.258 22.769 -9.963 1.00 80.31 475 LYS A O 1
ATOM 3744 N N . VAL A 1 476 ? -0.504 22.369 -7.886 1.00 85.75 476 VAL A N 1
ATOM 3745 C CA . VAL A 1 476 ? -1.827 22.369 -7.258 1.00 85.75 476 VAL A CA 1
ATOM 3746 C C . VAL A 1 476 ? -2.387 23.792 -7.277 1.00 85.75 476 VAL A C 1
ATOM 3748 O O . VAL A 1 476 ? -1.717 24.730 -6.857 1.00 85.75 476 VAL A O 1
ATOM 3751 N N . SER A 1 477 ? -3.609 23.949 -7.788 1.00 89.69 477 SER A N 1
ATOM 3752 C CA . SER A 1 477 ? -4.325 25.233 -7.845 1.00 89.69 477 SER A CA 1
ATOM 3753 C C . SER A 1 477 ? -5.487 25.326 -6.856 1.00 89.69 477 SER A C 1
ATOM 3755 O O . SER A 1 477 ? -5.957 26.421 -6.574 1.00 89.69 477 SER A O 1
ATOM 3757 N N . LEU A 1 478 ? -5.967 24.186 -6.358 1.00 93.19 478 LEU A N 1
ATOM 3758 C CA . LEU A 1 478 ? -7.061 24.087 -5.400 1.00 93.19 478 LEU A CA 1
ATOM 3759 C C . LEU A 1 478 ? -6.576 23.286 -4.196 1.00 93.19 478 LEU A C 1
ATOM 3761 O O . LEU A 1 478 ? -6.147 22.143 -4.349 1.00 93.19 478 LEU A O 1
ATOM 3765 N N . PHE A 1 479 ? -6.661 23.889 -3.017 1.00 90.38 479 PHE A N 1
ATOM 3766 C CA . PHE A 1 479 ? -6.399 23.219 -1.752 1.00 90.38 479 PHE A CA 1
ATOM 3767 C C . PHE A 1 479 ? -7.742 22.936 -1.085 1.00 90.38 479 PHE A C 1
ATOM 3769 O O . PHE A 1 479 ? -8.444 23.863 -0.684 1.00 90.38 479 PHE A O 1
ATOM 3776 N N . CYS A 1 480 ? -8.107 21.660 -1.008 1.00 92.00 480 CYS A N 1
ATOM 3777 C CA . CYS A 1 480 ? -9.240 21.209 -0.213 1.00 92.00 480 CYS A CA 1
ATOM 3778 C C . CYS A 1 480 ? -8.715 20.876 1.180 1.00 92.00 480 CYS A C 1
ATOM 3780 O O . CYS A 1 480 ? -7.822 20.040 1.309 1.00 92.00 480 CYS A O 1
ATOM 3782 N N . PHE A 1 481 ? -9.249 21.539 2.198 1.00 87.00 481 PHE A N 1
ATOM 3783 C CA . PHE A 1 481 ? -8.928 21.244 3.587 1.00 87.00 481 PHE A CA 1
ATOM 3784 C C . PHE A 1 481 ? -10.106 20.518 4.212 1.00 87.00 481 PHE A C 1
ATOM 3786 O O . PHE A 1 481 ? -11.243 20.977 4.091 1.00 87.00 481 PHE A O 1
ATOM 3793 N N . ASP A 1 482 ? -9.822 19.407 4.882 1.00 84.56 482 ASP A N 1
ATOM 3794 C CA . ASP A 1 482 ? -10.750 18.898 5.879 1.00 84.56 482 ASP A CA 1
ATOM 3795 C C . ASP A 1 482 ? -10.710 19.816 7.113 1.00 84.56 482 ASP A C 1
ATOM 3797 O O . ASP A 1 482 ? -9.725 20.523 7.347 1.00 84.56 482 ASP A O 1
ATOM 3801 N N . LYS A 1 483 ? -11.795 19.872 7.882 1.00 85.44 483 LYS A N 1
ATOM 3802 C CA . LYS A 1 483 ? -11.876 20.730 9.069 1.00 85.44 483 LYS A CA 1
ATOM 3803 C C . LYS A 1 483 ? -11.240 20.039 10.270 1.00 85.44 483 LYS A C 1
ATOM 3805 O O . LYS A 1 483 ? -10.268 20.545 10.827 1.00 85.44 483 LYS A O 1
ATOM 3810 N N . THR A 1 484 ? -11.826 18.919 10.679 1.00 69.19 484 THR A N 1
ATOM 3811 C CA . THR A 1 484 ? -11.454 18.198 11.901 1.00 69.19 484 THR A CA 1
ATOM 3812 C C . THR A 1 484 ? -10.146 17.445 11.665 1.00 69.19 484 THR A C 1
ATOM 3814 O O . THR A 1 484 ? -9.956 16.902 10.584 1.00 69.19 484 THR A O 1
ATOM 3817 N N . GLY A 1 485 ? -9.209 17.496 12.612 1.00 71.19 485 GLY A N 1
ATOM 3818 C CA . GLY A 1 485 ? -7.905 16.828 12.496 1.00 71.19 485 GLY A CA 1
ATOM 3819 C C . GLY A 1 485 ? -6.921 17.478 11.509 1.00 71.19 485 GLY A C 1
ATOM 3820 O O . GLY A 1 485 ? -5.751 17.106 11.477 1.00 71.19 485 GLY A O 1
ATOM 3821 N N . THR A 1 486 ? -7.355 18.475 10.724 1.00 80.06 486 THR A N 1
ATOM 3822 C CA . THR A 1 486 ? -6.511 19.196 9.752 1.00 80.06 486 THR A CA 1
ATOM 3823 C C . THR A 1 486 ? -6.412 20.694 10.049 1.00 80.06 486 THR A C 1
ATOM 3825 O O . THR A 1 486 ? -5.309 21.209 10.223 1.00 80.06 486 THR A O 1
ATOM 3828 N N . LEU A 1 487 ? -7.538 21.419 10.082 1.00 85.12 487 LEU A N 1
ATOM 3829 C CA . LEU A 1 487 ? -7.558 22.851 10.424 1.00 85.12 487 LEU A CA 1
ATOM 3830 C C . LEU A 1 487 ? -7.721 23.075 11.924 1.00 85.12 487 LEU A C 1
ATOM 3832 O O . LEU A 1 487 ? -7.186 24.041 12.466 1.00 85.12 487 LEU A O 1
ATOM 3836 N N . THR A 1 488 ? -8.486 22.202 12.575 1.00 80.81 488 THR A N 1
ATOM 3837 C CA . THR A 1 488 ? -8.649 22.179 14.025 1.00 80.81 488 THR A CA 1
ATOM 3838 C C . THR A 1 488 ? -7.948 20.959 14.592 1.00 80.81 488 THR A C 1
ATOM 3840 O O . THR A 1 488 ? -7.937 19.901 13.960 1.00 80.81 488 THR A O 1
ATOM 3843 N N . GLU A 1 489 ? -7.417 21.091 15.804 1.00 70.88 489 GLU A N 1
ATOM 3844 C CA . GLU A 1 489 ? -7.003 19.929 16.585 1.00 70.88 489 GLU A CA 1
ATOM 3845 C C . GLU A 1 489 ? -8.196 18.988 16.802 1.00 70.88 489 GLU A C 1
ATOM 3847 O O . GLU A 1 489 ? -9.366 19.384 16.700 1.00 70.88 489 GLU A O 1
ATOM 3852 N N . GLU A 1 490 ? -7.895 17.719 17.048 1.00 61.28 490 GLU A N 1
ATOM 3853 C CA . GLU A 1 490 ? -8.908 16.749 17.424 1.00 61.28 490 GLU A CA 1
ATOM 3854 C C . GLU A 1 490 ? -9.253 16.860 18.903 1.00 61.28 490 GLU A C 1
ATOM 3856 O O . GLU A 1 490 ? -8.379 16.980 19.760 1.00 61.28 490 GLU A O 1
ATOM 3861 N N . GLY A 1 491 ? -10.546 16.759 19.197 1.00 66.00 491 GLY A N 1
ATOM 3862 C CA . GLY A 1 491 ? -11.072 16.871 20.547 1.00 66.00 491 GLY A CA 1
ATOM 3863 C C . GLY A 1 491 ? -11.826 18.172 20.776 1.00 66.00 491 GLY A C 1
ATOM 3864 O O . GLY A 1 491 ? -12.033 18.994 19.883 1.00 66.00 491 GLY A O 1
ATOM 3865 N N . LEU A 1 492 ? -12.315 18.304 21.998 1.00 75.25 492 LEU A N 1
ATOM 3866 C CA . LEU A 1 492 ? -12.985 19.498 22.484 1.00 75.25 492 LEU A CA 1
ATOM 3867 C C . LEU A 1 492 ? -12.003 20.239 23.388 1.00 75.25 492 LEU A C 1
ATOM 3869 O O . LEU A 1 492 ? -11.084 19.631 23.930 1.00 75.25 492 LEU A O 1
ATOM 3873 N N . ASP A 1 493 ? -12.187 21.539 23.559 1.00 83.00 493 ASP A N 1
ATOM 3874 C CA . ASP A 1 493 ? -11.499 22.275 24.612 1.00 83.00 493 ASP A CA 1
ATOM 3875 C C . ASP A 1 493 ? -12.495 23.184 25.322 1.00 83.00 493 ASP A C 1
ATOM 3877 O O . ASP A 1 493 ? -13.504 23.608 24.741 1.00 83.00 493 ASP A O 1
ATOM 3881 N N . VAL A 1 494 ? -12.245 23.438 26.602 1.00 87.31 494 VAL A N 1
ATOM 3882 C CA . VAL A 1 494 ? -13.128 24.274 27.410 1.00 87.31 494 VAL A CA 1
ATOM 3883 C C . VAL A 1 494 ? -12.754 25.726 27.168 1.00 87.31 494 VAL A C 1
ATOM 3885 O O . VAL A 1 494 ? -11.721 26.195 27.628 1.00 87.31 494 VAL A O 1
ATOM 3888 N N . TRP A 1 495 ? -13.618 26.454 26.460 1.00 88.69 495 TRP A N 1
ATOM 3889 C CA . TRP A 1 495 ? -13.397 27.878 26.194 1.00 88.69 495 TRP A CA 1
ATOM 3890 C C . TRP A 1 495 ? -13.521 28.751 27.452 1.00 88.69 495 TRP A C 1
ATOM 3892 O O . TRP A 1 495 ? -12.881 29.795 27.549 1.00 88.69 495 TRP A O 1
ATOM 3902 N N . GLY A 1 496 ? -14.357 28.332 28.405 1.00 90.31 496 GLY A N 1
ATOM 3903 C CA . GLY A 1 496 ? -14.518 28.989 29.696 1.00 90.31 496 GLY A CA 1
ATOM 3904 C C . GLY A 1 496 ? -15.833 28.641 30.386 1.00 90.31 496 GLY A C 1
ATOM 3905 O O . GLY A 1 496 ? -16.649 27.876 29.869 1.00 90.31 496 GLY A O 1
ATOM 3906 N N . VAL A 1 497 ? -16.033 29.214 31.571 1.00 89.56 497 VAL A N 1
ATOM 3907 C CA . VAL A 1 497 ? -17.210 28.996 32.422 1.00 89.56 497 VAL A CA 1
ATOM 3908 C C . VAL A 1 497 ? -17.928 30.321 32.664 1.00 89.56 497 VAL A C 1
ATOM 3910 O O . VAL A 1 497 ? -17.297 31.345 32.922 1.00 89.56 497 VAL A O 1
ATOM 3913 N N . LEU A 1 498 ? -19.258 30.281 32.583 1.00 90.44 498 LEU A N 1
ATOM 3914 C CA . LEU A 1 498 ? -20.165 31.383 32.899 1.00 90.44 498 LEU A CA 1
ATOM 3915 C C . LEU A 1 498 ? -21.054 30.944 34.063 1.00 90.44 498 LEU A C 1
ATOM 3917 O O . LEU A 1 498 ? -21.825 29.992 33.929 1.00 90.44 498 LEU A O 1
ATOM 3921 N N . GLU A 1 499 ? -20.952 31.615 35.204 1.00 86.44 499 GLU A N 1
ATOM 3922 C CA . GLU A 1 499 ? -21.792 31.330 36.363 1.00 86.44 499 GLU A CA 1
ATOM 3923 C C . GLU A 1 499 ? -23.162 31.998 36.184 1.00 86.44 499 GLU A C 1
ATOM 3925 O O . GLU A 1 499 ? -23.259 33.186 35.876 1.00 86.44 499 GLU A O 1
ATOM 3930 N N . ALA A 1 500 ? -24.240 31.230 36.346 1.00 85.06 500 ALA A N 1
ATOM 3931 C CA . ALA A 1 500 ? -25.597 31.754 36.259 1.00 85.06 500 ALA A CA 1
ATOM 3932 C C . ALA A 1 500 ? -26.021 32.339 37.614 1.00 85.06 500 ALA A C 1
ATOM 3934 O O . ALA A 1 500 ? -26.118 31.618 38.607 1.00 85.06 500 ALA A O 1
ATOM 3935 N N . GLY A 1 501 ? -26.296 33.642 37.647 1.00 82.44 501 GLY A N 1
ATOM 3936 C CA . GLY A 1 501 ? -26.759 34.364 38.827 1.00 82.44 501 GLY A CA 1
ATOM 3937 C C . GLY A 1 501 ? -28.166 34.956 38.663 1.00 82.44 501 GLY A C 1
ATOM 3938 O O . GLY A 1 501 ? -28.742 34.939 37.574 1.00 82.44 501 GLY A O 1
ATOM 3939 N N . PRO A 1 502 ? -28.731 35.549 39.732 1.00 80.19 502 PRO A N 1
ATOM 3940 C CA . PRO A 1 502 ? -30.069 36.151 39.710 1.00 80.19 502 PRO A CA 1
ATOM 3941 C C . PRO A 1 502 ? -30.209 37.344 38.745 1.00 80.19 502 PRO A C 1
ATOM 3943 O O . PRO A 1 502 ? -31.327 37.708 38.394 1.00 80.19 502 PRO A O 1
ATOM 3946 N N . ALA A 1 503 ? -29.096 37.943 38.306 1.00 82.50 503 ALA A N 1
ATOM 3947 C CA . ALA A 1 503 ? -29.055 39.051 37.347 1.00 82.50 503 ALA A CA 1
ATOM 3948 C C . ALA A 1 503 ? -28.644 38.629 35.916 1.00 82.50 503 ALA A C 1
ATOM 3950 O O . ALA A 1 503 ? -28.500 39.495 35.054 1.00 82.50 503 ALA A O 1
ATOM 3951 N N . GLY A 1 504 ? -28.453 37.328 35.653 1.00 87.38 504 GLY A N 1
ATOM 3952 C CA . GLY A 1 504 ? -27.958 36.798 34.375 1.00 87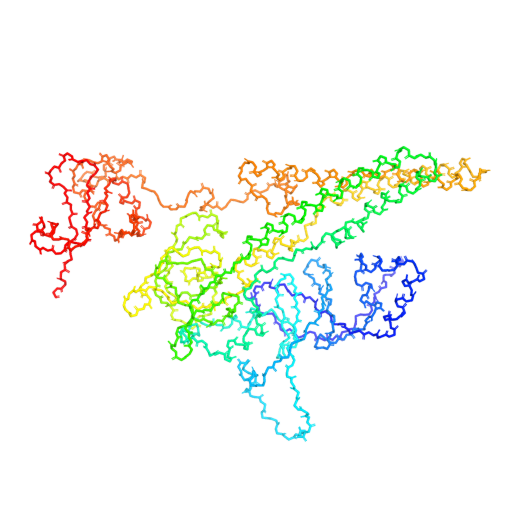.38 504 GLY A CA 1
ATOM 3953 C C . GLY A 1 504 ? -26.640 36.028 34.512 1.00 87.38 504 GLY A C 1
ATOM 3954 O O . GLY A 1 504 ? -26.258 35.629 35.611 1.00 87.38 504 GLY A O 1
ATOM 3955 N N . PHE A 1 505 ? -25.954 35.798 33.390 1.00 88.00 505 PHE A N 1
ATOM 3956 C CA . PHE A 1 505 ? -24.642 35.140 33.369 1.00 88.00 505 PHE A CA 1
ATOM 3957 C C . PHE A 1 505 ? -23.525 36.101 33.799 1.00 88.00 505 PHE A C 1
ATOM 3959 O O . PHE A 1 505 ? -23.552 37.282 33.446 1.00 88.00 505 PHE A O 1
ATOM 3966 N N . SER A 1 506 ? -22.546 35.587 34.547 1.00 85.88 506 SER A N 1
ATOM 3967 C CA . SER A 1 506 ? -21.316 36.300 34.901 1.00 85.88 506 SER A CA 1
ATOM 3968 C C . SER A 1 506 ? -20.450 36.596 33.670 1.00 85.88 506 SER A C 1
ATOM 3970 O O . SER A 1 506 ? -20.740 36.152 32.562 1.00 85.88 506 SER A O 1
ATOM 3972 N N . GLU A 1 507 ? -19.345 37.316 33.862 1.00 86.69 507 GLU A N 1
ATOM 3973 C CA . GLU A 1 507 ? -18.292 37.390 32.847 1.00 86.69 507 GLU A CA 1
ATOM 3974 C C . GLU A 1 507 ? -17.669 36.000 32.624 1.00 86.69 507 GLU A C 1
ATOM 3976 O O . GLU A 1 507 ? -17.641 35.168 33.539 1.00 86.69 507 GLU A O 1
ATOM 3981 N N . LEU A 1 508 ? -17.214 35.736 31.394 1.00 89.25 508 LEU A N 1
ATOM 3982 C CA . LEU A 1 508 ? -16.571 34.475 31.036 1.00 89.25 508 LEU A CA 1
ATOM 3983 C C . LEU A 1 508 ? -15.246 34.353 31.778 1.00 89.25 508 LEU A C 1
ATOM 3985 O O . LEU A 1 508 ? -14.362 35.190 31.606 1.00 89.25 508 LEU A O 1
ATOM 3989 N N . VAL A 1 509 ? -15.081 33.264 32.519 1.00 88.75 509 VAL A N 1
ATOM 3990 C CA . VAL A 1 509 ? -13.788 32.870 33.078 1.00 88.75 509 VAL A CA 1
ATOM 3991 C C . VAL A 1 509 ? -13.154 31.853 32.122 1.00 88.75 509 VAL A C 1
ATOM 3993 O O . VAL A 1 509 ? -13.642 30.723 32.072 1.00 88.75 509 VAL A O 1
ATOM 3996 N N . PRO A 1 510 ? -12.101 32.210 31.354 1.00 86.12 510 PRO A N 1
ATOM 3997 C CA . PRO A 1 510 ? -11.548 31.330 30.319 1.00 86.12 510 PRO A CA 1
ATOM 3998 C C . PRO A 1 510 ? -10.912 30.059 30.887 1.00 86.12 510 PRO A C 1
ATOM 4000 O O . PRO A 1 510 ? -10.984 28.998 30.282 1.00 86.12 510 PRO A O 1
ATOM 4003 N N . GLU A 1 511 ? -10.319 30.150 32.081 1.00 85.62 511 GLU A N 1
ATOM 4004 C CA . GLU A 1 511 ? -9.665 29.025 32.745 1.00 85.62 511 GLU A CA 1
ATOM 4005 C C . GLU A 1 511 ? -10.432 28.595 34.008 1.00 85.62 511 GLU A C 1
ATOM 4007 O O . GLU A 1 511 ? -10.365 29.280 35.034 1.00 85.62 511 GLU A O 1
ATOM 4012 N N . PRO A 1 512 ? -11.105 27.428 34.006 1.00 84.44 512 PRO A N 1
ATOM 4013 C CA . PRO A 1 512 ? -11.903 26.964 35.149 1.00 84.44 512 PRO A CA 1
ATOM 4014 C C . PRO A 1 512 ? -11.101 26.748 36.442 1.00 84.44 512 PRO A C 1
ATOM 4016 O O . PRO A 1 512 ? -11.653 26.824 37.539 1.00 84.44 512 PRO A O 1
ATOM 4019 N N . ARG A 1 513 ? -9.783 26.530 36.347 1.00 82.31 513 ARG A N 1
ATOM 4020 C CA . ARG A 1 513 ? -8.868 26.461 37.502 1.00 82.31 513 ARG A CA 1
ATOM 4021 C C . ARG A 1 513 ? -8.788 27.764 38.311 1.00 82.31 513 ARG A C 1
ATOM 4023 O O . ARG A 1 513 ? -8.492 27.704 39.502 1.00 82.31 513 ARG A O 1
ATOM 4030 N N . LEU A 1 514 ? -9.049 28.914 37.681 1.00 82.69 514 LEU A N 1
ATOM 4031 C CA . LEU A 1 514 ? -9.020 30.236 38.320 1.00 82.69 514 LEU A CA 1
ATOM 4032 C C . LEU A 1 514 ? -10.333 30.571 39.038 1.00 82.69 514 LEU A C 1
ATOM 4034 O O . LEU A 1 514 ? -10.413 31.597 39.713 1.00 82.69 514 LEU A O 1
ATOM 4038 N N . LEU A 1 515 ? -11.355 29.716 38.919 1.00 82.00 515 LEU A N 1
ATOM 4039 C CA . LEU A 1 515 ? -12.597 29.896 39.658 1.00 82.00 515 LEU A CA 1
ATOM 4040 C C . LEU A 1 515 ? -12.322 29.849 41.170 1.00 82.00 515 LEU A C 1
ATOM 4042 O O . LEU A 1 515 ? -11.571 28.974 41.639 1.00 82.00 515 LEU A O 1
ATOM 4046 N N . PRO A 1 516 ? -12.949 30.750 41.951 1.00 79.38 516 PRO A N 1
ATOM 4047 C CA . PRO A 1 516 ? -12.858 30.700 43.400 1.00 79.38 516 PRO A CA 1
ATOM 4048 C C . PRO A 1 516 ? -13.353 29.335 43.911 1.00 79.38 516 PRO A C 1
ATOM 4050 O O . PRO A 1 516 ? -14.217 28.710 43.284 1.00 79.38 516 PRO A O 1
ATOM 4053 N N . PRO A 1 517 ? -12.806 28.833 45.033 1.00 75.44 517 PRO A N 1
ATOM 4054 C CA . PRO A 1 517 ? -13.274 27.585 45.624 1.00 75.44 517 PRO A CA 1
ATOM 4055 C C . PRO A 1 517 ? -14.767 27.712 45.962 1.00 75.44 517 PRO A C 1
ATOM 4057 O O . PRO A 1 517 ? -15.163 28.548 46.771 1.00 75.44 517 PRO A O 1
ATOM 4060 N N . GLY A 1 518 ? -15.600 26.897 45.315 1.00 79.69 518 GLY A N 1
ATOM 4061 C CA . GLY A 1 518 ? -17.056 26.979 45.405 1.00 79.69 518 GLY A CA 1
ATOM 4062 C C . GLY A 1 518 ? -17.748 25.803 44.716 1.00 79.69 518 GLY A C 1
ATOM 4063 O O . GLY A 1 518 ? -17.100 24.968 44.081 1.00 79.69 518 GLY A O 1
ATOM 4064 N N . HIS A 1 519 ? -19.078 25.742 44.831 1.00 82.25 519 HIS A N 1
ATOM 4065 C CA . HIS A 1 519 ? -19.882 24.615 44.338 1.00 82.25 519 HIS A CA 1
ATOM 4066 C C . HIS A 1 519 ? -19.735 24.371 42.832 1.00 82.25 519 HIS A C 1
ATOM 4068 O O . HIS A 1 519 ? -19.721 23.218 42.415 1.00 82.25 519 HIS A O 1
ATOM 4074 N N . LEU A 1 520 ? -19.579 25.426 42.027 1.00 84.44 520 LEU A N 1
ATOM 4075 C CA . LEU A 1 520 ? -19.410 25.308 40.578 1.00 84.44 520 LEU A CA 1
ATOM 4076 C C . LEU A 1 520 ? -18.106 24.586 40.211 1.00 84.44 520 LEU A C 1
ATOM 4078 O O . LEU A 1 520 ? -18.124 23.651 39.415 1.00 84.44 520 LEU A O 1
ATOM 4082 N N . ARG A 1 521 ? -16.986 24.961 40.844 1.00 84.06 521 ARG A N 1
ATOM 4083 C CA . ARG A 1 521 ? -15.680 24.324 40.614 1.00 84.06 521 ARG A CA 1
ATOM 4084 C C . ARG A 1 521 ? -15.678 22.864 41.072 1.00 84.06 521 ARG A C 1
ATOM 4086 O O . ARG A 1 521 ? -15.187 22.007 40.344 1.00 84.06 521 ARG A O 1
ATOM 4093 N N . SER A 1 522 ? -16.274 22.572 42.230 1.00 84.06 522 SER A N 1
ATOM 4094 C CA . SER A 1 522 ? -16.437 21.191 42.706 1.00 84.06 522 SER A CA 1
ATOM 4095 C C . SER A 1 522 ? -17.380 20.377 41.813 1.00 84.06 522 SER A C 1
ATOM 4097 O O . SER A 1 522 ? -17.117 19.207 41.565 1.00 84.06 522 SER A O 1
ATOM 4099 N N . GLY A 1 523 ? -18.449 20.988 41.293 1.00 86.25 523 GLY A N 1
ATOM 4100 C CA . GLY A 1 523 ? -19.390 20.350 40.370 1.00 86.25 523 GLY A CA 1
ATOM 4101 C C . GLY A 1 523 ? -18.736 19.961 39.045 1.00 86.25 523 GLY A C 1
ATOM 4102 O O . GLY A 1 523 ? -18.876 18.819 38.621 1.00 86.25 523 GLY A O 1
ATOM 4103 N N . LEU A 1 524 ? -17.952 20.863 38.442 1.00 86.88 524 LEU A N 1
ATOM 4104 C CA . LEU A 1 524 ? -17.183 20.581 37.220 1.00 86.88 524 LEU A CA 1
ATOM 4105 C C . LEU A 1 524 ? -16.159 19.453 37.418 1.00 86.88 524 LEU A C 1
ATOM 4107 O O . LEU A 1 524 ? -15.930 18.663 36.509 1.00 86.88 524 LEU A O 1
ATOM 4111 N N . ALA A 1 525 ? -15.555 19.366 38.606 1.00 85.69 525 ALA A N 1
ATOM 4112 C CA . ALA A 1 525 ? -14.579 18.328 38.920 1.00 85.69 525 ALA A CA 1
ATOM 4113 C C . ALA A 1 525 ? -15.211 16.982 39.312 1.00 85.69 525 ALA A C 1
ATOM 4115 O O . ALA A 1 525 ? -14.541 15.967 39.180 1.00 85.69 525 ALA A O 1
ATOM 4116 N N . CYS A 1 526 ? -16.456 16.948 39.810 1.00 84.06 526 CYS A N 1
ATOM 4117 C CA . CYS A 1 526 ? -17.042 15.730 40.389 1.00 84.06 526 CYS A CA 1
ATOM 4118 C C . CYS A 1 526 ? -18.219 15.139 39.598 1.00 84.06 526 CYS A C 1
ATOM 4120 O O . CYS A 1 526 ? -18.515 13.957 39.735 1.00 84.06 526 CYS A O 1
ATOM 4122 N N . CYS A 1 527 ? -18.925 15.919 38.784 1.00 85.75 527 CYS A N 1
ATOM 4123 C CA . CYS A 1 527 ? -20.088 15.432 38.037 1.00 85.75 527 CYS A CA 1
ATOM 4124 C C . CYS A 1 527 ? -19.671 14.878 36.669 1.00 85.75 527 CYS A C 1
ATOM 4126 O O . CYS A 1 527 ? -19.994 15.467 35.641 1.00 85.75 527 CYS A O 1
ATOM 4128 N N . HIS A 1 528 ? -18.942 13.762 36.657 1.00 83.94 528 HIS A N 1
ATOM 4129 C CA . HIS A 1 528 ? -18.488 13.111 35.427 1.00 83.94 528 HIS A CA 1
ATOM 4130 C C . HIS A 1 528 ? -18.490 11.583 35.545 1.00 83.94 528 HIS A C 1
ATOM 4132 O O . HIS A 1 528 ? -18.551 11.015 36.636 1.00 83.94 528 HIS A O 1
ATOM 4138 N N . THR A 1 529 ? -18.352 10.915 34.406 1.00 79.94 529 THR A N 1
ATOM 4139 C CA . THR A 1 529 ? -18.190 9.459 34.277 1.00 79.94 529 THR A CA 1
ATOM 4140 C C . THR A 1 529 ? -16.757 9.037 33.932 1.00 79.94 529 THR A C 1
ATOM 4142 O O . THR A 1 529 ? -16.478 7.843 33.835 1.00 79.94 529 THR A O 1
ATOM 4145 N N . VAL A 1 530 ? -15.833 10.001 33.797 1.00 81.44 530 VAL A N 1
ATOM 4146 C CA . VAL A 1 530 ? -14.394 9.759 33.571 1.00 81.44 530 VAL A CA 1
ATOM 4147 C C . VAL A 1 530 ? -13.814 8.815 34.630 1.00 81.44 530 VAL A C 1
ATOM 4149 O O . VAL A 1 530 ? -13.977 9.031 35.831 1.00 81.44 530 VAL A O 1
ATOM 4152 N N . ALA A 1 531 ? -13.103 7.791 34.170 1.00 73.56 531 ALA A N 1
ATOM 4153 C CA . ALA A 1 531 ? -12.397 6.807 34.978 1.00 73.56 531 ALA A CA 1
ATOM 4154 C C . ALA A 1 531 ? -10.878 6.951 34.806 1.00 73.56 531 ALA A C 1
ATOM 4156 O O . ALA A 1 531 ? -10.401 7.460 33.788 1.00 73.56 531 ALA A O 1
ATOM 4157 N N . LEU A 1 532 ? -10.106 6.482 35.787 1.00 70.88 532 LEU A N 1
ATOM 4158 C CA . LEU A 1 532 ? -8.651 6.435 35.690 1.00 70.88 532 LEU A CA 1
ATOM 4159 C C . LEU A 1 532 ? -8.220 5.050 35.201 1.00 70.88 532 LEU A C 1
ATOM 4161 O O . LEU A 1 532 ? -8.721 4.018 35.639 1.00 70.88 532 LEU A O 1
ATOM 4165 N N . LEU A 1 533 ? -7.268 5.002 34.279 1.00 60.97 533 LEU A N 1
ATOM 4166 C CA . LEU A 1 533 ? -6.710 3.750 33.797 1.00 60.97 533 LEU A CA 1
ATOM 4167 C C . LEU A 1 533 ? -5.198 3.866 33.645 1.00 60.97 533 LEU A C 1
ATOM 4169 O O . LEU A 1 533 ? -4.714 4.592 32.783 1.00 60.97 533 LEU A O 1
ATOM 4173 N N . ARG A 1 534 ? -4.440 3.104 34.448 1.00 60.66 534 ARG A N 1
ATOM 4174 C CA . ARG A 1 534 ? -2.960 3.106 34.422 1.00 60.66 534 ARG A CA 1
ATOM 4175 C C . ARG A 1 534 ? -2.374 4.532 34.490 1.00 60.66 534 ARG A C 1
ATOM 4177 O O . ARG A 1 534 ? -1.353 4.816 33.872 1.00 60.66 534 ARG A O 1
ATOM 4184 N N . GLY A 1 535 ? -3.042 5.428 35.223 1.00 65.31 535 GLY A N 1
ATOM 4185 C CA . GLY A 1 535 ? -2.651 6.833 35.371 1.00 65.31 535 GLY A CA 1
ATOM 4186 C C . GLY A 1 535 ? -3.117 7.784 34.260 1.00 65.31 535 GLY A C 1
ATOM 4187 O O . GLY A 1 535 ? -2.791 8.964 34.332 1.00 65.31 535 GLY A O 1
ATOM 4188 N N . GLN A 1 536 ? -3.878 7.324 33.259 1.00 66.88 536 GLN A N 1
ATOM 4189 C CA . GLN A 1 536 ? -4.509 8.182 32.246 1.00 66.88 536 GLN A CA 1
ATOM 4190 C C . GLN A 1 536 ? -6.017 8.316 32.489 1.00 66.88 536 GLN A C 1
ATOM 4192 O O . GLN A 1 536 ? -6.682 7.335 32.821 1.00 66.88 536 GLN A O 1
ATOM 4197 N N . LEU A 1 537 ? -6.551 9.528 32.323 1.00 74.81 537 LEU A N 1
ATOM 4198 C CA . LEU A 1 537 ? -7.991 9.797 32.365 1.00 74.81 537 LEU A CA 1
ATOM 4199 C C . LEU A 1 537 ? -8.660 9.252 31.100 1.00 74.81 537 LEU A C 1
ATOM 4201 O O . LEU A 1 537 ? -8.116 9.381 30.004 1.00 74.81 537 LEU A O 1
ATOM 4205 N N . LEU A 1 538 ? -9.836 8.648 31.251 1.00 72.19 538 LEU A N 1
ATOM 4206 C CA . LEU A 1 538 ? -10.572 8.030 30.152 1.00 72.19 538 LEU A CA 1
ATOM 4207 C C . LEU A 1 538 ? -12.074 8.241 30.347 1.00 72.19 538 LEU A C 1
ATOM 4209 O O . LEU A 1 538 ? -12.615 7.932 31.404 1.00 72.19 538 LEU A O 1
ATOM 4213 N N . GLY A 1 539 ? -12.753 8.769 29.336 1.00 72.56 539 GLY A N 1
ATOM 4214 C CA . GLY A 1 539 ? -14.182 9.071 29.384 1.00 72.56 539 GLY A CA 1
ATOM 4215 C C . GLY A 1 539 ? -14.631 9.778 28.112 1.00 72.56 539 GLY A C 1
ATOM 4216 O O . GLY A 1 539 ? -13.881 9.828 27.134 1.00 72.56 539 GLY A O 1
ATOM 4217 N N . ASP A 1 540 ? -15.844 10.329 28.124 1.00 72.62 540 ASP A N 1
ATOM 4218 C CA . ASP A 1 540 ? -16.308 11.187 27.034 1.00 72.62 540 ASP A CA 1
ATOM 4219 C C . ASP A 1 540 ? -15.351 12.390 26.860 1.00 72.62 540 ASP A C 1
ATOM 4221 O O . ASP A 1 540 ? -14.968 12.997 27.866 1.00 72.62 540 ASP A O 1
ATOM 4225 N N . PRO A 1 541 ? -14.941 12.757 25.628 1.00 74.44 541 PRO A N 1
ATOM 4226 C CA . PRO A 1 541 ? -13.998 13.854 25.402 1.00 74.44 541 PRO A CA 1
ATOM 4227 C C . PRO A 1 541 ? -14.426 15.188 26.020 1.00 74.44 541 PRO A C 1
ATOM 4229 O O . PRO A 1 541 ? -13.565 15.960 26.443 1.00 74.44 541 PRO A O 1
ATOM 4232 N N . LEU A 1 542 ? -15.734 15.464 26.096 1.00 82.31 542 LEU A N 1
ATOM 4233 C CA . LEU A 1 542 ? -16.258 16.674 26.726 1.00 82.31 542 LEU A CA 1
ATOM 4234 C C . LEU A 1 542 ? -16.015 16.647 28.237 1.00 82.31 542 LEU A C 1
ATOM 4236 O O . LEU A 1 542 ? -15.515 17.620 28.800 1.00 82.31 542 LEU A O 1
ATOM 4240 N N . GLU A 1 543 ? -16.335 15.529 28.890 1.00 84.94 543 GLU A N 1
ATOM 4241 C CA . GLU A 1 543 ? -16.137 15.365 30.332 1.00 84.94 543 GLU A CA 1
ATOM 4242 C C . GLU A 1 543 ? -14.654 15.320 30.703 1.00 84.94 543 GLU A C 1
ATOM 4244 O O . GLU A 1 543 ? -14.245 15.904 31.705 1.00 84.94 543 GLU A O 1
ATOM 4249 N N . LEU A 1 544 ? -13.831 14.670 29.879 1.00 84.31 544 LEU A N 1
ATOM 4250 C CA . LEU A 1 544 ? -12.388 14.592 30.080 1.00 84.31 544 LEU A CA 1
ATOM 4251 C C . LEU A 1 544 ? -11.767 15.990 30.052 1.00 84.31 544 LEU A C 1
ATOM 4253 O O . LEU A 1 544 ? -11.027 16.357 30.963 1.00 84.31 544 LEU A O 1
ATOM 4257 N N . LYS A 1 545 ? -12.145 16.811 29.068 1.00 86.81 545 LYS A N 1
ATOM 4258 C CA . LYS A 1 545 ? -11.671 18.195 28.950 1.00 86.81 545 LYS A CA 1
ATOM 4259 C C . LYS A 1 545 ? -12.236 19.103 30.031 1.00 86.81 545 LYS A C 1
ATOM 4261 O O . LYS A 1 545 ? -11.513 19.953 30.548 1.00 86.81 545 LYS A O 1
ATOM 4266 N N . MET A 1 546 ? -13.483 18.877 30.442 1.00 88.31 546 MET A N 1
ATOM 4267 C CA . MET A 1 546 ? -14.065 19.528 31.613 1.00 88.31 546 MET A CA 1
ATOM 4268 C C . MET A 1 546 ? -13.217 19.260 32.862 1.00 88.31 546 MET A C 1
ATOM 4270 O O . MET A 1 546 ? -12.773 20.215 33.497 1.00 88.31 546 MET A O 1
ATOM 4274 N N . VAL A 1 547 ? -12.913 17.999 33.174 1.00 87.94 547 VAL A N 1
ATOM 4275 C CA . VAL A 1 547 ? -12.086 17.627 34.332 1.00 87.94 547 VAL A CA 1
ATOM 4276 C C . VAL A 1 547 ? -10.676 18.216 34.224 1.00 87.94 547 VAL A C 1
ATOM 4278 O O . VAL A 1 547 ? -10.230 18.889 35.157 1.00 87.94 547 VAL A O 1
ATOM 4281 N N . GLU A 1 548 ? -10.000 18.055 33.081 1.00 87.75 548 GLU A N 1
ATOM 4282 C CA . GLU A 1 548 ? -8.655 18.604 32.835 1.00 87.75 548 GLU A CA 1
ATOM 4283 C C . GLU A 1 548 ? -8.600 20.128 33.035 1.00 87.75 548 GLU A C 1
ATOM 4285 O O . GLU A 1 548 ? -7.651 20.651 33.628 1.00 87.75 548 GLU A O 1
ATOM 4290 N N . SER A 1 549 ? -9.639 20.849 32.600 1.00 89.19 549 SER A N 1
ATOM 4291 C CA . SER A 1 549 ? -9.709 22.312 32.700 1.00 89.19 549 SER A CA 1
ATOM 4292 C C . SER A 1 549 ? -9.753 22.829 34.147 1.00 89.19 549 SER A C 1
ATOM 4294 O O . SER A 1 549 ? -9.296 23.945 34.419 1.00 89.19 549 SER A O 1
ATOM 4296 N N . THR A 1 550 ? -10.242 22.015 35.095 1.00 87.38 550 THR A N 1
ATOM 4297 C CA . THR A 1 550 ? -10.295 22.371 36.526 1.00 87.38 550 THR A CA 1
ATOM 4298 C C . THR A 1 550 ? -8.935 22.272 37.226 1.00 87.38 550 THR A C 1
ATOM 4300 O O . THR A 1 550 ? -8.743 22.884 38.284 1.00 87.38 550 THR A O 1
ATOM 4303 N N . GLY A 1 551 ? -8.000 21.498 36.660 1.00 84.06 551 GLY A N 1
ATOM 4304 C CA . GLY A 1 551 ? -6.713 21.158 37.273 1.00 84.06 551 GLY A CA 1
ATOM 4305 C C . GLY A 1 551 ? -6.799 20.171 38.445 1.00 84.06 551 GLY A C 1
ATOM 4306 O O . GLY A 1 551 ? -5.802 19.976 39.137 1.00 84.06 551 GLY A O 1
ATOM 4307 N N . TRP A 1 552 ? -7.967 19.576 38.703 1.00 85.50 552 TRP A N 1
ATOM 4308 C CA . TRP A 1 552 ? -8.123 18.529 39.713 1.00 85.50 552 TRP A CA 1
ATOM 4309 C C . TRP A 1 552 ? -7.589 17.193 39.189 1.00 85.50 552 TRP A C 1
ATOM 4311 O O . TRP A 1 552 ? -7.613 16.919 37.991 1.00 85.50 552 TRP A O 1
ATOM 4321 N N . THR A 1 553 ? -7.088 16.358 40.097 1.00 83.38 553 THR A N 1
ATOM 4322 C CA . THR A 1 553 ? -6.505 15.055 39.756 1.00 83.38 553 THR A CA 1
ATOM 4323 C C . THR A 1 553 ? -7.363 13.925 40.304 1.00 83.38 553 THR A C 1
ATOM 4325 O O . THR A 1 553 ? -7.657 13.884 41.500 1.00 83.38 553 THR A O 1
ATOM 4328 N N . LEU A 1 554 ? -7.750 13.004 39.420 1.00 82.44 554 LEU A N 1
ATOM 4329 C CA . LEU A 1 554 ? -8.433 11.769 39.791 1.00 82.44 554 LEU A CA 1
ATOM 4330 C C . LEU A 1 554 ? -7.395 10.743 40.246 1.00 82.44 554 LEU A C 1
ATOM 4332 O O . LEU A 1 554 ? -6.427 10.478 39.533 1.00 82.44 554 LEU A O 1
ATOM 4336 N N . GLN A 1 555 ? -7.600 10.163 41.422 1.00 77.31 555 GLN A N 1
ATOM 4337 C CA . GLN A 1 555 ? -6.766 9.102 41.981 1.00 77.31 555 GLN A CA 1
ATOM 4338 C C . GLN A 1 555 ? -7.644 7.914 42.365 1.00 77.31 555 GLN A C 1
ATOM 4340 O O . GLN A 1 555 ? -8.662 8.079 43.037 1.00 77.31 555 GLN A O 1
ATOM 4345 N N . GLU A 1 556 ? -7.243 6.713 41.963 1.00 71.19 556 GLU A N 1
ATOM 4346 C CA . GLU A 1 556 ? -7.822 5.475 42.483 1.00 71.19 556 GLU A CA 1
ATOM 4347 C C . GLU A 1 556 ? -7.019 5.023 43.715 1.00 71.19 556 GLU A C 1
ATOM 4349 O O . GLU A 1 556 ? -5.801 5.212 43.750 1.00 71.19 556 GLU A O 1
ATOM 4354 N N . PRO A 1 557 ? -7.666 4.477 44.759 1.00 64.06 557 PRO A N 1
ATOM 4355 C CA . PRO A 1 557 ? -6.962 3.964 45.927 1.00 64.06 557 PRO A CA 1
ATOM 4356 C C . PRO A 1 557 ? -6.070 2.769 45.554 1.00 64.06 557 PRO A C 1
ATOM 4358 O O . PRO A 1 557 ? -6.565 1.745 45.087 1.00 64.06 557 PRO A O 1
ATOM 4361 N N . ASP A 1 558 ? -4.764 2.870 45.818 1.00 54.06 558 ASP A N 1
ATOM 4362 C CA . ASP A 1 558 ? -3.829 1.748 45.680 1.00 54.06 558 ASP A CA 1
ATOM 4363 C C . ASP A 1 558 ? -4.065 0.704 46.798 1.00 54.06 558 ASP A C 1
ATOM 4365 O O . ASP A 1 558 ? -3.976 1.011 47.990 1.00 54.06 558 ASP A O 1
ATOM 4369 N N . GLY A 1 559 ? -4.348 -0.554 46.433 1.00 59.91 559 GLY A N 1
ATOM 4370 C CA . GLY A 1 559 ? -4.518 -1.672 47.380 1.00 59.91 559 GLY A CA 1
ATOM 4371 C C . GLY A 1 559 ? -5.923 -1.799 47.999 1.00 59.91 559 GLY A C 1
ATOM 4372 O O . GLY A 1 559 ? -6.922 -1.469 47.369 1.00 59.91 559 GLY A O 1
ATOM 4373 N N . ASP A 1 560 ? -6.027 -2.302 49.238 1.00 51.78 560 ASP A N 1
ATOM 4374 C CA . ASP A 1 560 ? -7.312 -2.596 49.920 1.00 51.78 560 ASP A CA 1
ATOM 4375 C C . ASP A 1 560 ? -8.116 -1.339 50.341 1.00 51.78 560 ASP A C 1
ATOM 4377 O O . ASP A 1 560 ? -9.192 -1.439 50.937 1.00 51.78 560 ASP A O 1
ATOM 4381 N N . GLY A 1 561 ? -7.605 -0.133 50.055 1.00 54.78 561 GLY A N 1
ATOM 4382 C CA . GLY A 1 561 ? -8.295 1.143 50.289 1.00 54.78 561 GLY A CA 1
ATOM 4383 C C . GLY A 1 561 ? -8.608 1.461 51.758 1.00 54.78 561 GLY A C 1
ATOM 4384 O O . GLY A 1 561 ? -9.325 2.418 52.031 1.00 54.78 561 GLY A O 1
ATOM 4385 N N . SER A 1 562 ? -8.088 0.690 52.719 1.00 54.91 562 SER A N 1
ATOM 4386 C CA . SER A 1 562 ? -8.477 0.741 54.138 1.00 54.91 562 SER A CA 1
ATOM 4387 C C . SER A 1 562 ? -8.251 2.103 54.806 1.00 54.91 562 SER A C 1
ATOM 4389 O O . SER A 1 562 ? -9.055 2.508 55.642 1.00 54.91 562 SER A O 1
ATOM 4391 N N . VAL A 1 563 ? -7.207 2.833 54.400 1.00 59.25 563 VAL A N 1
ATOM 4392 C CA . VAL A 1 563 ? -6.880 4.174 54.918 1.00 59.25 563 VAL A CA 1
ATOM 4393 C C . VAL A 1 563 ? -7.886 5.222 54.429 1.00 59.25 563 VAL A C 1
ATOM 4395 O O . VAL A 1 563 ? -8.418 5.987 55.225 1.00 59.25 563 VAL A O 1
ATOM 4398 N N . LEU A 1 564 ? -8.213 5.209 53.135 1.00 61.22 564 LEU A N 1
ATOM 4399 C CA . LEU A 1 564 ? -9.189 6.123 52.530 1.00 61.22 564 LEU A CA 1
ATOM 4400 C C . LEU A 1 564 ? -10.622 5.794 52.966 1.00 61.22 564 LEU A C 1
ATOM 4402 O O . LEU A 1 564 ? -11.414 6.690 53.235 1.00 61.22 564 LEU A O 1
ATOM 4406 N N . ASN A 1 565 ? -10.950 4.511 53.122 1.00 63.12 565 ASN A N 1
ATOM 4407 C CA . ASN A 1 565 ? -12.249 4.095 53.648 1.00 63.12 565 ASN A CA 1
ATOM 4408 C C . ASN A 1 565 ? -12.458 4.606 55.086 1.00 63.12 565 ASN A C 1
ATOM 4410 O O . ASN A 1 565 ? -13.582 4.944 55.447 1.00 63.12 565 ASN A O 1
ATOM 4414 N N . ALA A 1 566 ? -11.399 4.707 55.901 1.00 60.09 566 ALA A N 1
ATOM 4415 C CA . ALA A 1 566 ? -11.479 5.286 57.243 1.00 60.09 566 ALA A CA 1
ATOM 4416 C C . ALA A 1 566 ? -11.702 6.813 57.221 1.00 60.09 566 ALA A C 1
ATOM 4418 O O . ALA A 1 566 ? -12.469 7.314 58.043 1.00 60.09 566 ALA A O 1
ATOM 4419 N N . GLU A 1 567 ? -11.104 7.538 56.265 1.00 65.25 567 GLU A N 1
ATOM 4420 C CA . GLU A 1 567 ? -11.343 8.982 56.067 1.00 65.25 567 GLU A CA 1
ATOM 4421 C C . GLU A 1 567 ? -12.794 9.293 55.656 1.00 65.25 567 GLU A C 1
ATOM 4423 O O . GLU A 1 567 ? -13.342 10.314 56.067 1.00 65.25 567 GLU A O 1
ATOM 4428 N N . PHE A 1 568 ? -13.446 8.397 54.906 1.00 65.00 568 PHE A N 1
ATOM 4429 C CA . PHE A 1 568 ? -14.822 8.563 54.409 1.00 65.00 568 PHE A CA 1
ATOM 4430 C C . PHE A 1 568 ? -15.865 7.715 55.167 1.00 65.00 568 PHE A C 1
ATOM 4432 O O . PHE A 1 568 ? -16.863 7.270 54.595 1.00 65.00 568 PHE A O 1
ATOM 4439 N N . GLY A 1 569 ? -15.661 7.488 56.470 1.00 61.38 569 GLY A N 1
ATOM 4440 C CA . GLY A 1 569 ? -16.695 6.926 57.354 1.00 61.38 569 GLY A CA 1
ATOM 4441 C C . GLY A 1 569 ? -16.991 5.432 57.167 1.00 61.38 569 GLY A C 1
ATOM 4442 O O . GLY A 1 569 ? -18.100 4.985 57.447 1.00 61.38 569 GLY A O 1
ATOM 4443 N N . GLY A 1 570 ? -16.022 4.646 56.697 1.00 61.09 570 GLY A N 1
ATOM 4444 C CA . GLY A 1 570 ? -16.130 3.192 56.530 1.00 61.09 570 GLY A CA 1
ATOM 4445 C C . GLY A 1 570 ? -16.761 2.740 55.210 1.00 61.09 570 GLY A C 1
ATOM 4446 O O . GLY A 1 570 ? -16.917 1.538 54.987 1.00 61.09 570 GLY A O 1
ATOM 4447 N N . HIS A 1 571 ? -17.108 3.666 54.315 1.00 64.25 571 HIS A N 1
ATOM 4448 C CA . HIS A 1 571 ? -17.596 3.324 52.984 1.00 64.25 571 HIS A CA 1
ATOM 4449 C C . HIS A 1 571 ? -16.449 2.994 52.023 1.00 64.25 571 HIS A C 1
ATOM 4451 O O . HIS A 1 571 ? -15.382 3.597 52.088 1.00 64.25 571 HIS A O 1
ATOM 4457 N N . LYS A 1 572 ? -16.685 2.054 51.094 1.00 66.44 572 LYS A N 1
ATOM 4458 C CA . LYS A 1 572 ? -15.713 1.722 50.046 1.00 66.44 572 LYS A CA 1
ATOM 4459 C C . LYS A 1 572 ? -15.633 2.865 49.031 1.00 66.44 572 LYS A C 1
ATOM 4461 O O . LYS A 1 572 ? -16.553 3.048 48.226 1.00 66.44 572 LYS A O 1
ATOM 4466 N N . VAL A 1 573 ? -14.529 3.602 49.071 1.00 64.56 573 VAL A N 1
ATOM 4467 C CA . VAL A 1 573 ? -14.213 4.671 48.119 1.00 64.56 573 VAL A CA 1
ATOM 4468 C C . VAL A 1 573 ? -13.656 4.040 46.846 1.00 64.56 573 VAL A C 1
ATOM 4470 O O . VAL A 1 573 ? -12.756 3.205 46.908 1.00 64.56 573 VAL A O 1
ATOM 4473 N N . LEU A 1 574 ? -14.226 4.393 45.694 1.00 65.44 574 LEU A N 1
ATOM 4474 C CA . LEU A 1 574 ? -13.796 3.863 44.394 1.00 65.44 574 LEU A CA 1
ATOM 4475 C C . LEU A 1 574 ? -12.746 4.755 43.733 1.00 65.44 574 LEU A C 1
ATOM 4477 O O . LEU A 1 574 ? -11.819 4.244 43.119 1.00 65.44 574 LEU A O 1
ATOM 4481 N N . ALA A 1 575 ? -12.883 6.071 43.878 1.00 71.94 575 ALA A N 1
ATOM 4482 C CA . ALA A 1 575 ? -11.941 7.053 43.363 1.00 71.94 575 ALA A CA 1
ATOM 4483 C C . ALA A 1 575 ? -12.039 8.353 44.169 1.00 71.94 575 ALA A C 1
ATOM 4485 O O . ALA A 1 575 ? -13.045 8.612 44.834 1.00 71.94 575 ALA A O 1
ATOM 4486 N N . VAL A 1 576 ? -10.997 9.174 44.114 1.00 78.19 576 VAL A N 1
ATOM 4487 C CA . VAL A 1 576 ? -10.890 10.435 44.847 1.00 78.19 576 VAL A CA 1
ATOM 4488 C C . VAL A 1 576 ? -10.439 11.535 43.903 1.00 78.19 576 VAL A C 1
ATOM 4490 O O . VAL A 1 576 ? -9.455 11.374 43.183 1.00 78.19 576 VAL A O 1
ATOM 4493 N N . MET A 1 577 ? -11.128 12.670 43.946 1.00 81.81 577 MET A N 1
ATOM 4494 C CA . MET A 1 577 ? -10.736 13.887 43.247 1.00 81.81 577 MET A CA 1
ATOM 4495 C C . MET A 1 577 ? -9.984 14.817 44.201 1.00 81.81 577 MET A C 1
ATOM 4497 O O . MET A 1 577 ? -10.500 15.185 45.263 1.00 81.81 577 MET A O 1
ATOM 4501 N N . ARG A 1 578 ? -8.749 15.184 43.837 1.00 80.00 578 ARG A N 1
ATOM 4502 C CA . ARG A 1 578 ? -7.884 16.070 44.632 1.00 80.00 578 ARG A CA 1
ATOM 4503 C C . ARG A 1 578 ? -7.656 17.417 43.937 1.00 80.00 578 ARG A C 1
ATOM 4505 O O . ARG A 1 578 ? -7.313 17.421 42.752 1.00 80.00 578 ARG A O 1
ATOM 4512 N N . PRO A 1 579 ? -7.783 18.547 44.656 1.00 77.38 579 PRO A N 1
ATOM 4513 C CA . PRO A 1 579 ? -7.522 19.871 44.105 1.00 77.38 579 PRO A CA 1
ATOM 4514 C C . PRO A 1 579 ? -6.017 20.106 43.858 1.00 77.38 579 PRO A C 1
ATOM 4516 O O . PRO A 1 579 ? -5.183 19.490 44.526 1.00 77.38 579 PRO A O 1
ATOM 4519 N N . PRO A 1 580 ? -5.655 21.018 42.934 1.00 68.69 580 PRO A N 1
ATOM 4520 C CA . PRO A 1 580 ? -4.258 21.342 42.618 1.00 68.69 580 PRO A CA 1
ATOM 4521 C C . PRO A 1 580 ? -3.510 22.043 43.767 1.00 68.69 580 PRO A C 1
ATOM 4523 O O . PRO A 1 580 ? -2.295 21.893 43.890 1.00 68.69 580 PRO A O 1
ATOM 4526 N N . ASP A 1 581 ? -4.222 22.764 44.640 1.00 62.81 581 ASP A N 1
ATOM 4527 C CA . ASP A 1 581 ? -3.632 23.478 45.773 1.00 62.81 581 ASP A CA 1
ATOM 4528 C C . ASP A 1 581 ? -3.598 22.581 47.021 1.00 62.81 581 ASP A C 1
ATOM 4530 O O . ASP A 1 581 ? -4.605 22.393 47.705 1.00 62.81 581 ASP A O 1
ATOM 4534 N N . GLN A 1 582 ? -2.415 22.072 47.379 1.00 51.28 582 GLN A N 1
ATOM 4535 C CA . GLN A 1 582 ? -2.183 21.288 48.609 1.00 51.28 582 GLN A CA 1
ATOM 4536 C C . GLN A 1 582 ? -2.425 22.071 49.923 1.00 51.28 582 GLN A C 1
ATOM 4538 O O . GLN A 1 582 ? -2.185 21.540 51.006 1.00 51.28 582 GLN A O 1
ATOM 4543 N N . GLN A 1 583 ? -2.877 23.330 49.865 1.00 42.03 583 GLN A N 1
ATOM 4544 C CA . GLN A 1 583 ? -3.033 24.205 51.035 1.00 42.03 583 GLN A CA 1
ATOM 4545 C C . GLN A 1 583 ? -4.451 24.265 51.624 1.00 42.03 583 GLN A C 1
ATOM 4547 O O . GLN A 1 583 ? -4.613 24.793 52.723 1.00 42.03 583 GLN A O 1
ATOM 4552 N N . ALA A 1 584 ? -5.470 23.689 50.983 1.00 42.66 584 ALA A N 1
ATOM 4553 C CA . ALA A 1 584 ? -6.801 23.594 51.583 1.00 42.66 584 ALA A CA 1
ATOM 4554 C C . ALA A 1 584 ? -6.997 22.221 52.248 1.00 42.66 584 ALA A C 1
ATOM 4556 O O . ALA A 1 584 ? -7.508 21.282 51.635 1.00 42.66 584 ALA A O 1
ATOM 4557 N N . TYR A 1 585 ? -6.603 22.113 53.521 1.00 40.62 585 TYR A N 1
ATOM 4558 C CA . TYR A 1 585 ? -7.043 21.047 54.429 1.00 40.62 585 TYR A CA 1
ATOM 4559 C C . TYR A 1 585 ? -8.586 21.050 54.493 1.00 40.62 585 TYR A C 1
ATOM 4561 O O . TYR A 1 585 ? -9.168 21.751 55.316 1.00 40.62 585 TYR A O 1
ATOM 4569 N N . GLY A 1 586 ? -9.263 20.331 53.590 1.00 47.00 586 GLY A N 1
ATOM 4570 C CA . GLY A 1 586 ? -10.724 20.175 53.643 1.00 47.00 586 GLY A CA 1
ATOM 4571 C C . GLY A 1 586 ? -11.475 19.879 52.340 1.00 47.00 586 GLY A C 1
ATOM 4572 O O . GLY A 1 586 ? -12.666 19.605 52.417 1.00 47.00 586 GLY A O 1
ATOM 4573 N N . ALA A 1 587 ? -10.846 19.909 51.159 1.00 54.62 587 ALA A N 1
ATOM 4574 C CA . ALA A 1 587 ? -11.562 19.774 49.877 1.00 54.62 587 ALA A CA 1
ATOM 4575 C C . ALA A 1 587 ? -11.205 18.498 49.089 1.00 54.62 587 ALA A C 1
ATOM 4577 O O . ALA A 1 587 ? -11.044 18.540 47.874 1.00 54.62 587 ALA A O 1
ATOM 4578 N N . VAL A 1 588 ? -11.047 17.361 49.770 1.00 57.84 588 VAL A N 1
ATOM 4579 C CA . VAL A 1 588 ? -10.922 16.057 49.100 1.00 57.84 588 VAL A CA 1
ATOM 4580 C C . VAL A 1 588 ? -12.326 15.488 48.911 1.00 57.84 588 VAL A C 1
ATOM 4582 O O . VAL A 1 588 ? -13.047 15.304 49.891 1.00 57.84 588 VAL A O 1
ATOM 4585 N N . ILE A 1 589 ? -12.726 15.220 47.667 1.00 62.03 589 ILE A N 1
ATOM 4586 C CA . ILE A 1 589 ? -14.054 14.669 47.362 1.00 62.03 589 ILE A CA 1
ATOM 4587 C C . ILE A 1 589 ? -13.887 13.204 46.955 1.00 62.03 589 ILE A C 1
ATOM 4589 O O . ILE A 1 589 ? -13.224 12.891 45.966 1.00 62.03 589 ILE A O 1
ATOM 4593 N N . GLY A 1 590 ? -14.454 12.301 47.755 1.00 55.56 590 GLY A N 1
ATOM 4594 C CA . GLY A 1 590 ? -14.435 10.861 47.512 1.00 55.56 590 GLY A CA 1
ATOM 4595 C C . GLY A 1 590 ? -15.699 10.390 46.797 1.00 55.56 590 GLY A C 1
ATOM 4596 O O . GLY A 1 590 ? -16.811 10.678 47.240 1.00 55.56 590 GLY A O 1
ATOM 4597 N N . PHE A 1 591 ? -15.535 9.621 45.721 1.00 59.69 591 PHE A N 1
ATOM 4598 C CA . PHE A 1 591 ? -16.628 8.908 45.069 1.00 59.69 591 PHE A CA 1
ATOM 4599 C C . PHE A 1 591 ? -16.883 7.588 45.783 1.00 59.69 591 PHE A C 1
ATOM 4601 O O . PHE A 1 591 ? -16.055 6.670 45.780 1.00 59.69 591 PHE A O 1
ATOM 4608 N N . ILE A 1 592 ? -18.055 7.495 46.398 1.00 54.34 592 ILE A N 1
ATOM 4609 C CA . ILE A 1 592 ? -18.469 6.341 47.185 1.00 54.34 592 ILE A CA 1
ATOM 4610 C C . ILE A 1 592 ? -19.438 5.506 46.354 1.00 54.34 592 ILE A C 1
ATOM 4612 O O . ILE A 1 592 ? -20.359 6.036 45.731 1.00 54.34 592 ILE A O 1
ATOM 4616 N N . LYS A 1 593 ? -19.261 4.182 46.366 1.00 43.62 593 LYS A N 1
ATOM 4617 C CA . LYS A 1 593 ? -20.251 3.272 45.788 1.00 43.62 593 LYS A CA 1
ATOM 4618 C C . LYS A 1 593 ? -21.540 3.376 46.610 1.00 43.62 593 LYS A C 1
ATOM 4620 O O . LYS A 1 593 ? -21.609 2.834 47.712 1.00 43.62 593 LYS A O 1
ATOM 4625 N N . ALA A 1 594 ? -22.555 4.067 46.095 1.00 38.41 594 ALA A N 1
ATOM 4626 C CA . ALA A 1 594 ? -23.897 3.951 46.643 1.00 38.41 594 ALA A CA 1
ATOM 4627 C C . ALA A 1 594 ? -24.332 2.496 46.435 1.00 38.41 594 ALA A C 1
ATOM 4629 O O . ALA A 1 594 ? -24.457 2.036 45.298 1.00 38.41 594 ALA A O 1
ATOM 4630 N N . ASN A 1 595 ? -24.502 1.744 47.521 1.00 32.72 595 ASN A N 1
ATOM 4631 C CA . ASN A 1 595 ? -25.261 0.507 47.439 1.00 32.72 595 ASN A CA 1
ATOM 4632 C C . ASN A 1 595 ? -26.661 0.914 46.976 1.00 32.72 595 ASN A C 1
ATOM 4634 O O . ASN A 1 595 ? -27.392 1.561 47.724 1.00 32.72 595 ASN A O 1
ATOM 4638 N N . ALA A 1 596 ? -26.993 0.604 45.722 1.00 28.27 596 ALA A N 1
ATOM 4639 C CA . ALA A 1 596 ? -28.379 0.540 45.305 1.00 28.27 596 ALA A CA 1
ATOM 4640 C C . ALA A 1 596 ? -29.045 -0.474 46.243 1.00 28.27 596 ALA A C 1
ATOM 4642 O O . ALA A 1 596 ? -28.653 -1.644 46.255 1.00 28.27 596 ALA A O 1
ATOM 4643 N N . TYR A 1 597 ? -29.920 0.029 47.111 1.00 28.83 597 TYR A N 1
ATOM 4644 C CA . TYR A 1 597 ? -30.820 -0.795 47.908 1.00 28.83 597 TYR A CA 1
ATOM 4645 C C . TYR A 1 597 ? -31.780 -1.555 46.999 1.00 28.83 597 TYR A C 1
ATOM 4647 O O . TYR A 1 597 ? -32.201 -0.963 45.976 1.00 28.83 597 TYR A O 1
#

Radius of gyration: 33.99 Å; chains: 1; bounding box: 71×81×111 Å

InterPro domains:
  IPR001757 P-type ATPase [TIGR01494] (394-497)
  IPR004014 Cation-transporting P-type ATPase, N-terminal [PF00690] (162-220)
  IPR006544 P-type ATPase, subfamily V [PTHR45630] (31-581)
  IPR008250 P-type ATPase, A domain superfamily [SSF81653] (266-381)
  IPR018303 P-type ATPase, phosphorylation site [PS00154] (482-488)
  IPR023214 HAD superfamily [G3DSA:3.40.50.1000] (477-489)
  IPR023298 P-type ATPase, transmembrane domain superfamily [SSF81665] (160-474)
  IPR047819 P5B-type ATPase, N-terminal [PF12409] (27-144)
  IPR059000 P-type ATPase, A domain [PF00122] (263-381)

pLDDT: mean 77.54, std 17.41, range [23.27, 95.31]